Protein AF-0000000066458345 (afdb_homodimer)

Radius of gyration: 31.25 Å; Cα contacts (8 Å, |Δi|>4): 1238; chains: 2; bounding box: 60×102×74 Å

Solvent-accessible surface area (backbone atoms only — not comparable to full-atom values): 40474 Å² total; per-residue (Å²): 127,65,61,38,74,64,83,76,68,82,61,46,91,52,31,86,36,42,34,83,32,72,70,52,50,53,53,48,52,52,44,40,51,53,38,30,72,62,72,69,40,62,53,36,51,31,40,35,41,23,43,64,75,64,33,34,63,68,30,54,51,49,51,49,50,52,52,69,65,45,85,47,69,66,59,38,37,50,52,53,50,47,54,46,59,49,29,47,50,52,47,47,55,63,43,49,46,60,71,58,68,78,66,83,61,78,68,72,68,43,68,58,26,55,49,30,27,32,56,36,45,69,48,16,8,66,86,30,55,43,59,72,40,39,82,37,55,58,64,36,62,55,53,48,52,35,33,63,75,36,49,67,61,41,48,50,49,56,54,55,48,45,58,35,31,55,58,70,58,51,50,48,35,51,42,67,51,19,60,86,20,92,75,60,50,45,58,62,81,45,26,34,40,35,44,30,24,32,65,56,57,40,52,36,48,39,48,15,35,37,30,45,41,72,64,31,33,25,81,84,48,36,36,35,34,34,28,35,34,36,27,32,61,48,89,66,68,86,52,67,36,55,64,82,59,75,65,67,52,20,71,83,28,38,33,36,75,86,56,77,49,45,68,21,67,65,88,44,59,44,94,88,62,40,47,43,59,43,53,51,40,34,67,42,72,37,74,52,50,30,97,39,53,81,81,23,32,56,59,38,66,49,46,34,48,50,38,27,54,51,20,46,26,30,12,56,24,38,71,61,55,81,74,80,71,73,74,69,80,65,89,63,89,79,65,85,56,72,67,64,55,49,58,53,50,48,50,53,46,49,49,53,48,57,70,63,47,57,71,75,75,64,48,71,72,72,80,67,81,63,74,71,75,114,127,66,63,40,74,66,82,76,67,80,60,47,91,53,30,85,35,41,35,84,34,72,68,54,51,53,53,48,53,53,43,42,51,52,39,29,73,63,71,71,40,62,53,36,51,32,40,37,41,24,44,66,75,64,32,33,64,69,32,54,50,49,49,48,51,52,52,68,65,45,85,47,68,66,58,40,38,50,52,52,49,47,53,46,58,49,29,48,51,52,48,48,57,64,42,48,49,61,71,58,68,78,65,84,61,77,68,71,67,45,66,59,28,56,49,32,28,32,56,38,44,69,46,15,8,68,84,32,55,45,58,72,40,38,81,37,55,58,64,38,63,54,53,46,50,35,35,63,76,37,49,68,62,42,49,48,50,56,55,56,48,45,58,35,30,53,59,69,60,50,49,49,33,52,44,66,49,18,58,87,20,93,74,61,53,44,58,60,82,45,26,34,41,35,44,30,25,32,66,55,56,41,54,37,50,39,46,14,35,37,29,46,40,72,62,31,33,26,80,84,48,34,36,35,34,34,28,36,35,35,27,32,62,48,88,65,68,86,52,69,34,55,66,82,60,76,66,67,54,20,70,84,28,38,33,37,74,86,58,78,49,44,70,20,66,66,90,44,61,46,95,87,60,41,47,42,59,44,54,50,39,34,66,42,73,39,73,51,50,30,97,39,52,82,80,22,32,56,59,39,64,49,45,34,48,50,38,27,54,51,19,45,25,32,12,56,23,38,73,61,55,81,75,79,71,72,75,70,78,64,88,64,88,78,65,84,59,71,67,65,56,48,61,53,50,48,49,51,48,49,48,51,46,57,68,64,45,56,72,76,78,64,50,73,71,76,81,67,81,62,73,74,76,114

Structure (mmCIF, N/CA/C/O backbone):
data_AF-0000000066458345-model_v1
#
loop_
_entity.id
_entity.type
_entity.pdbx_description
1 polymer 'HNH nuclease domain-containing protein'
#
loop_
_atom_site.group_PDB
_atom_site.id
_atom_site.type_symbol
_atom_site.label_atom_id
_atom_site.label_alt_id
_atom_site.label_comp_id
_atom_site.label_asym_id
_atom_site.label_entity_id
_atom_site.label_seq_id
_atom_site.pdbx_PDB_ins_code
_atom_site.Cartn_x
_atom_site.Cartn_y
_atom_site.Cartn_z
_atom_site.occupancy
_atom_site.B_iso_or_equiv
_atom_site.auth_seq_id
_atom_site.auth_comp_id
_atom_site.auth_asym_id
_atom_site.auth_atom_id
_atom_site.pdbx_PDB_model_num
ATOM 1 N N . MET A 1 1 ? 28.672 12.469 10.453 1 46.75 1 MET A N 1
ATOM 2 C CA . MET A 1 1 ? 28.375 13.664 9.672 1 46.75 1 MET A CA 1
ATOM 3 C C . MET A 1 1 ? 27.672 14.719 10.523 1 46.75 1 MET A C 1
ATOM 5 O O . MET A 1 1 ? 26.844 14.383 11.375 1 46.75 1 MET A O 1
ATOM 9 N N . ALA A 1 2 ? 28.297 15.883 10.648 1 58.34 2 ALA A N 1
ATOM 10 C CA . ALA A 1 2 ? 27.844 16.922 11.57 1 58.34 2 ALA A CA 1
ATOM 11 C C . ALA A 1 2 ? 26.438 17.391 11.195 1 58.34 2 ALA A C 1
ATOM 13 O O . ALA A 1 2 ? 26.172 17.734 10.039 1 58.34 2 ALA A O 1
ATOM 14 N N . MET A 1 3 ? 25.438 17.031 11.875 1 63.97 3 MET A N 1
ATOM 15 C CA . MET A 1 3 ? 24.062 17.5 11.664 1 63.97 3 MET A CA 1
ATOM 16 C C . MET A 1 3 ? 23.906 18.938 12.133 1 63.97 3 MET A C 1
ATOM 18 O O . MET A 1 3 ? 24.469 19.344 13.148 1 63.97 3 MET A O 1
ATOM 22 N N . THR A 1 4 ? 23.672 19.891 11.172 1 62.12 4 THR A N 1
ATOM 23 C CA . THR A 1 4 ? 23.422 21.281 11.531 1 62.12 4 THR A CA 1
ATOM 24 C C . THR A 1 4 ? 21.953 21.516 11.852 1 62.12 4 THR A C 1
ATOM 26 O O . THR A 1 4 ? 21.078 20.953 11.188 1 62.12 4 THR A O 1
ATOM 29 N N . LEU A 1 5 ? 21.812 22.062 13.055 1 54.78 5 LEU A N 1
ATOM 30 C CA . LEU A 1 5 ? 20.469 22.438 13.469 1 54.78 5 LEU A CA 1
ATOM 31 C C . LEU A 1 5 ? 20 23.672 12.703 1 54.78 5 LEU A C 1
ATOM 33 O O . LEU A 1 5 ? 20.734 24.656 12.586 1 54.78 5 LEU A O 1
ATOM 37 N N . LYS A 1 6 ? 19.062 23.453 11.727 1 61 6 LYS A N 1
ATOM 38 C CA . LYS A 1 6 ? 18.484 24.578 11.016 1 61 6 LYS A CA 1
ATOM 39 C C . LYS A 1 6 ? 17.625 25.422 11.945 1 61 6 LYS A C 1
ATOM 41 O O . LYS A 1 6 ? 17.391 25.062 13.102 1 61 6 LYS A O 1
ATOM 46 N N . ILE A 1 7 ? 17.141 26.578 11.43 1 56.56 7 ILE A N 1
ATOM 47 C CA . ILE A 1 7 ? 16.266 27.547 12.055 1 56.56 7 ILE A CA 1
ATOM 48 C C . ILE A 1 7 ? 15.172 26.828 12.844 1 56.56 7 ILE A C 1
ATOM 50 O O . ILE A 1 7 ? 14.5 25.938 12.312 1 56.56 7 ILE A O 1
ATOM 54 N N . PRO A 1 8 ? 15.148 27.281 14 1 62.5 8 PRO A N 1
ATOM 55 C CA . PRO A 1 8 ? 14.219 26.609 14.914 1 62.5 8 PRO A CA 1
ATOM 56 C C . PRO A 1 8 ? 12.773 26.656 14.422 1 62.5 8 PRO A C 1
ATOM 58 O O . PRO A 1 8 ? 12.359 27.641 13.797 1 62.5 8 PRO A O 1
ATOM 61 N N . LEU A 1 9 ? 12.172 25.609 14.484 1 74.12 9 LEU A N 1
ATOM 62 C CA . LEU A 1 9 ? 10.734 25.562 14.242 1 74.12 9 LEU A CA 1
ATOM 63 C C . LEU A 1 9 ? 9.984 26.406 15.258 1 74.12 9 LEU A C 1
ATOM 65 O O . LEU A 1 9 ? 10.578 26.891 16.219 1 74.12 9 LEU A O 1
ATOM 69 N N . SER A 1 10 ? 8.844 26.844 15 1 73.56 10 SER A N 1
ATOM 70 C CA . SER A 1 10 ? 8.047 27.797 15.758 1 73.56 10 SER A CA 1
ATOM 71 C C . SER A 1 10 ? 7.578 27.203 17.078 1 73.56 10 SER A C 1
ATOM 73 O O . SER A 1 10 ? 7.086 27.922 17.953 1 73.56 10 SER A O 1
ATOM 75 N N . ASP A 1 11 ? 7.91 25.953 17.312 1 85.75 11 ASP A N 1
ATOM 76 C CA . ASP A 1 11 ? 7.371 25.297 18.5 1 85.75 11 ASP A CA 1
ATOM 77 C C . ASP A 1 11 ? 8.109 25.734 19.766 1 85.75 11 ASP A C 1
ATOM 79 O O . ASP A 1 11 ? 9.344 25.734 19.797 1 85.75 11 ASP A O 1
ATOM 83 N N . LEU A 1 12 ? 7.359 26.125 20.719 1 85.12 12 LEU A N 1
ATOM 84 C CA . LEU A 1 12 ? 7.887 26.484 22.031 1 85.12 12 LEU A CA 1
ATOM 85 C C . LEU A 1 12 ? 7.746 25.328 23.016 1 85.12 12 LEU A C 1
ATOM 87 O O . LEU A 1 12 ? 6.719 24.641 23.031 1 85.12 12 LEU A O 1
ATOM 91 N N . GLU A 1 13 ? 8.812 25.141 23.812 1 87.31 13 GLU A N 1
ATOM 92 C CA . GLU A 1 13 ? 8.742 24.156 24.875 1 87.31 13 GLU A CA 1
ATOM 93 C C . GLU A 1 13 ? 8.312 22.797 24.328 1 87.31 13 GLU A C 1
ATOM 95 O O . GLU A 1 13 ? 8.992 22.219 23.469 1 87.31 13 GLU A O 1
ATOM 100 N N . GLY A 1 14 ? 7.211 22.281 24.766 1 90.25 14 GLY A N 1
ATOM 101 C CA . GLY A 1 14 ? 6.707 20.953 24.406 1 90.25 14 GLY A CA 1
ATOM 102 C C . GLY A 1 14 ? 5.668 21 23.312 1 90.25 14 GLY A C 1
ATOM 103 O O . GLY A 1 14 ? 4.969 20 23.078 1 90.25 14 GLY A O 1
ATOM 104 N N . GLU A 1 15 ? 5.66 22.062 22.5 1 94.25 15 GLU A N 1
ATOM 105 C CA . GLU A 1 15 ? 4.59 22.25 21.516 1 94.25 15 GLU A CA 1
ATOM 106 C C . GLU A 1 15 ? 4.719 21.25 20.359 1 94.25 15 GLU A C 1
ATOM 108 O O . GLU A 1 15 ? 3.744 20.984 19.656 1 94.25 15 GLU A O 1
ATOM 113 N N . HIS A 1 16 ? 5.961 20.688 20.172 1 94.19 16 HIS A N 1
ATOM 114 C CA . HIS A 1 16 ? 6.098 19.672 19.125 1 94.19 16 HIS A CA 1
ATOM 115 C C . HIS A 1 16 ? 5.316 18.406 19.469 1 94.19 16 HIS A C 1
ATOM 117 O O . HIS A 1 16 ? 5.035 17.594 18.594 1 94.19 16 HIS A O 1
ATOM 123 N N . TRP A 1 17 ? 4.863 18.266 20.734 1 96.19 17 TRP A N 1
ATOM 124 C CA . TRP A 1 17 ? 4.016 17.156 21.188 1 96.19 17 TRP A CA 1
ATOM 125 C C . TRP A 1 17 ? 2.551 17.578 21.219 1 96.19 17 TRP A C 1
ATOM 127 O O . TRP A 1 17 ? 1.703 16.859 21.75 1 96.19 17 TRP A O 1
ATOM 137 N N . ASN A 1 18 ? 2.213 18.781 20.688 1 96.06 18 ASN A N 1
ATOM 138 C CA . ASN A 1 18 ? 0.886 19.391 20.781 1 96.06 18 ASN A CA 1
ATOM 139 C C . ASN A 1 18 ? 0.5 19.688 22.219 1 96.06 18 ASN A C 1
ATOM 141 O O . ASN A 1 18 ? -0.646 19.469 22.625 1 96.06 18 ASN A O 1
ATOM 145 N N . VAL A 1 19 ? 1.487 20.062 23 1 95.25 19 VAL A N 1
ATOM 146 C CA . VAL A 1 19 ? 1.27 20.578 24.359 1 95.25 19 VAL A CA 1
ATOM 147 C C . VAL A 1 19 ? 1.514 22.094 24.375 1 95.25 19 VAL A C 1
ATOM 149 O O . VAL A 1 19 ? 2.625 22.547 24.094 1 95.25 19 VAL A O 1
ATOM 152 N N . ARG A 1 20 ? 0.491 22.766 24.688 1 95.25 20 ARG A N 1
ATOM 153 C CA . ARG A 1 20 ? 0.557 24.219 24.609 1 95.25 20 ARG A CA 1
ATOM 154 C C . ARG A 1 20 ? 1.548 24.781 25.609 1 95.25 20 ARG A C 1
ATOM 156 O O . ARG A 1 20 ? 1.569 24.359 26.766 1 95.25 20 ARG A O 1
ATOM 163 N N . SER A 1 21 ? 2.289 25.75 25.219 1 94.75 21 SER A N 1
ATOM 164 C CA . SER A 1 21 ? 3.236 26.422 26.109 1 94.75 21 SER A CA 1
ATOM 165 C C . SER A 1 21 ? 2.531 27.438 26.984 1 94.75 21 SER A C 1
ATOM 167 O O . SER A 1 21 ? 1.401 27.844 26.703 1 94.75 21 SER A O 1
ATOM 169 N N . SER A 1 22 ? 3.25 27.828 28.078 1 94.31 22 SER A N 1
ATOM 170 C CA . SER A 1 22 ? 2.711 28.859 28.953 1 94.31 22 SER A CA 1
ATOM 171 C C . SER A 1 22 ? 2.539 30.188 28.234 1 94.31 22 SER A C 1
ATOM 173 O O . SER A 1 22 ? 1.537 30.875 28.422 1 94.31 22 SER A O 1
ATOM 175 N N . GLN A 1 23 ? 3.494 30.484 27.422 1 94.62 23 GLN A N 1
ATOM 176 C CA . GLN A 1 23 ? 3.443 31.734 26.672 1 94.62 23 GLN A CA 1
ATOM 177 C C . GLN A 1 23 ? 2.24 31.766 25.734 1 94.62 23 GLN A C 1
ATOM 179 O O . GLN A 1 23 ? 1.526 32.75 25.656 1 94.62 23 GLN A O 1
ATOM 184 N N . ARG A 1 24 ? 2.01 30.703 25 1 96.38 24 ARG A N 1
ATOM 185 C CA . ARG A 1 24 ? 0.869 30.625 24.094 1 96.38 24 ARG A CA 1
ATOM 186 C C . ARG A 1 24 ? -0.446 30.641 24.859 1 96.38 24 ARG A C 1
ATOM 188 O O . ARG A 1 24 ? -1.428 31.234 24.422 1 96.38 24 ARG A O 1
ATOM 195 N N . THR A 1 25 ? -0.485 30.016 26.016 1 96.62 25 THR A N 1
ATOM 196 C CA . THR A 1 25 ? -1.679 30.031 26.859 1 96.62 25 THR A CA 1
ATOM 197 C C . THR A 1 25 ? -2.047 31.469 27.234 1 96.62 25 THR A C 1
ATOM 199 O O . THR A 1 25 ? -3.213 31.859 27.156 1 96.62 25 THR A O 1
ATOM 202 N N . ASP A 1 26 ? -1.067 32.188 27.578 1 96.19 26 ASP A N 1
ATOM 203 C CA . ASP A 1 26 ? -1.293 33.562 28 1 96.19 26 ASP A CA 1
ATOM 204 C C . ASP A 1 26 ? -1.828 34.406 26.844 1 96.19 26 ASP A C 1
ATOM 206 O O . ASP A 1 26 ? -2.764 35.188 27.016 1 96.19 26 ASP A O 1
ATOM 210 N N . ILE A 1 27 ? -1.178 34.219 25.719 1 96.31 27 ILE A N 1
ATOM 211 C CA . ILE A 1 27 ? -1.581 35.031 24.578 1 96.31 27 ILE A CA 1
ATOM 212 C C . ILE A 1 27 ? -2.986 34.625 24.125 1 96.31 27 ILE A C 1
ATOM 214 O O . ILE A 1 27 ? -3.773 35.469 23.703 1 96.31 27 ILE A O 1
ATOM 218 N N . LEU A 1 28 ? -3.375 33.375 24.188 1 96.94 28 LEU A N 1
ATOM 219 C CA . LEU A 1 28 ? -4.699 32.906 23.781 1 96.94 28 LEU A CA 1
ATOM 220 C C . LEU A 1 28 ? -5.766 33.406 24.75 1 96.94 28 LEU A C 1
ATOM 222 O O . LEU A 1 28 ? -6.898 33.688 24.359 1 96.94 28 LEU A O 1
ATOM 226 N N . LYS A 1 29 ? -5.43 33.562 26.031 1 97.12 29 LYS A N 1
ATOM 227 C CA . LYS A 1 29 ? -6.34 34.188 26.984 1 97.12 29 LYS A CA 1
ATOM 228 C C . LYS A 1 29 ? -6.676 35.625 26.578 1 97.12 29 LYS A C 1
ATOM 230 O O . LYS A 1 29 ? -7.836 36.031 26.625 1 97.12 29 LYS A O 1
ATOM 235 N N . GLN A 1 30 ? -5.656 36.312 26.219 1 95.88 30 GLN A N 1
ATOM 236 C CA . GLN A 1 30 ? -5.852 37.688 25.766 1 95.88 30 GLN A CA 1
ATOM 237 C C . GLN A 1 30 ? -6.699 37.719 24.5 1 95.88 30 GLN A C 1
ATOM 239 O O . GLN A 1 30 ? -7.613 38.562 24.391 1 95.88 30 GLN A O 1
ATOM 244 N N . LEU A 1 31 ? -6.352 36.844 23.562 1 94.5 31 LEU A N 1
ATOM 245 C CA . LEU A 1 31 ? -7.105 36.781 22.312 1 94.5 31 LEU A CA 1
ATOM 246 C C . LEU A 1 31 ? -8.57 36.438 22.578 1 94.5 31 LEU A C 1
ATOM 248 O O . LEU A 1 31 ? -9.469 37 21.953 1 94.5 31 LEU A O 1
ATOM 252 N N . LYS A 1 32 ? -8.773 35.5 23.453 1 95.31 32 LYS A N 1
ATOM 253 C CA . LYS A 1 32 ? -10.133 35.125 23.828 1 95.31 32 LYS A CA 1
ATOM 254 C C . LYS A 1 32 ? -10.914 36.312 24.359 1 95.31 32 LYS A C 1
ATOM 256 O O . LYS A 1 32 ? -12.086 36.5 24.016 1 95.31 32 LYS A O 1
ATOM 261 N N . THR A 1 33 ? -10.328 37.094 25.172 1 93.75 33 THR A N 1
ATOM 262 C CA . THR A 1 33 ? -10.961 38.281 25.719 1 93.75 33 THR A CA 1
ATOM 263 C C . THR A 1 33 ? -11.336 39.281 24.609 1 93.75 33 THR A C 1
ATOM 265 O O . THR A 1 33 ? -12.453 39.781 24.578 1 93.75 33 THR A O 1
ATOM 268 N N . VAL A 1 34 ? -10.391 39.469 23.734 1 89.62 34 VAL A N 1
ATOM 269 C CA . VAL A 1 34 ? -10.609 40.406 22.609 1 89.62 34 VAL A CA 1
ATOM 270 C C . VAL A 1 34 ? -11.75 39.875 21.734 1 89.62 34 VAL A C 1
ATOM 272 O O . VAL A 1 34 ? -12.609 40.656 21.312 1 89.62 34 VAL A O 1
ATOM 275 N N . LEU A 1 35 ? -11.75 38.562 21.469 1 89.56 35 LEU A N 1
ATOM 276 C CA . LEU A 1 35 ? -12.797 37.938 20.656 1 89.56 35 LEU A CA 1
ATOM 277 C C . LEU A 1 35 ? -14.164 38.094 21.328 1 89.56 35 LEU A C 1
ATOM 279 O O . LEU A 1 35 ? -15.148 38.438 20.672 1 89.56 35 LEU A O 1
ATOM 283 N N . ASN A 1 36 ? -14.195 37.875 22.594 1 91.06 36 ASN A N 1
ATOM 284 C CA . ASN A 1 36 ? -15.438 38.031 23.344 1 91.06 36 ASN A CA 1
ATOM 285 C C . ASN A 1 36 ? -15.938 39.5 23.297 1 91.06 36 ASN A C 1
ATOM 287 O O . ASN A 1 36 ? -17.141 39.719 23.109 1 91.06 36 ASN A O 1
ATOM 291 N N . ASP A 1 37 ? -15.125 40.406 23.375 1 88.12 37 ASP A N 1
ATOM 292 C CA . ASP A 1 37 ? -15.477 41.812 23.375 1 88.12 37 ASP A CA 1
ATOM 293 C C . ASP A 1 37 ? -16.016 42.25 22.016 1 88.12 37 ASP A C 1
ATOM 295 O O . ASP A 1 37 ? -16.953 43.062 21.938 1 88.12 37 ASP A O 1
ATOM 299 N N . VAL A 1 38 ? -15.398 41.656 21.016 1 85.19 38 VAL A N 1
ATOM 300 C CA . VAL A 1 38 ? -15.703 42.125 19.672 1 85.19 38 VAL A CA 1
ATOM 301 C C . VAL A 1 38 ? -16.891 41.344 19.109 1 85.19 38 VAL A C 1
ATOM 303 O O . VAL A 1 38 ? -17.75 41.906 18.438 1 85.19 38 VAL A O 1
ATOM 306 N N . THR A 1 39 ? -16.938 40.062 19.266 1 84.25 39 THR A N 1
ATOM 307 C CA . THR A 1 39 ? -17.922 39.219 18.594 1 84.25 39 THR A CA 1
ATOM 308 C C . THR A 1 39 ? -18.953 38.688 19.594 1 84.25 39 THR A C 1
ATOM 310 O O . THR A 1 39 ? -20.016 38.188 19.188 1 84.25 39 THR A O 1
ATOM 313 N N . GLY A 1 40 ? -18.703 38.719 20.828 1 86.19 40 GLY A N 1
ATOM 314 C CA . GLY A 1 40 ? -19.609 38.219 21.859 1 86.19 40 GLY A CA 1
ATOM 315 C C . GLY A 1 40 ? -19.484 36.719 22.031 1 86.19 40 GLY A C 1
ATOM 316 O O . GLY A 1 40 ? -20.312 36.094 22.703 1 86.19 40 GLY A O 1
ATOM 317 N N . SER A 1 41 ? -18.578 36.094 21.375 1 86.81 41 SER A N 1
ATOM 318 C CA . SER A 1 41 ? -18.422 34.656 21.453 1 86.81 41 SER A CA 1
ATOM 319 C C . SER A 1 41 ? -17.016 34.281 21.922 1 86.81 41 SER A C 1
ATOM 321 O O . SER A 1 41 ? -16.031 34.938 21.562 1 86.81 41 SER A O 1
ATOM 323 N N . VAL A 1 42 ? -16.969 33.219 22.719 1 84.56 42 VAL A N 1
ATOM 324 C CA . VAL A 1 42 ? -15.68 32.719 23.188 1 84.56 42 VAL A CA 1
ATOM 325 C C . VAL A 1 42 ? -15.312 31.438 22.453 1 84.56 42 VAL A C 1
ATOM 327 O O . VAL A 1 42 ? -14.234 30.875 22.672 1 84.56 42 VAL A O 1
ATOM 330 N N . THR A 1 43 ? -16.234 30.984 21.672 1 92.38 43 THR A N 1
ATOM 331 C CA . THR A 1 43 ? -15.984 29.781 20.891 1 92.38 43 THR A CA 1
ATOM 332 C C . THR A 1 43 ? -15.703 30.156 19.422 1 92.38 43 THR A C 1
ATOM 334 O O . THR A 1 43 ? -16.156 31.188 18.953 1 92.38 43 THR A O 1
ATOM 337 N N . VAL A 1 44 ? -14.883 29.406 18.859 1 93.25 44 VAL A N 1
ATOM 338 C CA . VAL A 1 44 ? -14.484 29.656 17.484 1 93.25 44 VAL A CA 1
ATOM 339 C C . VAL A 1 44 ? -14.547 28.359 16.688 1 93.25 44 VAL A C 1
ATOM 341 O O . VAL A 1 44 ? -14.578 27.266 17.266 1 93.25 44 VAL A O 1
ATOM 344 N N . PRO A 1 45 ? -14.617 28.484 15.352 1 91.81 45 PRO A N 1
ATOM 345 C CA . PRO A 1 45 ? -14.531 27.281 14.531 1 91.81 45 PRO A CA 1
ATOM 346 C C . PRO A 1 45 ? -13.219 26.516 14.75 1 91.81 45 PRO A C 1
ATOM 348 O O . PRO A 1 45 ? -12.18 27.125 14.984 1 91.81 45 PRO A O 1
ATOM 351 N N . PRO A 1 46 ? -13.211 25.203 14.609 1 94.56 46 PRO A N 1
ATOM 352 C CA . PRO A 1 46 ? -12.055 24.359 14.914 1 94.56 46 PRO A CA 1
ATOM 353 C C . PRO A 1 46 ? -10.828 24.734 14.078 1 94.56 46 PRO A C 1
ATOM 355 O O . PRO A 1 46 ? -9.695 24.656 14.57 1 94.56 46 PRO A O 1
ATOM 358 N N . CYS A 1 47 ? -10.992 25.094 12.844 1 94.06 47 CYS A N 1
ATOM 359 C CA . CYS A 1 47 ? -9.859 25.438 11.992 1 94.06 47 CYS A CA 1
ATOM 360 C C . CYS A 1 47 ? -9.117 26.656 12.531 1 94.06 47 CYS A C 1
ATOM 362 O O . CYS A 1 47 ? -7.891 26.672 12.594 1 94.06 47 CYS A O 1
ATOM 364 N N . PHE A 1 48 ? -9.914 27.719 12.852 1 94.69 48 PHE A N 1
ATOM 365 C CA . PHE A 1 48 ? -9.289 28.891 13.438 1 94.69 48 PHE A CA 1
ATOM 366 C C . PHE A 1 48 ? -8.602 28.547 14.758 1 94.69 48 PHE A C 1
ATOM 368 O O . PHE A 1 48 ? -7.48 28.984 15.008 1 94.69 48 PHE A O 1
ATOM 375 N N . TRP A 1 49 ? -9.289 27.781 15.578 1 96.44 49 TRP A N 1
ATOM 376 C CA . TRP A 1 49 ? -8.711 27.312 16.828 1 96.44 49 TRP A CA 1
ATOM 377 C C . TRP A 1 49 ? -7.375 26.609 16.594 1 96.44 49 TRP A C 1
ATOM 379 O O . TRP A 1 49 ? -6.375 26.938 17.234 1 96.44 49 TRP A O 1
ATOM 389 N N . ALA A 1 50 ? -7.363 25.672 15.672 1 96.5 50 ALA A N 1
ATOM 390 C CA . ALA A 1 50 ? -6.16 24.891 15.383 1 96.5 50 ALA A CA 1
ATOM 391 C C . ALA A 1 50 ? -5.027 25.781 14.898 1 96.5 50 ALA A C 1
ATOM 393 O O . ALA A 1 50 ? -3.869 25.594 15.281 1 96.5 50 ALA A O 1
ATOM 394 N N . LEU A 1 51 ? -5.375 26.734 14.055 1 96.62 51 LEU A N 1
ATOM 395 C CA . LEU A 1 51 ? -4.375 27.688 13.578 1 96.62 51 LEU A CA 1
ATOM 396 C C . LEU A 1 51 ? -3.766 28.469 14.742 1 96.62 51 LEU A C 1
ATOM 398 O O . LEU A 1 51 ? -2.549 28.656 14.797 1 96.62 51 LEU A O 1
ATOM 402 N N . CYS A 1 52 ? -4.562 28.828 15.664 1 96 52 CYS A N 1
ATOM 403 C CA . CYS A 1 52 ? -4.098 29.594 16.812 1 96 52 CYS A CA 1
ATOM 404 C C . CYS A 1 52 ? -3.193 28.75 17.703 1 96 52 CYS A C 1
ATOM 406 O O . CYS A 1 52 ? -2.301 29.266 18.375 1 96 52 CYS A O 1
ATOM 408 N N . GLN A 1 53 ? -3.426 27.422 17.688 1 96.25 53 GLN A N 1
ATOM 409 C CA . GLN A 1 53 ? -2.617 26.531 18.516 1 96.25 53 GLN A CA 1
ATOM 410 C C . GLN A 1 53 ? -1.202 26.406 17.969 1 96.25 53 GLN A C 1
ATOM 412 O O . GLN A 1 53 ? -0.283 26 18.672 1 96.25 53 GLN A O 1
ATOM 417 N N . THR A 1 54 ? -0.991 26.703 16.672 1 95.81 54 THR A N 1
ATOM 418 C CA . THR A 1 54 ? 0.295 26.422 16.031 1 95.81 54 THR A CA 1
ATOM 419 C C . THR A 1 54 ? 0.933 27.719 15.531 1 95.81 54 THR A C 1
ATOM 421 O O . THR A 1 54 ? 2.125 27.734 15.219 1 95.81 54 THR A O 1
ATOM 424 N N . ALA A 1 55 ? 0.209 28.828 15.453 1 96.19 55 ALA A N 1
ATOM 425 C CA . ALA A 1 55 ? 0.676 30.094 14.906 1 96.19 55 ALA A CA 1
ATOM 426 C C . ALA A 1 55 ? 1.894 30.609 15.672 1 96.19 55 ALA A C 1
ATOM 428 O O . ALA A 1 55 ? 2.111 30.234 16.828 1 96.19 55 ALA A O 1
ATOM 429 N N . ASP A 1 56 ? 2.703 31.438 15 1 94.5 56 ASP A N 1
ATOM 430 C CA . ASP A 1 56 ? 3.717 32.188 15.75 1 94.5 56 ASP A CA 1
ATOM 431 C C . ASP A 1 56 ? 3.078 33.062 16.812 1 94.5 56 ASP A C 1
ATOM 433 O O . ASP A 1 56 ? 2.146 33.812 16.531 1 94.5 56 ASP A O 1
ATOM 437 N N . VAL A 1 57 ? 3.611 33 18.031 1 93.81 57 VAL A N 1
ATOM 438 C CA . VAL A 1 57 ? 3.053 33.781 19.141 1 93.81 57 VAL A CA 1
ATOM 439 C C . VAL A 1 57 ? 3.076 35.25 18.781 1 93.81 57 VAL A C 1
ATOM 441 O O . VAL A 1 57 ? 2.137 36 19.109 1 93.81 57 VAL A O 1
ATOM 444 N N . SER A 1 58 ? 4.152 35.719 18.125 1 93.12 58 SER A N 1
ATOM 445 C CA . SER A 1 58 ? 4.293 37.094 17.719 1 93.12 58 SER A CA 1
ATOM 446 C C . SER A 1 58 ? 3.143 37.531 16.828 1 93.12 58 SER A C 1
ATOM 448 O O . SER A 1 58 ? 2.68 38.688 16.906 1 93.12 58 SER A O 1
ATOM 450 N N . GLN A 1 59 ? 2.676 36.656 15.953 1 93.19 59 GLN A N 1
ATOM 451 C CA . GLN A 1 59 ? 1.581 36.969 15.047 1 93.19 59 GLN A CA 1
ATOM 452 C C . GLN A 1 59 ? 0.257 37.094 15.797 1 93.19 59 GLN A C 1
ATOM 454 O O . GLN A 1 59 ? -0.593 37.906 15.445 1 93.19 59 GLN A O 1
ATOM 459 N N . LEU A 1 60 ? 0.03 36.281 16.797 1 93.94 60 LEU A N 1
ATOM 460 C CA . LEU A 1 60 ? -1.162 36.406 17.641 1 93.94 60 LEU A CA 1
ATOM 461 C C . LEU A 1 60 ? -1.168 37.719 18.406 1 93.94 60 LEU A C 1
ATOM 463 O O . LEU A 1 60 ? -2.209 38.375 18.516 1 93.94 60 LEU A O 1
ATOM 467 N N . GLU A 1 61 ? -0.001 38.094 18.875 1 93.5 61 GLU A N 1
ATOM 468 C CA . GLU A 1 61 ? 0.137 39.375 19.531 1 93.5 61 GLU A CA 1
ATOM 469 C C . GLU A 1 61 ? -0.215 40.531 18.594 1 93.5 61 GLU A C 1
ATOM 471 O O . GLU A 1 61 ? -0.912 41.469 18.984 1 93.5 61 GLU A O 1
ATOM 476 N N . SER A 1 62 ? 0.336 40.375 17.438 1 90 62 SER A N 1
ATOM 477 C CA . SER A 1 62 ? 0.054 41.406 16.422 1 90 62 SER A CA 1
ATOM 478 C C . SER A 1 62 ? -1.438 41.5 16.125 1 90 62 SER A C 1
ATOM 480 O O . SER A 1 62 ? -1.979 42.594 15.93 1 90 62 SER A O 1
ATOM 482 N N . MET A 1 63 ? -2.109 40.375 16.047 1 88.81 63 MET A N 1
ATOM 483 C CA . MET A 1 63 ? -3.547 40.312 15.805 1 88.81 63 MET A CA 1
ATOM 484 C C . MET A 1 63 ? -4.309 41.031 16.922 1 88.81 63 MET A C 1
ATOM 486 O O . MET A 1 63 ? -5.211 41.812 16.656 1 88.81 63 MET A O 1
ATOM 490 N N . ILE A 1 64 ? -3.979 40.812 18.141 1 90.56 64 ILE A N 1
ATOM 491 C CA . ILE A 1 64 ? -4.613 41.438 19.312 1 90.56 64 ILE A CA 1
ATOM 492 C C . ILE A 1 64 ? -4.398 42.938 19.266 1 90.56 64 ILE A C 1
ATOM 494 O O . ILE A 1 64 ? -5.34 43.719 19.469 1 90.56 64 ILE A O 1
ATOM 498 N N . ARG A 1 65 ? -3.182 43.281 18.969 1 89.06 65 ARG A N 1
ATOM 499 C CA . ARG A 1 65 ? -2.846 44.719 18.891 1 89.06 65 ARG A CA 1
ATOM 500 C C . ARG A 1 65 ? -3.641 45.406 17.797 1 89.06 65 ARG A C 1
ATOM 502 O O . ARG A 1 65 ? -4.184 46.5 18.016 1 89.06 65 ARG A O 1
ATOM 509 N N . ASP A 1 66 ? -3.68 44.781 16.656 1 82.69 66 ASP A N 1
ATOM 510 C CA . ASP A 1 66 ? -4.379 45.375 15.516 1 82.69 66 ASP A CA 1
ATOM 511 C C . ASP A 1 66 ? -5.867 45.531 15.812 1 82.69 66 ASP A C 1
ATOM 513 O O . ASP A 1 66 ? -6.461 46.562 15.477 1 82.69 66 ASP A O 1
ATOM 517 N N . VAL A 1 67 ? -6.441 44.531 16.422 1 83.38 67 VAL A N 1
ATOM 518 C CA . VAL A 1 67 ? -7.867 44.594 16.75 1 83.38 67 VAL A CA 1
ATOM 519 C C . VAL A 1 67 ? -8.125 45.625 17.812 1 83.38 67 VAL A C 1
ATOM 521 O O . VAL A 1 67 ? -9.156 46.312 17.781 1 83.38 67 VAL A O 1
ATOM 524 N N . SER A 1 68 ? -7.277 45.844 18.688 1 81.62 68 SER A N 1
ATOM 525 C CA . SER A 1 68 ? -7.441 46.781 19.781 1 81.62 68 SER A CA 1
ATOM 526 C C . SER A 1 68 ? -7.289 48.219 19.297 1 81.62 68 SER A C 1
ATOM 528 O O . SER A 1 68 ? -7.863 49.156 19.875 1 81.62 68 SER A O 1
ATOM 530 N N . GLU A 1 69 ? -6.531 48.344 18.281 1 80.25 69 GLU A N 1
ATOM 531 C CA . GLU A 1 69 ? -6.211 49.688 17.812 1 80.25 69 GLU A CA 1
ATOM 532 C C . GLU A 1 69 ? -7.191 50.156 16.734 1 80.25 69 GLU A C 1
ATOM 534 O O . GLU A 1 69 ? -7.227 51.312 16.391 1 80.25 69 GLU A O 1
ATOM 539 N N . MET A 1 70 ? -7.906 49.188 16.234 1 77.75 70 MET A N 1
ATOM 540 C CA . MET A 1 70 ? -8.867 49.562 15.203 1 77.75 70 MET A CA 1
ATOM 541 C C . MET A 1 70 ? -10 50.406 15.789 1 77.75 70 MET A C 1
ATOM 543 O O . MET A 1 70 ? -10.57 50.062 16.828 1 77.75 70 MET A O 1
ATOM 547 N N . PRO A 1 71 ? -10.281 51.562 15.203 1 72.44 71 PRO A N 1
ATOM 548 C CA . PRO A 1 71 ? -11.188 52.531 15.805 1 72.44 71 PRO A CA 1
ATOM 549 C C . PRO A 1 71 ? -12.656 52.125 15.695 1 72.44 71 PRO A C 1
ATOM 551 O O . PRO A 1 71 ? -13.453 52.438 16.578 1 72.44 71 PRO A O 1
ATOM 554 N N . LYS A 1 72 ? -13.031 51.5 14.586 1 76.56 72 LYS A N 1
ATOM 555 C CA . LYS A 1 72 ? -14.445 51.156 14.375 1 76.56 72 LYS A CA 1
ATOM 556 C C . LYS A 1 72 ? -14.727 49.688 14.703 1 76.56 72 LYS A C 1
ATOM 558 O O . LYS A 1 72 ? -14.117 48.812 14.117 1 76.56 72 LYS A O 1
ATOM 563 N N . ALA A 1 73 ? -15.695 49.562 15.547 1 76.19 73 ALA A N 1
ATOM 564 C CA . ALA A 1 73 ? -16.078 48.219 16.016 1 76.19 73 ALA A CA 1
ATOM 565 C C . ALA A 1 73 ? -16.547 47.344 14.852 1 76.19 73 ALA A C 1
ATOM 567 O O . ALA A 1 73 ? -16.234 46.156 14.805 1 76.19 73 ALA A O 1
ATOM 568 N N . ALA A 1 74 ? -17.156 47.969 13.938 1 74.5 74 ALA A N 1
ATOM 569 C CA . ALA A 1 74 ? -17.719 47.219 12.812 1 74.5 74 ALA A CA 1
ATOM 570 C C . ALA A 1 74 ? -16.609 46.688 11.922 1 74.5 74 ALA A C 1
ATOM 572 O O . ALA A 1 74 ? -16.688 45.562 11.438 1 74.5 74 ALA A O 1
ATOM 573 N N . VAL A 1 75 ? -15.625 47.469 11.758 1 70.38 75 VAL A N 1
ATOM 574 C CA . VAL A 1 75 ? -14.492 47.062 10.93 1 70.38 75 VAL A CA 1
ATOM 575 C C . VAL A 1 75 ? -13.695 45.969 11.633 1 70.38 75 VAL A C 1
ATOM 577 O O . VAL A 1 75 ? -13.305 44.969 11 1 70.38 75 VAL A O 1
ATOM 580 N N . THR A 1 76 ? -13.562 46.156 12.852 1 75.75 76 THR A N 1
ATOM 581 C CA . THR A 1 76 ? -12.852 45.188 13.672 1 75.75 76 THR A CA 1
ATOM 582 C C . THR A 1 76 ? -13.555 43.844 13.625 1 75.75 76 THR A C 1
ATOM 584 O O . THR A 1 76 ? -12.914 42.812 13.414 1 75.75 76 THR A O 1
ATOM 587 N N . ARG A 1 77 ? -14.773 43.906 13.758 1 76.25 77 ARG A N 1
ATOM 588 C CA . ARG A 1 77 ? -15.562 42.688 13.727 1 76.25 77 ARG A CA 1
ATOM 589 C C . ARG A 1 77 ? -15.484 42.031 12.352 1 76.25 77 ARG A C 1
ATOM 591 O O . ARG A 1 77 ? -15.32 40.812 12.266 1 76.25 77 ARG A O 1
ATOM 598 N N . GLY A 1 78 ? -15.523 42.812 11.344 1 73.5 78 GLY A N 1
ATOM 599 C CA . GLY A 1 78 ? -15.438 42.281 9.992 1 73.5 78 GLY A CA 1
ATOM 600 C C . GLY A 1 78 ? -14.125 41.562 9.703 1 73.5 78 GLY A C 1
ATOM 601 O O . GLY A 1 78 ? -14.102 40.5 9.117 1 73.5 78 GLY A O 1
ATOM 602 N N . PHE A 1 79 ? -13.125 42.188 10.164 1 71.75 79 PHE A N 1
ATOM 603 C CA . PHE A 1 79 ? -11.789 41.625 9.969 1 71.75 79 PHE A CA 1
ATOM 604 C C . PHE A 1 79 ? -11.641 40.312 10.695 1 71.75 79 PHE A C 1
ATOM 606 O O . PHE A 1 79 ? -11.172 39.312 10.109 1 71.75 79 PHE A O 1
ATOM 613 N N . LEU A 1 80 ? -12.062 40.281 11.891 1 79 80 LEU A N 1
ATOM 614 C CA . LEU A 1 80 ? -11.914 39.062 12.695 1 79 80 LEU A CA 1
ATOM 615 C C . LEU A 1 80 ? -12.797 37.938 12.156 1 79 80 LEU A C 1
ATOM 617 O O . LEU A 1 80 ? -12.344 36.812 12.039 1 79 80 LEU A O 1
ATOM 621 N N . GLU A 1 81 ? -13.938 38.281 11.773 1 77.31 81 GLU A N 1
ATOM 622 C CA . GLU A 1 81 ? -14.859 37.312 11.234 1 77.31 81 GLU A CA 1
ATOM 623 C C . GLU A 1 81 ? -14.352 36.719 9.914 1 77.31 81 GLU A C 1
ATOM 625 O O . GLU A 1 81 ? -14.438 35.531 9.672 1 77.31 81 GLU A O 1
ATOM 630 N N . ALA A 1 82 ? -13.812 37.562 9.188 1 74.81 82 ALA A N 1
ATOM 631 C CA . ALA A 1 82 ? -13.25 37.125 7.91 1 74.81 82 ALA A CA 1
ATOM 632 C C . ALA A 1 82 ? -12.078 36.188 8.125 1 74.81 82 ALA A C 1
ATOM 634 O O . ALA A 1 82 ? -11.977 35.156 7.461 1 74.81 82 ALA A O 1
ATOM 635 N N . THR A 1 83 ? -11.266 36.562 9.039 1 79.25 83 THR A N 1
ATOM 636 C CA . THR A 1 83 ? -10.109 35.719 9.359 1 79.25 83 THR A CA 1
ATOM 637 C C . THR A 1 83 ? -10.555 34.344 9.867 1 79.25 83 THR A C 1
ATOM 639 O O . THR A 1 83 ? -10.023 33.312 9.438 1 79.25 83 THR A O 1
ATOM 642 N N . ILE A 1 84 ? -11.547 34.375 10.656 1 82.56 84 ILE A N 1
ATOM 643 C CA . ILE A 1 84 ? -12.062 33.125 11.25 1 82.56 84 ILE A CA 1
ATOM 644 C C . ILE A 1 84 ? -12.68 32.25 10.164 1 82.56 84 ILE A C 1
ATOM 646 O O . ILE A 1 84 ? -12.359 31.078 10.055 1 82.56 84 ILE A O 1
ATOM 650 N N . TYR A 1 85 ? -13.391 32.844 9.312 1 77.44 85 TYR A N 1
ATOM 651 C CA . TYR A 1 85 ? -14.062 32.062 8.273 1 77.44 85 TYR A CA 1
ATOM 652 C C . TYR A 1 85 ? -13.078 31.594 7.215 1 77.44 85 TYR A C 1
ATOM 654 O O . TYR A 1 85 ? -13.18 30.469 6.711 1 77.44 85 TYR A O 1
ATOM 662 N N . ASP A 1 86 ? -12.141 32.375 6.973 1 84.75 86 ASP A N 1
ATOM 663 C CA . ASP A 1 86 ? -11.148 32.031 5.949 1 84.75 86 ASP A CA 1
ATOM 664 C C . ASP A 1 86 ? -10.195 30.953 6.438 1 84.75 86 ASP A C 1
ATOM 666 O O . ASP A 1 86 ? -9.5 30.312 5.633 1 84.75 86 ASP A O 1
ATOM 670 N N . SER A 1 87 ? -10.148 30.75 7.711 1 89.19 87 SER A N 1
ATOM 671 C CA . SER A 1 87 ? -9.305 29.703 8.266 1 89.19 87 SER A CA 1
ATOM 672 C C . SER A 1 87 ? -9.719 28.328 7.734 1 89.19 87 SER A C 1
ATOM 674 O O . SER A 1 87 ? -8.875 27.453 7.512 1 89.19 87 SER A O 1
ATOM 676 N N . ASP A 1 88 ? -11 28.156 7.531 1 87.38 88 ASP A N 1
ATOM 677 C CA . ASP A 1 88 ? -11.492 26.891 6.969 1 87.38 88 ASP A CA 1
ATOM 678 C C . ASP A 1 88 ? -10.938 26.672 5.562 1 87.38 88 ASP A C 1
ATOM 680 O O . ASP A 1 88 ? -10.648 25.531 5.176 1 87.38 88 ASP A O 1
ATOM 684 N N . LEU A 1 89 ? -10.766 27.75 4.922 1 82.94 89 LEU A N 1
ATOM 685 C CA . LEU A 1 89 ? -10.273 27.672 3.553 1 82.94 89 LEU A CA 1
ATOM 686 C C . LEU A 1 89 ? -8.844 27.141 3.518 1 82.94 89 LEU A C 1
ATOM 688 O O . LEU A 1 89 ? -8.5 26.344 2.641 1 82.94 89 LEU A O 1
ATOM 692 N N . VAL A 1 90 ? -8.039 27.578 4.414 1 88.5 90 VAL A N 1
ATOM 693 C CA . VAL A 1 90 ? -6.645 27.156 4.473 1 88.5 90 VAL A CA 1
ATOM 694 C C . VAL A 1 90 ? -6.562 25.641 4.633 1 88.5 90 VAL A C 1
ATOM 696 O O . VAL A 1 90 ? -5.848 24.969 3.885 1 88.5 90 VAL A O 1
ATOM 699 N N . VAL A 1 91 ? -7.309 25.141 5.555 1 90.5 91 VAL A N 1
ATOM 700 C CA . VAL A 1 91 ? -7.25 23.719 5.891 1 90.5 91 VAL A CA 1
ATOM 701 C C . VAL A 1 91 ? -7.855 22.891 4.758 1 90.5 91 VAL A C 1
ATOM 703 O O . VAL A 1 91 ? -7.309 21.859 4.371 1 90.5 91 VAL A O 1
ATOM 706 N N . ASP A 1 92 ? -8.938 23.391 4.223 1 85.81 92 ASP A N 1
ATOM 707 C CA . ASP A 1 92 ? -9.594 22.703 3.117 1 85.81 92 ASP A CA 1
ATOM 708 C C . ASP A 1 92 ? -8.664 22.578 1.912 1 85.81 92 ASP A C 1
ATOM 710 O O . ASP A 1 92 ? -8.594 21.531 1.28 1 85.81 92 ASP A O 1
ATOM 714 N N . ARG A 1 93 ? -8.039 23.625 1.606 1 85.88 93 ARG A N 1
ATOM 715 C CA . ARG A 1 93 ? -7.137 23.625 0.463 1 85.88 93 ARG A CA 1
ATOM 716 C C . ARG A 1 93 ? -5.949 22.688 0.707 1 85.88 93 ARG A C 1
ATOM 718 O O . ARG A 1 93 ? -5.492 22.016 -0.211 1 85.88 93 ARG A O 1
ATOM 725 N N . TRP A 1 94 ? -5.469 22.75 1.903 1 91.19 94 TRP A N 1
ATOM 726 C CA . TRP A 1 94 ? -4.328 21.922 2.266 1 91.19 94 TRP A CA 1
ATOM 727 C C . TRP A 1 94 ? -4.68 20.438 2.152 1 91.19 94 TRP A C 1
ATOM 729 O O . TRP A 1 94 ? -3.859 19.625 1.712 1 91.19 94 TRP A O 1
ATOM 739 N N . LEU A 1 95 ? -5.895 20.047 2.541 1 86.69 95 LEU A N 1
ATOM 740 C CA . LEU A 1 95 ? -6.328 18.656 2.572 1 86.69 95 LEU A CA 1
ATOM 741 C C . LEU A 1 95 ? -6.871 18.219 1.214 1 86.69 95 LEU A C 1
ATOM 743 O O . LEU A 1 95 ? -7.172 17.047 1.006 1 86.69 95 LEU A O 1
ATOM 747 N N . GLN A 1 96 ? -7.16 19.094 0.304 1 68.5 96 GLN A N 1
ATOM 748 C CA . GLN A 1 96 ? -7.742 18.75 -0.988 1 68.5 96 GLN A CA 1
ATOM 749 C C . GLN A 1 96 ? -6.859 17.75 -1.741 1 68.5 96 GLN A C 1
ATOM 751 O O . GLN A 1 96 ? -7.27 17.203 -2.76 1 68.5 96 GLN A O 1
ATOM 756 N N . ASN A 1 97 ? -5.711 17.453 -1.414 1 52.25 97 ASN A N 1
ATOM 757 C CA . ASN A 1 97 ? -4.906 16.5 -2.182 1 52.25 97 ASN A CA 1
ATOM 758 C C . ASN A 1 97 ? -5.688 15.234 -2.492 1 52.25 97 ASN A C 1
ATOM 760 O O . ASN A 1 97 ? -5.473 14.602 -3.531 1 52.25 97 ASN A O 1
ATOM 764 N N . ALA A 1 98 ? -6.328 14.664 -1.444 1 42.34 98 ALA A N 1
ATOM 765 C CA . ALA A 1 98 ? -6.637 13.234 -1.367 1 42.34 98 ALA A CA 1
ATOM 766 C C . ALA A 1 98 ? -7.719 12.852 -2.373 1 42.34 98 ALA A C 1
ATOM 768 O O . ALA A 1 98 ? -7.766 11.719 -2.844 1 42.34 98 ALA A O 1
ATOM 769 N N . SER A 1 99 ? -8.688 13.703 -2.545 1 37.78 99 SER A N 1
ATOM 770 C CA . SER A 1 99 ? -9.867 13.258 -3.285 1 37.78 99 SER A CA 1
ATOM 771 C C . SER A 1 99 ? -9.617 13.297 -4.789 1 37.78 99 SER A C 1
ATOM 773 O O . SER A 1 99 ? -10.484 12.922 -5.578 1 37.78 99 SER A O 1
ATOM 775 N N . ALA A 1 100 ? -8.852 14.203 -5.207 1 35.34 100 ALA A N 1
ATOM 776 C CA . ALA A 1 100 ? -8.938 14.383 -6.652 1 35.34 100 ALA A CA 1
ATOM 777 C C . ALA A 1 100 ? -8.445 13.141 -7.391 1 35.34 100 ALA A C 1
ATOM 779 O O . ALA A 1 100 ? -7.316 12.695 -7.184 1 35.34 100 ALA A O 1
ATOM 780 N N . LYS A 1 101 ? -9.344 12.445 -7.742 1 36.84 101 LYS A N 1
ATOM 781 C CA . LYS A 1 101 ? -9.086 11.508 -8.836 1 36.84 101 LYS A CA 1
ATOM 782 C C . LYS A 1 101 ? -8.086 12.086 -9.836 1 36.84 101 LYS A C 1
ATOM 784 O O . LYS A 1 101 ? -8.148 13.273 -10.164 1 36.84 101 LYS A O 1
ATOM 789 N N . SER A 1 102 ? -6.875 11.602 -9.844 1 35.06 102 SER A N 1
ATOM 790 C CA . SER A 1 102 ? -5.824 11.938 -10.797 1 35.06 102 SER A CA 1
ATOM 791 C C . SER A 1 102 ? -6.406 12.453 -12.109 1 35.06 102 SER A C 1
ATOM 793 O O . SER A 1 102 ? -6.91 11.672 -12.922 1 35.06 102 SER A O 1
ATOM 795 N N . SER A 1 103 ? -7.25 13.383 -12.148 1 32.56 103 SER A N 1
ATOM 796 C CA . SER A 1 103 ? -7.395 13.836 -13.523 1 32.56 103 SER A CA 1
ATOM 797 C C . SER A 1 103 ? -6.035 13.969 -14.211 1 32.56 103 SER A C 1
ATOM 799 O O . SER A 1 103 ? -5.098 14.523 -13.633 1 32.56 103 SER A O 1
ATOM 801 N N . ALA A 1 104 ? -5.793 13.195 -15.133 1 34.38 104 ALA A N 1
ATOM 802 C CA . ALA A 1 104 ? -4.676 13.148 -16.078 1 34.38 104 ALA A CA 1
ATOM 803 C C . ALA A 1 104 ? -4.266 14.555 -16.5 1 34.38 104 ALA A C 1
ATOM 805 O O . ALA A 1 104 ? -4.527 14.969 -17.641 1 34.38 104 ALA A O 1
ATOM 806 N N . SER A 1 105 ? -4.578 15.625 -15.781 1 33.91 105 SER A N 1
ATOM 807 C CA . SER A 1 105 ? -4.098 16.844 -16.438 1 33.91 105 SER A CA 1
ATOM 808 C C . SER A 1 105 ? -2.582 16.828 -16.578 1 33.91 105 SER A C 1
ATOM 810 O O . SER A 1 105 ? -1.889 16.125 -15.844 1 33.91 105 SER A O 1
ATOM 812 N N . SER A 1 106 ? -2.078 17.656 -17.547 1 36.47 106 SER A N 1
ATOM 813 C CA . SER A 1 106 ? -0.801 17.891 -18.219 1 36.47 106 SER A CA 1
ATOM 814 C C . SER A 1 106 ? 0.28 18.297 -17.219 1 36.47 106 SER A C 1
ATOM 816 O O . SER A 1 106 ? 1.296 18.891 -17.594 1 36.47 106 SER A O 1
ATOM 818 N N . ILE A 1 107 ? -0.088 18.578 -16.016 1 40.12 107 ILE A N 1
ATOM 819 C CA . ILE A 1 107 ? 1.173 18.938 -15.383 1 40.12 107 ILE A CA 1
ATOM 820 C C . ILE A 1 107 ? 2.209 17.844 -15.617 1 40.12 107 ILE A C 1
ATOM 822 O O . ILE A 1 107 ? 1.938 16.656 -15.391 1 40.12 107 ILE A O 1
ATOM 826 N N . HIS A 1 108 ? 3.096 18.078 -16.422 1 41.16 108 HIS A N 1
ATOM 827 C CA . HIS A 1 108 ? 4.23 17.219 -16.75 1 41.16 108 HIS A CA 1
ATOM 828 C C . HIS A 1 108 ? 4.715 16.469 -15.508 1 41.16 108 HIS A C 1
ATOM 830 O O . HIS A 1 108 ? 5.352 17.062 -14.633 1 41.16 108 HIS A O 1
ATOM 836 N N . ARG A 1 109 ? 3.801 15.867 -14.836 1 49.56 109 ARG A N 1
ATOM 837 C CA . ARG A 1 109 ? 4.371 14.922 -13.883 1 49.56 109 ARG A CA 1
ATOM 838 C C . ARG A 1 109 ? 5.734 14.422 -14.359 1 49.56 109 ARG A C 1
ATOM 840 O O . ARG A 1 109 ? 5.844 13.805 -15.414 1 49.56 109 ARG A O 1
ATOM 847 N N . SER A 1 110 ? 6.715 15.234 -14.039 1 55.56 110 SER A N 1
ATOM 848 C CA . SER A 1 110 ? 8.039 14.82 -14.5 1 55.56 110 SER A CA 1
ATOM 849 C C . SER A 1 110 ? 8.359 13.406 -14.047 1 55.56 110 SER A C 1
ATOM 851 O O . SER A 1 110 ? 8.562 13.156 -12.859 1 55.56 110 SER A O 1
ATOM 853 N N . SER A 1 111 ? 7.754 12.461 -14.664 1 65.69 111 SER A N 1
ATOM 854 C CA . SER A 1 111 ? 8.172 11.07 -14.516 1 65.69 111 SER A CA 1
ATOM 855 C C . SER A 1 111 ? 9.609 10.969 -14.016 1 65.69 111 SER A C 1
ATOM 857 O O . SER A 1 111 ? 9.922 10.125 -13.172 1 65.69 111 SER A O 1
ATOM 859 N N . SER A 1 112 ? 10.281 12.117 -14.195 1 82.44 112 SER A N 1
ATOM 860 C CA . SER A 1 112 ? 11.688 12.094 -13.805 1 82.44 112 SER A CA 1
ATOM 861 C C . SER A 1 112 ? 11.852 12.414 -12.32 1 82.44 112 SER A C 1
ATOM 863 O O . SER A 1 112 ? 12.609 11.742 -11.617 1 82.44 112 SER A O 1
ATOM 865 N N . ALA A 1 113 ? 11 13.359 -11.836 1 88.31 113 ALA A N 1
ATOM 866 C CA . ALA A 1 113 ? 11.133 13.742 -10.438 1 88.31 113 ALA A CA 1
ATOM 867 C C . ALA A 1 113 ? 10.672 12.609 -9.516 1 88.31 113 ALA A C 1
ATOM 869 O O . ALA A 1 113 ? 11.289 12.352 -8.477 1 88.31 113 ALA A O 1
ATOM 870 N N . MET A 1 114 ? 9.641 12 -9.977 1 91.62 114 MET A N 1
ATOM 871 C CA . MET A 1 114 ? 9.117 10.875 -9.203 1 91.62 114 MET A CA 1
ATOM 872 C C . MET A 1 114 ? 10.117 9.727 -9.172 1 91.62 114 MET A C 1
ATOM 874 O O . MET A 1 114 ? 10.344 9.117 -8.117 1 91.62 114 MET A O 1
ATOM 878 N N . ASP A 1 115 ? 10.672 9.5 -10.266 1 91.5 115 ASP A N 1
ATOM 879 C CA . ASP A 1 115 ? 11.68 8.453 -10.352 1 91.5 115 ASP A CA 1
ATOM 880 C C . ASP A 1 115 ? 12.883 8.773 -9.469 1 91.5 115 ASP A C 1
ATOM 882 O O . ASP A 1 115 ? 13.414 7.895 -8.781 1 91.5 115 ASP A O 1
ATOM 886 N N . GLN A 1 116 ? 13.312 9.984 -9.508 1 94.75 116 GLN A N 1
ATOM 887 C CA . GLN A 1 116 ? 14.445 10.414 -8.703 1 94.75 116 GLN A CA 1
ATOM 888 C C . GLN A 1 116 ? 14.133 10.305 -7.211 1 94.75 116 GLN A C 1
ATOM 890 O O . GLN A 1 116 ? 15 9.922 -6.418 1 94.75 116 GLN A O 1
ATOM 895 N N . CYS A 1 117 ? 12.938 10.602 -6.844 1 96.62 117 CYS A N 1
ATOM 896 C CA . CYS A 1 117 ? 12.508 10.5 -5.453 1 96.62 117 CYS A CA 1
ATOM 897 C C . CYS A 1 117 ? 12.562 9.055 -4.973 1 96.62 117 CYS A C 1
ATOM 899 O O . CYS A 1 117 ? 13.102 8.773 -3.902 1 96.62 117 CYS A O 1
ATOM 901 N N . GLU A 1 118 ? 11.984 8.188 -5.754 1 96.38 118 GLU A N 1
ATOM 902 C CA . GLU A 1 118 ? 12 6.773 -5.395 1 96.38 118 GLU A CA 1
ATOM 903 C C . GLU A 1 118 ? 13.43 6.246 -5.293 1 96.38 118 GLU A C 1
ATOM 905 O O . GLU A 1 118 ? 13.758 5.484 -4.383 1 96.38 118 GLU A O 1
ATOM 910 N N . ALA A 1 119 ? 14.242 6.691 -6.238 1 96.19 119 ALA A N 1
ATOM 911 C CA . ALA A 1 119 ? 15.641 6.285 -6.219 1 96.19 119 ALA A CA 1
ATOM 912 C C . ALA A 1 119 ? 16.344 6.824 -4.977 1 96.19 119 ALA A C 1
ATOM 914 O O . ALA A 1 119 ? 17.094 6.102 -4.32 1 96.19 119 ALA A O 1
ATOM 915 N N . ARG A 1 120 ? 16.156 8.047 -4.676 1 97.56 120 ARG A N 1
ATOM 916 C CA . ARG A 1 120 ? 16.719 8.648 -3.473 1 97.56 120 ARG A CA 1
ATOM 917 C C . ARG A 1 120 ? 16.375 7.824 -2.236 1 97.56 120 ARG A C 1
ATOM 919 O O . ARG A 1 120 ? 17.234 7.559 -1.397 1 97.56 120 ARG A O 1
ATOM 926 N N . ASP A 1 121 ? 15.141 7.434 -2.166 1 97.75 121 ASP A N 1
ATOM 927 C CA . ASP A 1 121 ? 14.609 6.77 -0.979 1 97.75 121 ASP A CA 1
ATOM 928 C C . ASP A 1 121 ? 14.797 5.258 -1.065 1 97.75 121 ASP A C 1
ATOM 930 O O . ASP A 1 121 ? 14.148 4.504 -0.338 1 97.75 121 ASP A O 1
ATOM 934 N N . ASN A 1 122 ? 15.586 4.766 -2.037 1 96.69 122 ASN A N 1
ATOM 935 C CA . ASN A 1 122 ? 15.945 3.363 -2.227 1 96.69 122 ASN A CA 1
ATOM 936 C C . ASN A 1 122 ? 14.711 2.5 -2.488 1 96.69 122 ASN A C 1
ATOM 938 O O . ASN A 1 122 ? 14.648 1.351 -2.051 1 96.69 122 ASN A O 1
ATOM 942 N N . TYR A 1 123 ? 13.703 3.121 -3.082 1 95.25 123 TYR A N 1
ATOM 943 C CA . TYR A 1 123 ? 12.484 2.443 -3.502 1 95.25 123 TYR A CA 1
ATOM 944 C C . TYR A 1 123 ? 11.75 1.842 -2.307 1 95.25 123 TYR A C 1
ATOM 946 O O . TYR A 1 123 ? 11.18 0.755 -2.406 1 95.25 123 TYR A O 1
ATOM 954 N N . ARG A 1 124 ? 11.875 2.51 -1.189 1 97.56 124 ARG A N 1
ATOM 955 C CA . ARG A 1 124 ? 11.203 2.096 0.037 1 97.56 124 ARG A CA 1
ATOM 956 C C . ARG A 1 124 ? 10.5 3.273 0.702 1 97.56 124 ARG A C 1
ATOM 958 O O . ARG A 1 124 ? 10.891 4.426 0.504 1 97.56 124 ARG A O 1
ATOM 965 N N . CYS A 1 125 ? 9.461 2.971 1.426 1 98.19 125 CYS A N 1
ATOM 966 C CA . CYS A 1 125 ? 8.852 3.986 2.281 1 98.19 125 CYS A CA 1
ATOM 967 C C . CYS A 1 125 ? 9.859 4.512 3.297 1 98.19 125 CYS A C 1
ATOM 969 O O . CYS A 1 125 ? 10.477 3.734 4.023 1 98.19 125 CYS A O 1
ATOM 971 N N . ILE A 1 126 ? 10.008 5.805 3.449 1 98.38 126 ILE A N 1
ATOM 972 C CA . ILE A 1 126 ? 11.039 6.371 4.316 1 98.38 126 ILE A CA 1
ATOM 973 C C . ILE A 1 126 ? 10.648 6.168 5.777 1 98.38 126 ILE A C 1
ATOM 975 O O . ILE A 1 126 ? 11.5 6.234 6.668 1 98.38 126 ILE A O 1
ATOM 979 N N . LEU A 1 127 ? 9.344 5.957 6.082 1 98.38 127 LEU A N 1
ATOM 980 C CA . LEU A 1 127 ? 8.859 5.844 7.453 1 98.38 127 LEU A CA 1
ATOM 981 C C . LEU A 1 127 ? 8.859 4.391 7.91 1 98.38 127 LEU A C 1
ATOM 983 O O . LEU A 1 127 ? 9.406 4.07 8.969 1 98.38 127 LEU A O 1
ATOM 987 N N . THR A 1 128 ? 8.289 3.52 7.086 1 98 128 THR A N 1
ATOM 988 C CA . THR A 1 128 ? 8.016 2.156 7.527 1 98 128 THR A CA 1
ATOM 989 C C . THR A 1 128 ? 9.07 1.193 7 1 98 128 THR A C 1
ATOM 991 O O . THR A 1 128 ? 9.219 0.081 7.508 1 98 128 THR A O 1
ATOM 994 N N . GLY A 1 129 ? 9.711 1.521 5.883 1 97.5 129 GLY A N 1
ATOM 995 C CA . GLY A 1 129 ? 10.742 0.678 5.297 1 97.5 129 GLY A CA 1
ATOM 996 C C . GLY A 1 129 ? 10.203 -0.328 4.301 1 97.5 129 GLY A C 1
ATOM 997 O O . GLY A 1 129 ? 10.961 -1.103 3.715 1 97.5 129 GLY A O 1
ATOM 998 N N . TRP A 1 130 ? 8.93 -0.329 4.086 1 97.12 130 TRP A N 1
ATOM 999 C CA . TRP A 1 130 ? 8.336 -1.304 3.18 1 97.12 130 TRP A CA 1
ATOM 1000 C C . TRP A 1 130 ? 8.672 -0.977 1.729 1 97.12 130 TRP A C 1
ATOM 1002 O O . TRP A 1 130 ? 8.773 0.195 1.358 1 97.12 130 TRP A O 1
ATOM 1012 N N . THR A 1 131 ? 8.75 -1.938 0.874 1 94.44 131 THR A N 1
ATOM 1013 C CA . THR A 1 131 ? 8.969 -1.781 -0.56 1 94.44 131 THR A CA 1
ATOM 1014 C C . THR A 1 131 ? 7.664 -1.427 -1.269 1 94.44 131 THR A C 1
ATOM 1016 O O . THR A 1 131 ? 6.59 -1.46 -0.662 1 94.44 131 THR A O 1
ATOM 1019 N N . TYR A 1 132 ? 7.801 -0.945 -2.555 1 91.5 132 TYR A N 1
ATOM 1020 C CA . TYR A 1 132 ? 6.699 -0.541 -3.424 1 91.5 132 TYR A CA 1
ATOM 1021 C C . TYR A 1 132 ? 5.992 0.689 -2.869 1 91.5 132 TYR A C 1
ATOM 1023 O O . TYR A 1 132 ? 4.766 0.694 -2.719 1 91.5 132 TYR A O 1
ATOM 1031 N N . PRO A 1 133 ? 6.789 1.662 -2.656 1 95.62 133 PRO A N 1
ATOM 1032 C CA . PRO A 1 133 ? 6.195 2.896 -2.137 1 95.62 133 PRO A CA 1
ATOM 1033 C C . PRO A 1 133 ? 5.469 3.701 -3.211 1 95.62 133 PRO A C 1
ATOM 1035 O O . PRO A 1 133 ? 5.492 3.33 -4.387 1 95.62 133 PRO A O 1
ATOM 1038 N N . GLU A 1 134 ? 4.723 4.703 -2.768 1 92.75 134 GLU A N 1
ATOM 1039 C CA . GLU A 1 134 ? 4.148 5.766 -3.59 1 92.75 134 GLU A CA 1
ATOM 1040 C C . GLU A 1 134 ? 4.793 7.113 -3.281 1 92.75 134 GLU A C 1
ATOM 1042 O O . GLU A 1 134 ? 5.164 7.383 -2.137 1 92.75 134 GLU A O 1
ATOM 1047 N N . VAL A 1 135 ? 4.934 7.852 -4.367 1 94.5 135 VAL A N 1
ATOM 1048 C CA . VAL A 1 135 ? 5.492 9.18 -4.164 1 94.5 135 VAL A CA 1
ATOM 1049 C C . VAL A 1 135 ? 4.414 10.117 -3.619 1 94.5 135 VAL A C 1
ATOM 1051 O O . VAL A 1 135 ? 3.309 10.18 -4.16 1 94.5 135 VAL A O 1
ATOM 1054 N N . ALA A 1 136 ? 4.668 10.719 -2.539 1 95.19 136 ALA A N 1
ATOM 1055 C CA . ALA A 1 136 ? 3.781 11.695 -1.913 1 95.19 136 ALA A CA 1
ATOM 1056 C C . ALA A 1 136 ? 4.355 13.102 -2.016 1 95.19 136 ALA A C 1
ATOM 1058 O O . ALA A 1 136 ? 5.559 13.305 -1.82 1 95.19 136 ALA A O 1
ATOM 1059 N N . HIS A 1 137 ? 3.543 14 -2.344 1 94.44 137 HIS A N 1
ATOM 1060 C CA . HIS A 1 137 ? 3.967 15.398 -2.385 1 94.44 137 HIS A CA 1
ATOM 1061 C C . HIS A 1 137 ? 3.893 16.031 -1.003 1 94.44 137 HIS A C 1
ATOM 1063 O O . HIS A 1 137 ? 2.943 15.797 -0.254 1 94.44 137 HIS A O 1
ATOM 1069 N N . ILE A 1 138 ? 4.887 16.797 -0.709 1 96.19 138 ILE A N 1
ATOM 1070 C CA . ILE A 1 138 ? 4.883 17.562 0.536 1 96.19 138 ILE A CA 1
ATOM 1071 C C . ILE A 1 138 ? 3.91 18.734 0.422 1 96.19 138 ILE A C 1
ATOM 1073 O O . ILE A 1 138 ? 2.988 18.859 1.23 1 96.19 138 ILE A O 1
ATOM 1077 N N . TYR A 1 139 ? 4.262 19.609 -0.487 1 93.69 139 TYR A N 1
ATOM 1078 C CA . TYR A 1 139 ? 3.25 20.578 -0.921 1 93.69 139 TYR A CA 1
ATOM 1079 C C . TYR A 1 139 ? 2.283 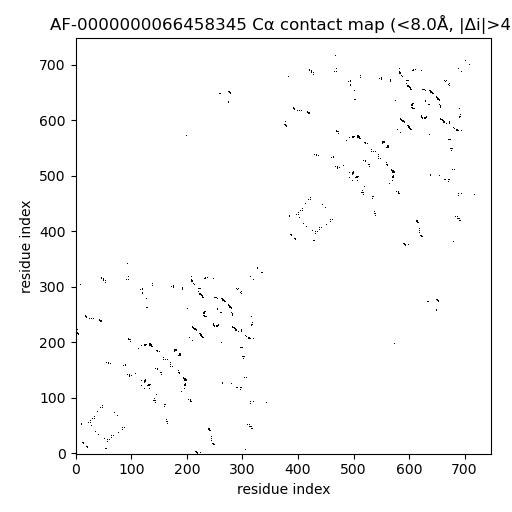19.938 -1.911 1 93.69 139 TYR A C 1
ATOM 1081 O O . TYR A 1 139 ? 2.695 19.453 -2.971 1 93.69 139 TYR A O 1
ATOM 1089 N N . PRO A 1 140 ? 1.057 19.859 -1.576 1 90.56 140 PRO A N 1
ATOM 1090 C CA . PRO A 1 140 ? 0.098 19.062 -2.344 1 90.56 140 PRO A CA 1
ATOM 1091 C C . PRO A 1 140 ? 0.059 19.453 -3.82 1 90.56 140 PRO A C 1
ATOM 1093 O O . PRO A 1 140 ? 0.106 20.641 -4.156 1 90.56 140 PRO A O 1
ATOM 1096 N N . LEU A 1 141 ? -0.097 18.422 -4.613 1 83.88 141 LEU A N 1
ATOM 1097 C CA . LEU A 1 141 ? -0.14 18.609 -6.059 1 83.88 141 LEU A CA 1
ATOM 1098 C C . LEU A 1 141 ? -1.329 19.469 -6.465 1 83.88 141 LEU A C 1
ATOM 1100 O O . LEU A 1 141 ? -1.229 20.266 -7.395 1 83.88 141 LEU A O 1
ATOM 1104 N N . CYS A 1 142 ? -2.408 19.297 -5.797 1 81.12 142 CYS A N 1
ATOM 1105 C CA . CYS A 1 142 ? -3.605 20.078 -6.102 1 81.12 142 CYS A CA 1
ATOM 1106 C C . CYS A 1 142 ? -3.348 21.562 -5.938 1 81.12 142 CYS A C 1
ATOM 1108 O O . CYS A 1 142 ? -3.873 22.375 -6.699 1 81.12 142 CYS A O 1
ATOM 1110 N N . LEU A 1 143 ? -2.602 21.891 -4.945 1 85.69 143 LEU A N 1
ATOM 1111 C CA . LEU A 1 143 ? -2.27 23.297 -4.719 1 85.69 143 LEU A CA 1
ATOM 1112 C C . LEU A 1 143 ? -1.303 23.812 -5.781 1 85.69 143 LEU A C 1
ATOM 1114 O O . LEU A 1 143 ? -1.377 24.969 -6.188 1 85.69 143 LEU A O 1
ATOM 1118 N N . LEU A 1 144 ? -0.431 22.969 -6.191 1 82.69 144 LEU A N 1
ATOM 1119 C CA . LEU A 1 144 ? 0.458 23.328 -7.289 1 82.69 144 LEU A CA 1
ATOM 1120 C C . LEU A 1 144 ? -0.336 23.641 -8.555 1 82.69 144 LEU A C 1
ATOM 1122 O O . LEU A 1 144 ? -0.08 24.641 -9.219 1 82.69 144 LEU A O 1
ATOM 1126 N N . ARG A 1 145 ? -1.285 22.844 -8.797 1 78.5 145 ARG A N 1
ATOM 1127 C CA . ARG A 1 145 ? -2.123 23.016 -9.984 1 78.5 145 ARG A CA 1
ATOM 1128 C C . ARG A 1 145 ? -2.977 24.281 -9.867 1 78.5 145 ARG A C 1
ATOM 1130 O O . ARG A 1 145 ? -3.172 25 -10.852 1 78.5 145 ARG A O 1
ATOM 1137 N N . THR A 1 146 ? -3.479 24.484 -8.75 1 78.06 146 THR A N 1
ATOM 1138 C CA . THR A 1 146 ? -4.281 25.688 -8.5 1 78.06 146 THR A CA 1
ATOM 1139 C C . THR A 1 146 ? -3.457 26.953 -8.727 1 78.06 146 THR A C 1
ATOM 1141 O O . THR A 1 146 ? -3.971 27.953 -9.227 1 78.06 146 THR A O 1
ATOM 1144 N N . ALA A 1 147 ? -2.275 26.922 -8.289 1 77 147 ALA A N 1
ATOM 1145 C CA . ALA A 1 147 ? -1.402 28.078 -8.469 1 77 147 ALA A CA 1
ATOM 1146 C C . ALA A 1 147 ? -1.267 28.438 -9.945 1 77 147 ALA A C 1
ATOM 1148 O O . ALA A 1 147 ? -1.154 29.609 -10.297 1 77 147 ALA A O 1
ATOM 1149 N N . GLN A 1 148 ? -1.343 27.453 -10.773 1 75 148 GLN A N 1
ATOM 1150 C CA . GLN A 1 148 ? -1.239 27.656 -12.211 1 75 148 GLN A CA 1
ATOM 1151 C C . GLN A 1 148 ? -2.572 28.109 -12.797 1 75 148 GLN A C 1
ATOM 1153 O O . GLN A 1 148 ? -2.611 29.031 -13.617 1 75 148 GLN A O 1
ATOM 1158 N N . ARG A 1 149 ? -3.637 27.609 -12.312 1 75.38 149 ARG A N 1
ATOM 1159 C CA . ARG A 1 149 ? -4.949 27.812 -12.914 1 75.38 149 ARG A CA 1
ATOM 1160 C C . ARG A 1 149 ? -5.633 29.047 -12.32 1 75.38 149 ARG A C 1
ATOM 1162 O O . ARG A 1 149 ? -6.336 29.781 -13.031 1 75.38 149 ARG A O 1
ATOM 1169 N N . GLU A 1 150 ? -5.422 29.172 -11.039 1 78.88 150 GLU A N 1
ATOM 1170 C CA . GLU A 1 150 ? -6.09 30.234 -10.297 1 78.88 150 GLU A CA 1
ATOM 1171 C C . GLU A 1 150 ? -5.113 30.969 -9.383 1 78.88 150 GLU A C 1
ATOM 1173 O O . GLU A 1 150 ? -5.195 30.859 -8.164 1 78.88 150 GLU A O 1
ATOM 1178 N N . PRO A 1 151 ? -4.363 31.844 -9.945 1 78.31 151 PRO A N 1
ATOM 1179 C CA . PRO A 1 151 ? -3.297 32.5 -9.188 1 78.31 151 PRO A CA 1
ATOM 1180 C C . PRO A 1 151 ? -3.832 33.344 -8.039 1 78.31 151 PRO A C 1
ATOM 1182 O O . PRO A 1 151 ? -3.188 33.469 -6.992 1 78.31 151 PRO A O 1
ATOM 1185 N N . ARG A 1 152 ? -4.973 33.938 -8.164 1 76.75 152 ARG A N 1
ATOM 1186 C CA . ARG A 1 152 ? -5.539 34.75 -7.113 1 76.75 152 ARG A CA 1
ATOM 1187 C C . ARG A 1 152 ? -5.918 33.938 -5.895 1 76.75 152 ARG A C 1
ATOM 1189 O O . ARG A 1 152 ? -5.703 34.344 -4.754 1 76.75 152 ARG A O 1
ATOM 1196 N N . VAL A 1 153 ? -6.441 32.812 -6.23 1 77 153 VAL A N 1
ATOM 1197 C CA . VAL A 1 153 ? -6.824 31.891 -5.156 1 77 153 VAL A CA 1
ATOM 1198 C C . VAL A 1 153 ? -5.574 31.391 -4.43 1 77 153 VAL A C 1
ATOM 1200 O O . VAL A 1 153 ? -5.551 31.328 -3.199 1 77 153 VAL A O 1
ATOM 1203 N N . SER A 1 154 ? -4.629 31.156 -5.234 1 83.12 154 SER A N 1
ATOM 1204 C CA . SER A 1 154 ? -3.361 30.719 -4.652 1 83.12 154 SER A CA 1
ATOM 1205 C C . SER A 1 154 ? -2.75 31.812 -3.781 1 83.12 154 SER A C 1
ATOM 1207 O O . SER A 1 154 ? -2.229 31.531 -2.699 1 83.12 154 SER A O 1
ATOM 1209 N N . GLN A 1 155 ? -2.818 33 -4.254 1 84.38 155 GLN A N 1
ATOM 1210 C CA . GLN A 1 155 ? -2.262 34.125 -3.494 1 84.38 155 GLN A CA 1
ATOM 1211 C C . GLN A 1 155 ? -2.994 34.281 -2.168 1 84.38 155 GLN A C 1
ATOM 1213 O O . GLN A 1 155 ? -2.375 34.594 -1.148 1 84.38 155 GLN A O 1
ATOM 1218 N N . ARG A 1 156 ? -4.234 34.156 -2.188 1 82.81 156 ARG A N 1
ATOM 1219 C CA . ARG A 1 156 ? -5.027 34.312 -0.969 1 82.81 156 ARG A CA 1
ATOM 1220 C C . ARG A 1 156 ? -4.602 33.281 0.08 1 8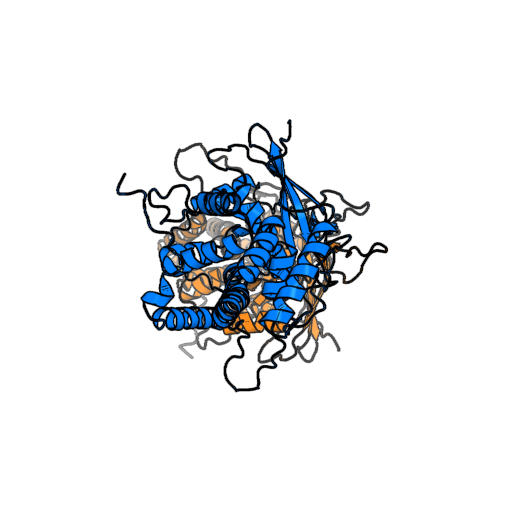2.81 156 ARG A C 1
ATOM 1222 O O . ARG A 1 156 ? -4.578 33.594 1.274 1 82.81 156 ARG A O 1
ATOM 1229 N N . PHE A 1 157 ? -4.367 32.125 -0.375 1 88.69 157 PHE A N 1
ATOM 1230 C CA . PHE A 1 157 ? -3.871 31.078 0.522 1 88.69 157 PHE A CA 1
ATOM 1231 C C . PHE A 1 157 ? -2.629 31.547 1.266 1 88.69 157 PHE A C 1
ATOM 1233 O O . PHE A 1 157 ? -2.566 31.469 2.494 1 88.69 157 PHE A O 1
ATOM 1240 N N . TRP A 1 158 ? -1.707 32.031 0.55 1 91.81 158 TRP A N 1
ATOM 1241 C CA . TRP A 1 158 ? -0.455 32.5 1.132 1 91.81 158 TRP A CA 1
ATOM 1242 C C . TRP A 1 158 ? -0.692 33.719 2.031 1 91.81 158 TRP A C 1
ATOM 1244 O O . TRP A 1 158 ? -0.078 33.844 3.094 1 91.81 158 TRP A O 1
ATOM 1254 N N . ASP A 1 159 ? -1.598 34.562 1.632 1 88.94 159 ASP A N 1
ATOM 1255 C CA . ASP A 1 159 ? -1.927 35.75 2.426 1 88.94 159 ASP A CA 1
ATOM 1256 C C . ASP A 1 159 ? -2.514 35.375 3.779 1 88.94 159 ASP A C 1
ATOM 1258 O O . ASP A 1 159 ? -2.215 36 4.797 1 88.94 159 ASP A O 1
ATOM 1262 N N . LEU A 1 160 ? -3.293 34.375 3.748 1 90.5 160 LEU A N 1
ATOM 1263 C CA . LEU A 1 160 ? -3.904 33.906 4.984 1 90.5 160 LEU A CA 1
ATOM 1264 C C . LEU A 1 160 ? -2.854 33.312 5.922 1 90.5 160 LEU A C 1
ATOM 1266 O O . LEU A 1 160 ? -2.918 33.531 7.137 1 90.5 160 LEU A O 1
ATOM 1270 N N . LEU A 1 161 ? -1.904 32.594 5.352 1 95.19 161 LEU A N 1
ATOM 1271 C CA . LEU A 1 161 ? -0.842 32.031 6.176 1 95.19 161 LEU A CA 1
ATOM 1272 C C . LEU A 1 161 ? -0.062 33.156 6.887 1 95.19 161 LEU A C 1
ATOM 1274 O O . LEU A 1 161 ? 0.368 32.969 8.031 1 95.19 161 LEU A O 1
ATOM 1278 N N . LYS A 1 162 ? 0.055 34.281 6.25 1 92.5 162 LYS A N 1
ATOM 1279 C CA . LYS A 1 162 ? 0.836 35.406 6.793 1 92.5 162 LYS A CA 1
ATOM 1280 C C . LYS A 1 162 ? 0.135 36.031 7.996 1 92.5 162 LYS A C 1
ATOM 1282 O O . LYS A 1 162 ? 0.746 36.781 8.75 1 92.5 162 LYS A O 1
ATOM 1287 N N . ILE A 1 163 ? -1.118 35.75 8.148 1 91.75 163 ILE A N 1
ATOM 1288 C CA . ILE A 1 163 ? -1.836 36.219 9.328 1 91.75 163 ILE A CA 1
ATOM 1289 C C . ILE A 1 163 ? -1.354 35.469 10.562 1 91.75 163 ILE A C 1
ATOM 1291 O O . ILE A 1 163 ? -1.278 36 11.656 1 91.75 163 ILE A O 1
ATOM 1295 N N . PHE A 1 164 ? -0.937 34.188 10.414 1 95.25 164 PHE A N 1
ATOM 1296 C CA . PHE A 1 164 ? -0.691 33.312 11.555 1 95.25 164 PHE A CA 1
ATOM 1297 C C . PHE A 1 164 ? 0.8 33.031 11.711 1 95.25 164 PHE A C 1
ATOM 1299 O O . PHE A 1 164 ? 1.248 32.625 12.781 1 95.25 164 PHE A O 1
ATOM 1306 N N . TRP A 1 165 ? 1.544 33.188 10.672 1 95.88 165 TRP A N 1
ATOM 1307 C CA . TRP A 1 165 ? 2.986 33 10.742 1 95.88 165 TRP A CA 1
ATOM 1308 C C . TRP A 1 165 ? 3.738 34.188 10.188 1 95.88 165 TRP A C 1
ATOM 1310 O O . TRP A 1 165 ? 3.232 34.906 9.312 1 95.88 165 TRP A O 1
ATOM 1320 N N . GLU A 1 166 ? 4.961 34.375 10.703 1 93.88 166 GLU A N 1
ATOM 1321 C CA . GLU A 1 166 ? 5.77 35.531 10.312 1 93.88 166 GLU A CA 1
ATOM 1322 C C . GLU A 1 166 ? 5.984 35.562 8.797 1 93.88 166 GLU A C 1
ATOM 1324 O O . GLU A 1 166 ? 6.195 34.5 8.172 1 93.88 166 GLU A O 1
ATOM 1329 N N . LYS A 1 167 ? 6 36.719 8.312 1 92.56 167 LYS A N 1
ATOM 1330 C CA . LYS A 1 167 ? 6.094 36.938 6.871 1 92.56 167 LYS A CA 1
ATOM 1331 C C . LYS A 1 167 ? 7.336 36.25 6.289 1 92.56 167 LYS A C 1
ATOM 1333 O O . LYS A 1 167 ? 7.273 35.625 5.234 1 92.56 167 LYS A O 1
ATOM 1338 N N . GLU A 1 168 ? 8.438 36.438 6.961 1 91.94 168 GLU A N 1
ATOM 1339 C CA . GLU A 1 168 ? 9.688 35.875 6.465 1 91.94 168 GLU A CA 1
ATOM 1340 C C . GLU A 1 168 ? 9.609 34.375 6.332 1 91.94 168 GLU A C 1
ATOM 1342 O O . GLU A 1 168 ? 10.125 33.781 5.367 1 91.94 168 GLU A O 1
ATOM 1347 N N . ARG A 1 169 ? 9.031 33.75 7.27 1 93.25 169 ARG A N 1
ATOM 1348 C CA . ARG A 1 169 ? 8.859 32.312 7.262 1 93.25 169 ARG A CA 1
ATOM 1349 C C . ARG A 1 169 ? 7.98 31.859 6.094 1 93.25 169 ARG A C 1
ATOM 1351 O O . ARG A 1 169 ? 8.352 30.969 5.328 1 93.25 169 ARG A O 1
ATOM 1358 N N . VAL A 1 170 ? 6.82 32.469 5.93 1 95.38 170 VAL A N 1
ATOM 1359 C CA . VAL A 1 170 ? 5.879 32.125 4.867 1 95.38 170 VAL A CA 1
ATOM 1360 C C . VAL A 1 170 ? 6.516 32.375 3.506 1 95.38 170 VAL A C 1
ATOM 1362 O O . VAL A 1 170 ? 6.328 31.594 2.566 1 95.38 170 VAL A O 1
ATOM 1365 N N . ASP A 1 171 ? 7.258 33.469 3.418 1 93 171 ASP A N 1
ATOM 1366 C CA . ASP A 1 171 ? 7.945 33.781 2.17 1 93 171 ASP A CA 1
ATOM 1367 C C . ASP A 1 171 ? 8.961 32.688 1.81 1 93 171 ASP A C 1
ATOM 1369 O O . ASP A 1 171 ? 9.148 32.375 0.633 1 93 171 ASP A O 1
ATOM 1373 N N . ARG A 1 172 ? 9.617 32.125 2.791 1 92.62 172 ARG A N 1
ATOM 1374 C CA . ARG A 1 172 ? 10.547 31.047 2.539 1 92.62 172 ARG A CA 1
ATOM 1375 C C . ARG A 1 172 ? 9.812 29.812 2.027 1 92.62 172 ARG A C 1
ATOM 1377 O O . ARG A 1 172 ? 10.289 29.141 1.109 1 92.62 172 ARG A O 1
ATOM 1384 N N . TRP A 1 173 ? 8.664 29.5 2.668 1 94.06 173 TRP A N 1
ATOM 1385 C CA . TRP A 1 173 ? 7.844 28.391 2.188 1 94.06 173 TRP A CA 1
ATOM 1386 C C . TRP A 1 173 ? 7.465 28.578 0.724 1 94.06 173 TRP A C 1
ATOM 1388 O O . TRP A 1 173 ? 7.656 27.688 -0.1 1 94.06 173 TRP A O 1
ATOM 1398 N N . LYS A 1 174 ? 6.949 29.766 0.468 1 92.06 174 LYS A N 1
ATOM 1399 C CA . LYS A 1 174 ? 6.461 30.109 -0.866 1 92.06 174 LYS A CA 1
ATOM 1400 C C . LYS A 1 174 ? 7.59 30.047 -1.893 1 92.06 174 LYS A C 1
ATOM 1402 O O . LYS A 1 174 ? 7.398 29.562 -3.006 1 92.06 174 LYS A O 1
ATOM 1407 N N . ALA A 1 175 ? 8.711 30.531 -1.528 1 90.62 175 ALA A N 1
ATOM 1408 C CA . ALA A 1 175 ? 9.867 30.562 -2.424 1 90.62 175 ALA A CA 1
ATOM 1409 C C . ALA A 1 175 ? 10.273 29.156 -2.84 1 90.62 175 ALA A C 1
ATOM 1411 O O . ALA A 1 175 ? 10.711 28.938 -3.973 1 90.62 175 ALA A O 1
ATOM 1412 N N . GLU A 1 176 ? 10.203 28.203 -1.922 1 90.06 176 GLU A N 1
ATOM 1413 C CA . GLU A 1 176 ? 10.562 26.828 -2.232 1 90.06 176 GLU A CA 1
ATOM 1414 C C . GLU A 1 176 ? 9.594 26.219 -3.244 1 90.06 176 GLU A C 1
ATOM 1416 O O . GLU A 1 176 ? 9.992 25.391 -4.066 1 90.06 176 GLU A O 1
ATOM 1421 N N . VAL A 1 177 ? 8.367 26.547 -3.193 1 88.06 177 VAL A N 1
ATOM 1422 C CA . VAL A 1 177 ? 7.344 26.031 -4.094 1 88.06 177 VAL A CA 1
ATOM 1423 C C . VAL A 1 177 ? 7.535 26.609 -5.488 1 88.06 177 VAL A C 1
ATOM 1425 O O . VAL A 1 177 ? 7.352 25.922 -6.492 1 88.06 177 VAL A O 1
ATOM 1428 N N . PHE A 1 178 ? 7.949 27.891 -5.594 1 81.25 178 PHE A N 1
ATOM 1429 C CA . PHE A 1 178 ? 7.977 28.594 -6.867 1 81.25 178 PHE A CA 1
ATOM 1430 C C . PHE A 1 178 ? 9.414 28.812 -7.332 1 81.25 178 PHE A C 1
ATOM 1432 O O . PHE A 1 178 ? 9.672 29.656 -8.188 1 81.25 178 PHE A O 1
ATOM 1439 N N . ARG A 1 179 ? 10.383 28.203 -6.688 1 69.88 179 ARG A N 1
ATOM 1440 C CA . ARG A 1 179 ? 11.805 28.406 -6.934 1 69.88 179 ARG A CA 1
ATOM 1441 C C . ARG A 1 179 ? 12.062 28.766 -8.391 1 69.88 179 ARG A C 1
ATOM 1443 O O . ARG A 1 179 ? 12.773 29.734 -8.68 1 69.88 179 ARG A O 1
ATOM 1450 N N . ASP A 1 180 ? 11.938 27.781 -9.406 1 56.16 180 ASP A N 1
ATOM 1451 C CA . ASP A 1 180 ? 12.484 27.938 -10.75 1 56.16 180 ASP A CA 1
ATOM 1452 C C . ASP A 1 180 ? 11.602 28.859 -11.594 1 56.16 180 ASP A C 1
ATOM 1454 O O . ASP A 1 180 ? 11.797 28.969 -12.805 1 56.16 180 ASP A O 1
ATOM 1458 N N . SER A 1 181 ? 10.602 29.25 -11.062 1 53.16 181 SER A N 1
ATOM 1459 C CA . SER A 1 181 ? 9.805 30.016 -12 1 53.16 181 SER A CA 1
ATOM 1460 C C . SER A 1 181 ? 10.156 31.5 -11.945 1 53.16 181 SER A C 1
ATOM 1462 O O . SER A 1 181 ? 10.164 32.094 -10.867 1 53.16 181 SER A O 1
ATOM 1464 N N . PRO A 1 182 ? 10.977 32 -12.875 1 50.47 182 PRO A N 1
ATOM 1465 C CA . PRO A 1 182 ? 11.297 33.438 -12.898 1 50.47 182 PRO A CA 1
ATOM 1466 C C . PRO A 1 182 ? 10.141 34.281 -12.414 1 50.47 182 PRO A C 1
ATOM 1468 O O . PRO A 1 182 ? 10.367 35.375 -11.852 1 50.47 182 PRO A O 1
ATOM 1471 N N . ASN A 1 183 ? 9.008 34 -12.773 1 46.97 183 ASN A N 1
ATOM 1472 C CA . ASN A 1 183 ? 7.848 34.812 -12.461 1 46.97 183 ASN A CA 1
ATOM 1473 C C . ASN A 1 183 ? 7.035 34.25 -11.312 1 46.97 183 ASN A C 1
ATOM 1475 O O . ASN A 1 183 ? 5.953 34.75 -10.992 1 46.97 183 ASN A O 1
ATOM 1479 N N . LEU A 1 184 ? 7.695 33.344 -10.414 1 50.72 184 LEU A N 1
ATOM 1480 C CA . LEU A 1 184 ? 7.059 32.75 -9.242 1 50.72 184 LEU A CA 1
ATOM 1481 C C . LEU A 1 184 ? 5.668 32.25 -9.594 1 50.72 184 LEU A C 1
ATOM 1483 O O . LEU A 1 184 ? 4.746 32.312 -8.781 1 50.72 184 LEU A O 1
ATOM 1487 N N . THR A 1 185 ? 5.441 32.094 -10.859 1 53.81 185 THR A N 1
ATOM 1488 C CA . THR A 1 185 ? 4.09 31.75 -11.289 1 53.81 185 THR A CA 1
ATOM 1489 C C . THR A 1 185 ? 4.016 30.297 -11.711 1 53.81 185 THR A C 1
ATOM 1491 O O . THR A 1 185 ? 2.93 29.719 -11.797 1 53.81 185 THR A O 1
ATOM 1494 N N . ASP A 1 186 ? 5.191 29.688 -11.891 1 62.44 186 ASP A N 1
ATOM 1495 C CA . ASP A 1 186 ? 5.027 28.328 -12.398 1 62.44 186 ASP A CA 1
ATOM 1496 C C . ASP A 1 186 ? 5.641 27.312 -11.438 1 62.44 186 ASP A C 1
ATOM 1498 O O . ASP A 1 186 ? 6.863 27.156 -11.383 1 62.44 186 ASP A O 1
ATOM 1502 N N . PRO A 1 187 ? 4.797 26.781 -10.633 1 65.12 187 PRO A N 1
ATOM 1503 C CA . PRO A 1 187 ? 5.316 25.781 -9.703 1 65.12 187 PRO A CA 1
ATOM 1504 C C . PRO A 1 187 ? 5.941 24.578 -10.406 1 65.12 187 PRO A C 1
ATOM 1506 O O . PRO A 1 187 ? 5.5 24.203 -11.5 1 65.12 187 PRO A O 1
ATOM 1509 N N . VAL A 1 188 ? 7.156 24.266 -10.031 1 66.5 188 VAL A N 1
ATOM 1510 C CA . VAL A 1 188 ? 7.812 23.094 -10.586 1 66.5 188 VAL A CA 1
ATOM 1511 C C . VAL A 1 188 ? 7.703 21.922 -9.602 1 66.5 188 VAL A C 1
ATOM 1513 O O . VAL A 1 188 ? 7.949 22.094 -8.406 1 66.5 188 VAL A O 1
ATOM 1516 N N . ASP A 1 189 ? 7.148 20.875 -10.07 1 76.62 189 ASP A N 1
ATOM 1517 C CA . ASP A 1 189 ? 7.109 19.656 -9.281 1 76.62 189 ASP A CA 1
ATOM 1518 C C . ASP A 1 189 ? 8.477 18.969 -9.266 1 76.62 189 ASP A C 1
ATOM 1520 O O . ASP A 1 189 ? 8.938 18.453 -10.289 1 76.62 189 ASP A O 1
ATOM 1524 N N . THR A 1 190 ? 9.195 19.078 -8.148 1 86.69 190 THR A N 1
ATOM 1525 C CA . THR A 1 190 ? 10.57 18.594 -8.055 1 86.69 190 THR A CA 1
ATOM 1526 C C . THR A 1 190 ? 10.672 17.453 -7.031 1 86.69 190 THR A C 1
ATOM 1528 O O . THR A 1 190 ? 9.75 17.234 -6.246 1 86.69 190 THR A O 1
ATOM 1531 N N . CYS A 1 191 ? 11.805 16.844 -7.07 1 93.56 191 CYS A N 1
ATOM 1532 C CA . CYS A 1 191 ? 12.117 15.75 -6.148 1 93.56 191 CYS A CA 1
ATOM 1533 C C . CYS A 1 191 ? 12.125 16.25 -4.707 1 93.56 191 CYS A C 1
ATOM 1535 O O . CYS A 1 191 ? 11.742 15.516 -3.795 1 93.56 191 CYS A O 1
ATOM 1537 N N . SER A 1 192 ? 12.516 17.484 -4.527 1 94.5 192 SER A N 1
ATOM 1538 C CA . SER A 1 192 ? 12.617 18.062 -3.188 1 94.5 192 SER A CA 1
ATOM 1539 C C . SER A 1 192 ? 11.242 18.25 -2.557 1 94.5 192 SER A C 1
ATOM 1541 O O . SER A 1 192 ? 11.133 18.469 -1.349 1 94.5 192 SER A O 1
ATOM 1543 N N . ASN A 1 193 ? 10.18 18.172 -3.357 1 94.56 193 ASN A N 1
ATOM 1544 C CA . ASN A 1 193 ? 8.812 18.281 -2.867 1 94.56 193 ASN A CA 1
ATOM 1545 C C . ASN A 1 193 ? 8.164 16.906 -2.693 1 94.56 193 ASN A C 1
ATOM 1547 O O . ASN A 1 193 ? 6.941 16.781 -2.666 1 94.56 193 ASN A O 1
ATOM 1551 N N . MET A 1 194 ? 9 15.914 -2.668 1 96.12 194 MET A N 1
ATOM 1552 C CA . MET A 1 194 ? 8.43 14.57 -2.707 1 96.12 194 MET A CA 1
ATOM 1553 C C . MET A 1 194 ? 9.086 13.664 -1.668 1 96.12 194 MET A C 1
ATOM 1555 O O . MET A 1 194 ? 10.242 13.875 -1.302 1 96.12 194 MET A O 1
ATOM 1559 N N . LEU A 1 195 ? 8.305 12.672 -1.211 1 97.12 195 LEU A N 1
ATOM 1560 C CA . LEU A 1 195 ? 8.742 11.586 -0.341 1 97.12 195 LEU A CA 1
ATOM 1561 C C . LEU A 1 195 ? 8.133 10.258 -0.775 1 97.12 195 LEU A C 1
ATOM 1563 O O . LEU A 1 195 ? 7.016 10.227 -1.293 1 97.12 195 LEU A O 1
ATOM 1567 N N . SER A 1 196 ? 8.875 9.18 -0.491 1 97.81 196 SER A N 1
ATOM 1568 C CA . SER A 1 196 ? 8.32 7.852 -0.743 1 97.81 196 SER A CA 1
ATOM 1569 C C . SER A 1 196 ? 7.582 7.32 0.479 1 97.81 196 SER A C 1
ATOM 1571 O O . SER A 1 196 ? 8.18 7.145 1.544 1 97.81 196 SER A O 1
ATOM 1573 N N . LEU A 1 197 ? 6.297 7.074 0.292 1 97.75 197 LEU A N 1
ATOM 1574 C CA . LEU A 1 197 ? 5.469 6.531 1.362 1 97.75 197 LEU A CA 1
ATOM 1575 C C . LEU A 1 197 ? 4.742 5.27 0.901 1 97.75 197 LEU A C 1
ATOM 1577 O O . LEU A 1 197 ? 4.395 5.148 -0.276 1 97.75 197 LEU A O 1
ATOM 1581 N N . ASP A 1 198 ? 4.613 4.312 1.866 1 95.38 198 ASP A N 1
ATOM 1582 C CA . ASP A 1 198 ? 3.746 3.209 1.473 1 95.38 198 ASP A CA 1
ATOM 1583 C C . ASP A 1 198 ? 2.297 3.672 1.339 1 95.38 198 ASP A C 1
ATOM 1585 O O . ASP A 1 198 ? 1.946 4.77 1.781 1 95.38 198 ASP A O 1
ATOM 1589 N N . LYS A 1 199 ? 1.458 2.893 0.713 1 93.31 199 LYS A N 1
ATOM 1590 C CA . LYS A 1 199 ? 0.113 3.305 0.323 1 93.31 199 LYS A CA 1
ATOM 1591 C C . LYS A 1 199 ? -0.697 3.758 1.534 1 93.31 199 LYS A C 1
ATOM 1593 O O . LYS A 1 199 ? -1.401 4.77 1.474 1 93.31 199 LYS A O 1
ATOM 1598 N N . ARG A 1 200 ? -0.714 3.01 2.594 1 94.5 200 ARG A N 1
ATOM 1599 C CA . ARG A 1 200 ? -1.468 3.377 3.787 1 94.5 200 ARG A CA 1
ATOM 1600 C C . ARG A 1 200 ? -0.943 4.676 4.387 1 94.5 200 ARG A C 1
ATOM 1602 O O . ARG A 1 200 ? -1.722 5.57 4.723 1 94.5 200 ARG A O 1
ATOM 1609 N N . ALA A 1 201 ? 0.404 4.758 4.539 1 97.06 201 ALA A N 1
ATOM 1610 C CA . ALA A 1 201 ? 1.003 5.992 5.039 1 97.06 201 ALA A CA 1
ATOM 1611 C C . ALA A 1 201 ? 0.629 7.176 4.152 1 97.06 201 ALA A C 1
ATOM 1613 O O . ALA A 1 201 ? 0.353 8.273 4.648 1 97.06 201 ALA A O 1
ATOM 1614 N N . HIS A 1 202 ? 0.674 6.938 2.896 1 96.25 202 HIS A N 1
ATOM 1615 C CA . HIS A 1 202 ? 0.319 7.984 1.944 1 96.25 202 HIS A CA 1
ATOM 1616 C C . HIS A 1 202 ? -1.118 8.453 2.148 1 96.25 202 HIS A C 1
ATOM 1618 O O . HIS A 1 202 ? -1.394 9.648 2.127 1 96.25 202 HIS A O 1
ATOM 1624 N N . ALA A 1 203 ? -2.02 7.539 2.305 1 92.5 203 ALA A N 1
ATOM 1625 C CA . ALA A 1 203 ? -3.422 7.867 2.549 1 92.5 203 ALA A CA 1
ATOM 1626 C C . ALA A 1 203 ? -3.58 8.664 3.838 1 92.5 203 ALA A C 1
ATOM 1628 O O . ALA A 1 203 ? -4.301 9.664 3.871 1 92.5 203 ALA A O 1
ATOM 1629 N N . LEU A 1 204 ? -2.898 8.234 4.883 1 94.69 204 LEU A N 1
ATOM 1630 C CA . LEU A 1 204 ? -2.969 8.922 6.164 1 94.69 204 LEU A CA 1
ATOM 1631 C C . LEU A 1 204 ? -2.34 10.305 6.07 1 94.69 204 LEU A C 1
ATOM 1633 O O . LEU A 1 204 ? -2.811 11.25 6.711 1 94.69 204 LEU A O 1
ATOM 1637 N N . TRP A 1 205 ? -1.266 10.375 5.273 1 94.69 205 TRP A N 1
ATOM 1638 C CA . TRP A 1 205 ? -0.622 11.648 4.965 1 94.69 205 TRP A CA 1
ATOM 1639 C C . TRP A 1 205 ? -1.61 12.617 4.332 1 94.69 205 TRP A C 1
ATOM 1641 O O . TRP A 1 205 ? -1.728 13.766 4.766 1 94.69 205 TRP A O 1
ATOM 1651 N N . GLY A 1 206 ? -2.322 12.172 3.441 1 91.12 206 GLY A N 1
ATOM 1652 C CA . GLY A 1 206 ? -3.295 13 2.746 1 91.12 206 GLY A CA 1
ATOM 1653 C C . GLY A 1 206 ? -4.438 13.453 3.635 1 91.12 206 GLY A C 1
ATOM 1654 O O . GLY A 1 206 ? -5.059 14.484 3.379 1 91.12 206 GLY A O 1
ATOM 1655 N N . ALA A 1 207 ? -4.66 12.719 4.715 1 89.94 207 ALA A N 1
ATOM 1656 C CA . ALA A 1 207 ? -5.766 13.023 5.621 1 89.94 207 ALA A CA 1
ATOM 1657 C C . ALA A 1 207 ? -5.281 13.812 6.836 1 89.94 207 ALA A C 1
ATOM 1659 O O . ALA A 1 207 ? -6.047 14.055 7.77 1 89.94 207 ALA A O 1
ATOM 1660 N N . GLY A 1 208 ? -4.016 14.109 6.848 1 93.75 208 GLY A N 1
ATOM 1661 C CA . GLY A 1 208 ? -3.473 14.891 7.941 1 93.75 208 GLY A CA 1
ATOM 1662 C C . GLY A 1 208 ? -3.412 14.133 9.25 1 93.75 208 GLY A C 1
ATOM 1663 O O . GLY A 1 208 ? -3.602 14.711 10.32 1 93.75 208 GLY A O 1
ATOM 1664 N N . ARG A 1 209 ? -3.164 12.82 9.211 1 96.12 209 ARG A N 1
ATOM 1665 C CA . ARG A 1 209 ? -3.217 12 10.414 1 96.12 209 ARG A CA 1
ATOM 1666 C C . ARG A 1 209 ? -1.86 11.961 11.109 1 96.12 209 ARG A C 1
ATOM 1668 O O . ARG A 1 209 ? -1.752 11.492 12.242 1 96.12 209 ARG A O 1
ATOM 1675 N N . PHE A 1 210 ? -0.894 12.438 10.453 1 97.56 210 PHE A N 1
ATOM 1676 C CA . PHE A 1 210 ? 0.413 12.602 11.078 1 97.56 210 PHE A CA 1
ATOM 1677 C C . PHE A 1 210 ? 1.183 13.742 10.43 1 97.56 210 PHE A C 1
ATOM 1679 O O . PHE A 1 210 ? 0.772 14.266 9.391 1 97.56 210 PHE A O 1
ATOM 1686 N N . ALA A 1 211 ? 2.229 14.18 11.047 1 97.69 211 ALA A N 1
ATOM 1687 C CA . ALA A 1 211 ? 3.1 15.258 10.586 1 97.69 211 ALA A CA 1
ATOM 1688 C C . ALA A 1 211 ? 4.57 14.867 10.719 1 97.69 211 ALA A C 1
ATOM 1690 O O . ALA A 1 211 ? 4.926 14.023 11.547 1 97.69 211 ALA A O 1
ATOM 1691 N N . LEU A 1 212 ? 5.367 15.438 9.883 1 98.12 212 LEU A N 1
ATOM 1692 C CA . LEU A 1 212 ? 6.805 15.188 9.859 1 98.12 212 LEU A CA 1
ATOM 1693 C C . LEU A 1 212 ? 7.586 16.453 10.203 1 98.12 212 LEU A C 1
ATOM 1695 O O . LEU A 1 212 ? 7.41 17.484 9.555 1 98.12 212 LEU A O 1
ATOM 1699 N N . ARG A 1 213 ? 8.43 16.344 11.195 1 96.94 213 ARG A N 1
ATOM 1700 C CA . ARG A 1 213 ? 9.203 17.469 11.695 1 96.94 213 ARG A CA 1
ATOM 1701 C C . ARG A 1 213 ? 10.672 17.344 11.312 1 96.94 213 ARG A C 1
ATOM 1703 O O . ARG A 1 213 ? 11.383 16.469 11.836 1 96.94 213 ARG A O 1
ATOM 1710 N N . PRO A 1 214 ? 11.117 18.234 10.352 1 96.25 214 PRO A N 1
ATOM 1711 C CA . PRO A 1 214 ? 12.562 18.219 10.125 1 96.25 214 PRO A CA 1
ATOM 1712 C C . PRO A 1 214 ? 13.359 18.703 11.328 1 96.25 214 PRO A C 1
ATOM 1714 O O . PRO A 1 214 ? 13.016 19.734 11.93 1 96.25 214 PRO A O 1
ATOM 1717 N N . VAL A 1 215 ? 14.438 18 11.68 1 94.38 215 VAL A N 1
ATOM 1718 C CA . VAL A 1 215 ? 15.078 18.359 12.945 1 94.38 215 VAL A CA 1
ATOM 1719 C C . VAL A 1 215 ? 16.578 18.547 12.727 1 94.38 215 VAL A C 1
ATOM 1721 O O . VAL A 1 215 ? 17.234 19.281 13.484 1 94.38 215 VAL A O 1
ATOM 1724 N N . ALA A 1 216 ? 17.172 17.891 11.719 1 93.75 216 ALA A N 1
ATOM 1725 C CA . ALA A 1 216 ? 18.594 18.047 11.477 1 93.75 216 ALA A CA 1
ATOM 1726 C C . ALA A 1 216 ? 18.938 17.859 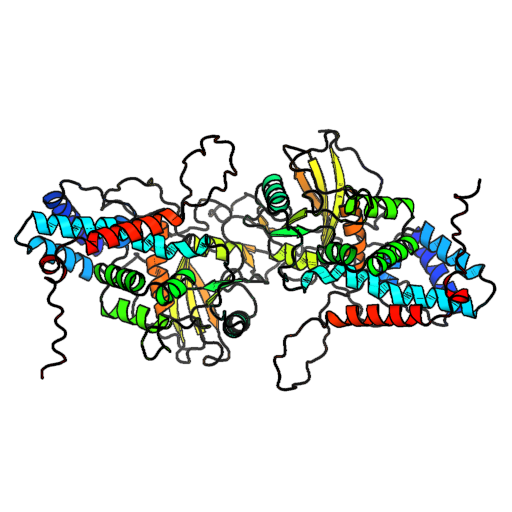10 1 93.75 216 ALA A C 1
ATOM 1728 O O . ALA A 1 216 ? 18.266 17.078 9.305 1 93.75 216 ALA A O 1
ATOM 1729 N N . LEU A 1 217 ? 19.875 18.609 9.539 1 94.56 217 LEU A N 1
ATOM 1730 C CA . LEU A 1 217 ? 20.391 18.531 8.18 1 94.56 217 LEU A CA 1
ATOM 1731 C C . LEU A 1 217 ? 21.922 18.484 8.195 1 94.56 217 LEU A C 1
ATOM 1733 O O . LEU A 1 217 ? 22.562 19.266 8.891 1 94.56 217 LEU A O 1
ATOM 1737 N N . SER A 1 218 ? 22.469 17.531 7.512 1 94.12 218 SER A N 1
ATOM 1738 C CA . SER A 1 218 ? 23.922 17.438 7.465 1 94.12 218 SER A CA 1
ATOM 1739 C C . SER A 1 218 ? 24.531 18.609 6.703 1 94.12 218 SER A C 1
ATOM 1741 O O . SER A 1 218 ? 23.891 19.172 5.816 1 94.12 218 SER A O 1
ATOM 1743 N N . ALA A 1 219 ? 25.766 18.938 6.961 1 91.06 219 ALA A N 1
ATOM 1744 C CA . ALA A 1 219 ? 26.453 20.078 6.352 1 91.06 219 ALA A CA 1
ATOM 1745 C C . ALA A 1 219 ? 26.562 19.906 4.84 1 91.06 219 ALA A C 1
ATOM 1747 O O . ALA A 1 219 ? 26.453 20.891 4.09 1 91.06 219 ALA A O 1
ATOM 1748 N N . ASP A 1 220 ? 26.734 18.688 4.453 1 91.69 220 ASP A N 1
ATOM 1749 C CA . ASP A 1 220 ? 26.891 18.422 3.025 1 91.69 220 ASP A CA 1
ATOM 1750 C C . ASP A 1 220 ? 25.547 18.203 2.348 1 91.69 220 ASP A C 1
ATOM 1752 O O . ASP A 1 220 ? 25.484 17.891 1.158 1 91.69 220 ASP A O 1
ATOM 1756 N N . ARG A 1 221 ? 24.469 18.297 3.102 1 93.31 221 ARG A N 1
ATOM 1757 C CA . ARG A 1 221 ? 23.094 18.203 2.611 1 93.31 221 ARG A CA 1
ATOM 1758 C C . ARG A 1 221 ? 22.812 16.828 2.008 1 93.31 221 ARG A C 1
ATOM 1760 O O . ARG A 1 221 ? 22.078 16.703 1.029 1 93.31 221 ARG A O 1
ATOM 1767 N N . LYS A 1 222 ? 23.406 15.812 2.574 1 96.44 222 LYS A N 1
ATOM 1768 C CA . LYS A 1 222 ? 23.203 14.461 2.059 1 96.44 222 LYS A CA 1
ATOM 1769 C C . LYS A 1 222 ? 22.328 13.641 3.002 1 96.44 222 LYS A C 1
ATOM 1771 O O . LYS A 1 222 ? 21.906 12.531 2.654 1 96.44 222 LYS A O 1
ATOM 1776 N N . ALA A 1 223 ? 22.078 14.227 4.129 1 97.06 223 ALA A N 1
ATOM 1777 C CA . ALA A 1 223 ? 21.25 13.5 5.09 1 97.06 223 ALA A CA 1
ATOM 1778 C C . ALA A 1 223 ? 20.391 14.453 5.898 1 97.06 223 ALA A C 1
ATOM 1780 O O . ALA A 1 223 ? 20.844 15.539 6.289 1 97.06 223 ALA A O 1
ATOM 1781 N N . MET A 1 224 ? 19.172 14.07 6.133 1 97 224 MET A N 1
ATOM 1782 C CA . MET A 1 224 ? 18.219 14.836 6.941 1 97 224 MET A CA 1
ATOM 1783 C C . MET A 1 224 ? 17.516 13.93 7.949 1 97 224 MET A C 1
ATOM 1785 O O . MET A 1 224 ? 17.141 12.805 7.621 1 97 224 MET A O 1
ATOM 1789 N N . GLN A 1 225 ? 17.406 14.406 9.156 1 96.88 225 GLN A N 1
ATOM 1790 C CA . GLN A 1 225 ? 16.641 13.711 10.172 1 96.88 225 GLN A CA 1
ATOM 1791 C C . GLN A 1 225 ? 15.242 14.312 10.312 1 96.88 225 GLN A C 1
ATOM 1793 O O . GLN A 1 225 ? 15.094 15.531 10.375 1 96.88 225 GLN A O 1
ATOM 1798 N N . ILE A 1 226 ? 14.289 13.422 10.289 1 97.5 226 ILE A N 1
ATOM 1799 C CA . ILE A 1 226 ? 12.883 13.789 10.367 1 97.5 226 ILE A CA 1
ATOM 1800 C C . ILE A 1 226 ? 12.219 13.031 11.516 1 97.5 226 ILE A C 1
ATOM 1802 O O . ILE A 1 226 ? 12.461 11.836 11.703 1 97.5 226 ILE A O 1
ATOM 1806 N N . GLU A 1 227 ? 11.43 13.742 12.336 1 97.38 227 GLU A N 1
ATOM 1807 C CA . GLU A 1 227 ? 10.641 13.094 13.383 1 97.38 227 GLU A CA 1
ATOM 1808 C C . GLU A 1 227 ? 9.195 12.906 12.945 1 97.38 227 GLU A C 1
ATOM 1810 O O . GLU A 1 227 ? 8.609 13.781 12.305 1 97.38 227 GLU A O 1
ATOM 1815 N N . PHE A 1 228 ? 8.664 11.812 13.297 1 98.44 228 PHE A N 1
ATOM 1816 C CA . PHE A 1 228 ? 7.293 11.438 12.984 1 98.44 228 PHE A CA 1
ATOM 1817 C C . PHE A 1 228 ? 6.375 11.711 14.172 1 98.44 228 PHE A C 1
ATOM 1819 O O . PHE A 1 228 ? 6.672 11.305 15.297 1 98.44 228 PHE A O 1
ATOM 1826 N N . TYR A 1 229 ? 5.129 12.352 13.961 1 98.31 229 TYR A N 1
ATOM 1827 C CA . TYR A 1 229 ? 4.172 12.602 15.031 1 98.31 229 TYR A CA 1
ATOM 1828 C C . TYR A 1 229 ? 2.75 12.297 14.578 1 98.31 229 TYR A C 1
ATOM 1830 O O . TYR A 1 229 ? 2.217 12.969 13.688 1 98.31 229 TYR A O 1
ATOM 1838 N N . TRP A 1 230 ? 2.127 11.336 15.242 1 98.06 230 TRP A N 1
ATOM 1839 C CA . TRP A 1 230 ? 0.702 11.102 15.023 1 98.06 230 TRP A CA 1
ATOM 1840 C C . TRP A 1 230 ? -0.117 12.312 15.461 1 98.06 230 TRP A C 1
ATOM 1842 O O . TRP A 1 230 ? 0.227 12.984 16.438 1 98.06 230 TRP A O 1
ATOM 1852 N N . GLN A 1 231 ? -1.138 12.641 14.742 1 96.69 231 GLN A N 1
ATOM 1853 C CA . GLN A 1 231 ? -2.145 13.602 15.164 1 96.69 231 GLN A CA 1
ATOM 1854 C C . GLN A 1 231 ? -3.408 12.906 15.648 1 96.69 231 GLN A C 1
ATOM 1856 O O . GLN A 1 231 ? -4.184 12.375 14.852 1 96.69 231 GLN A O 1
ATOM 1861 N N . LYS A 1 232 ? -3.564 12.914 16.938 1 94.75 232 LYS A N 1
ATOM 1862 C CA . LYS A 1 232 ? -4.66 12.172 17.547 1 94.75 232 LYS A CA 1
ATOM 1863 C C . LYS A 1 232 ? -6.012 12.672 17.047 1 94.75 232 LYS A C 1
ATOM 1865 O O . LYS A 1 232 ? -6.203 13.875 16.844 1 94.75 232 LYS A O 1
ATOM 1870 N N . LYS A 1 233 ? -6.879 11.75 16.812 1 90.31 233 LYS A N 1
ATOM 1871 C CA . LYS A 1 233 ? -8.25 12.109 16.469 1 90.31 233 LYS A CA 1
ATOM 1872 C C . LYS A 1 233 ? -8.844 13.062 17.5 1 90.31 233 LYS A C 1
ATOM 1874 O O . LYS A 1 233 ? -8.797 12.789 18.703 1 90.31 233 LYS A O 1
ATOM 1879 N N . PRO A 1 234 ? -9.352 14.133 16.969 1 90.25 234 PRO A N 1
ATOM 1880 C CA . PRO A 1 234 ? -9.875 15.109 17.938 1 90.25 234 PRO A CA 1
ATOM 1881 C C . PRO A 1 234 ? -11.102 14.602 18.672 1 90.25 234 PRO A C 1
ATOM 1883 O O . PRO A 1 234 ? -11.93 13.891 18.094 1 90.25 234 PRO A O 1
ATOM 1886 N N . ALA A 1 235 ? -11.195 15 19.875 1 86.12 235 ALA A N 1
ATOM 1887 C CA . ALA A 1 235 ? -12.336 14.625 20.719 1 86.12 235 ALA A CA 1
ATOM 1888 C C . ALA A 1 235 ? -13.508 15.578 20.5 1 86.12 235 ALA A C 1
ATOM 1890 O O . ALA A 1 235 ? -14.641 15.258 20.875 1 86.12 235 ALA A O 1
ATOM 1891 N N . HIS A 1 236 ? -13.188 16.672 19.938 1 83.94 236 HIS A N 1
ATOM 1892 C CA . HIS A 1 236 ? -14.234 17.672 19.766 1 83.94 236 HIS A CA 1
ATOM 1893 C C . HIS A 1 236 ? -14.984 17.453 18.453 1 83.94 236 HIS A C 1
ATOM 1895 O O . HIS A 1 236 ? -14.516 16.719 17.578 1 83.94 236 HIS A O 1
ATOM 1901 N N . GLY A 1 237 ? -16.141 17.828 18.297 1 75.94 237 GLY A N 1
ATOM 1902 C CA . GLY A 1 237 ? -16.922 17.766 17.078 1 75.94 237 GLY A CA 1
ATOM 1903 C C . GLY A 1 237 ? -16.562 18.844 16.078 1 75.94 237 GLY A C 1
ATOM 1904 O O . GLY A 1 237 ? -15.469 19.406 16.141 1 75.94 237 GLY A O 1
ATOM 1905 N N . LYS A 1 238 ? -17.375 18.969 15.094 1 73.75 238 LYS A N 1
ATOM 1906 C CA . LYS A 1 238 ? -17.141 19.922 14 1 73.75 238 LYS A CA 1
ATOM 1907 C C . LYS A 1 238 ? -17.656 21.312 14.359 1 73.75 238 LYS A C 1
ATOM 1909 O O . LYS A 1 238 ? -17.375 22.281 13.656 1 73.75 238 LYS A O 1
ATOM 1914 N N . ASP A 1 239 ? -18.25 21.266 15.516 1 82.88 239 ASP A N 1
ATOM 1915 C CA . ASP A 1 239 ? -18.875 22.531 15.914 1 82.88 239 ASP A CA 1
ATOM 1916 C C . ASP A 1 239 ? -17.844 23.453 16.562 1 82.88 239 ASP A C 1
ATOM 1918 O O . ASP A 1 239 ? -16.656 23.141 16.625 1 82.88 239 ASP A O 1
ATOM 1922 N N . GLU A 1 240 ? -18.297 24.625 17.172 1 90.25 240 GLU A N 1
ATOM 1923 C CA . GLU A 1 240 ? -17.438 25.641 17.766 1 90.25 240 GLU A CA 1
ATOM 1924 C C . GLU A 1 240 ? -16.719 25.094 19.016 1 90.25 240 GLU A C 1
ATOM 1926 O O . GLU A 1 240 ? -17.234 24.188 19.672 1 90.25 240 GLU A O 1
ATOM 1931 N N . ILE A 1 241 ? -15.523 25.5 19.188 1 93.5 241 ILE A N 1
ATOM 1932 C CA . ILE A 1 241 ? -14.672 25.031 20.281 1 93.5 241 ILE A CA 1
ATOM 1933 C C . ILE A 1 241 ? -14.141 26.234 21.062 1 93.5 241 ILE A C 1
ATOM 1935 O O . ILE A 1 241 ? -13.898 27.297 20.5 1 93.5 241 ILE A O 1
ATOM 1939 N N . ASP A 1 242 ? -14.016 25.984 22.328 1 95.06 242 ASP A N 1
ATOM 1940 C CA . ASP A 1 242 ? -13.406 27.016 23.172 1 95.06 242 ASP A CA 1
ATOM 1941 C C . ASP A 1 242 ? -11.953 27.266 22.766 1 95.06 242 ASP A C 1
ATOM 1943 O O . ASP A 1 242 ? -11.188 26.328 22.562 1 95.06 242 ASP A O 1
ATOM 1947 N N . LEU A 1 243 ? -11.602 28.484 22.578 1 94.75 243 LEU A N 1
ATOM 1948 C CA . LEU A 1 243 ? -10.266 28.859 22.125 1 94.75 243 LEU A CA 1
ATOM 1949 C C . LEU A 1 243 ? -9.195 28.297 23.062 1 94.75 243 LEU A C 1
ATOM 1951 O O . LEU A 1 243 ? -8.07 28.031 22.641 1 94.75 243 LEU A O 1
ATOM 1955 N N . LEU A 1 244 ? -9.516 28.094 24.359 1 96.38 244 LEU A N 1
ATOM 1956 C CA . LEU A 1 244 ? -8.539 27.656 25.344 1 96.38 244 LEU A CA 1
ATOM 1957 C C . LEU A 1 244 ? -8.586 26.141 25.531 1 96.38 244 LEU A C 1
ATOM 1959 O O . LEU A 1 244 ? -7.891 25.594 26.391 1 96.38 244 LEU A O 1
ATOM 1963 N N . SER A 1 245 ? -9.406 25.484 24.734 1 95.25 245 SER A N 1
ATOM 1964 C CA . SER A 1 245 ? -9.367 24.031 24.75 1 95.25 245 SER A CA 1
ATOM 1965 C C . SER A 1 245 ? -7.996 23.5 24.359 1 95.25 245 SER A C 1
ATOM 1967 O O . SER A 1 245 ? -7.379 24.016 23.422 1 95.25 245 SER A O 1
ATOM 1969 N N . GLU A 1 246 ? -7.504 22.516 25.031 1 94.44 246 GLU A N 1
ATOM 1970 C CA . GLU A 1 246 ? -6.18 21.969 24.75 1 94.44 246 GLU A CA 1
ATOM 1971 C C . GLU A 1 246 ? -6.234 20.938 23.625 1 94.44 246 GLU A C 1
ATOM 1973 O O . GLU A 1 246 ? -7.164 20.125 23.562 1 94.44 246 GLU A O 1
ATOM 1978 N N . PRO A 1 247 ? -5.293 21.016 22.734 1 94 247 PRO A N 1
ATOM 1979 C CA . PRO A 1 247 ? -5.227 19.938 21.75 1 94 247 PRO A CA 1
ATOM 1980 C C . PRO A 1 247 ? -4.867 18.578 22.359 1 94 247 PRO A C 1
ATOM 1982 O O . PRO A 1 247 ? -4.277 18.531 23.438 1 94 247 PRO A O 1
ATOM 1985 N N . GLU A 1 248 ? -5.227 17.516 21.719 1 94.5 248 GLU A N 1
ATOM 1986 C CA . GLU A 1 248 ? -4.785 16.188 22.141 1 94.5 248 GLU A CA 1
ATOM 1987 C C . GLU A 1 248 ? -3.285 16.016 21.922 1 94.5 248 GLU A C 1
ATOM 1989 O O . GLU A 1 248 ? -2.764 16.344 20.844 1 94.5 248 GLU A O 1
ATOM 1994 N N . THR A 1 249 ? -2.613 15.531 22.891 1 95.81 249 THR A N 1
ATOM 1995 C CA . THR A 1 249 ? -1.166 15.383 22.797 1 95.81 249 THR A CA 1
ATOM 1996 C C . THR A 1 249 ? -0.797 14.227 21.875 1 95.81 249 THR A C 1
ATOM 1998 O O . THR A 1 249 ? -1.522 13.234 21.781 1 95.81 249 THR A O 1
ATOM 2001 N N . SER A 1 250 ? 0.306 14.367 21.172 1 96.38 250 SER A N 1
ATOM 2002 C CA . SER A 1 250 ? 0.849 13.312 20.312 1 96.38 250 SER A CA 1
ATOM 2003 C C . SER A 1 250 ? 1.729 12.359 21.109 1 96.38 250 SER A C 1
ATOM 2005 O O . SER A 1 250 ? 2.17 11.328 20.594 1 96.38 250 SER A O 1
ATOM 2007 N N . ARG A 1 251 ? 1.993 12.633 22.391 1 95.44 251 ARG A N 1
ATOM 2008 C CA . ARG A 1 251 ? 2.939 11.859 23.188 1 95.44 251 ARG A CA 1
ATOM 2009 C C . ARG A 1 251 ? 2.438 10.43 23.391 1 95.44 251 ARG A C 1
ATOM 2011 O O . ARG A 1 251 ? 1.274 10.227 23.75 1 95.44 251 ARG A O 1
ATOM 2018 N N . GLY A 1 252 ? 3.338 9.461 23.109 1 94.25 252 GLY A N 1
ATOM 2019 C CA . GLY A 1 252 ? 3.061 8.07 23.406 1 94.25 252 GLY A CA 1
ATOM 2020 C C . GLY A 1 252 ? 2.1 7.422 22.422 1 94.25 252 GLY A C 1
ATOM 2021 O O . GLY A 1 252 ? 1.622 6.309 22.656 1 94.25 252 GLY A O 1
ATOM 2022 N N . LEU A 1 253 ? 1.826 8.07 21.328 1 96.62 253 LEU A N 1
ATOM 2023 C CA . LEU A 1 253 ? 0.828 7.535 20.406 1 96.62 253 LEU A CA 1
ATOM 2024 C C . LEU A 1 253 ? 1.468 6.582 19.406 1 96.62 253 LEU A C 1
ATOM 2026 O O . LEU A 1 253 ? 2.537 6.867 18.859 1 96.62 253 LEU A O 1
ATOM 2030 N N . TYR A 1 254 ? 0.799 5.465 19.203 1 97.25 254 TYR A N 1
ATOM 2031 C CA . TYR A 1 254 ? 1.188 4.496 18.188 1 97.25 254 TYR A CA 1
ATOM 2032 C C . TYR A 1 254 ? 0.241 4.551 16.984 1 97.25 254 TYR A C 1
ATOM 2034 O O . TYR A 1 254 ? 0.452 3.863 15.992 1 97.25 254 TYR A O 1
ATOM 2042 N N . ASP A 1 255 ? -0.77 5.324 17.078 1 95.38 255 ASP A N 1
ATOM 2043 C CA . ASP A 1 255 ? -1.802 5.457 16.047 1 95.38 255 ASP A CA 1
ATOM 2044 C C . ASP A 1 255 ? -2.646 6.707 16.281 1 95.38 255 ASP A C 1
ATOM 2046 O O . ASP A 1 255 ? -2.49 7.395 17.297 1 95.38 255 ASP A O 1
ATOM 2050 N N . TYR A 1 256 ? -3.457 7.055 15.32 1 92.62 256 TYR A N 1
ATOM 2051 C CA . TYR A 1 256 ? -4.234 8.281 15.414 1 92.62 256 TYR A CA 1
ATOM 2052 C C . TYR A 1 256 ? -5.578 8.023 16.078 1 92.62 256 TYR A C 1
ATOM 2054 O O . TYR A 1 256 ? -6.184 8.945 16.641 1 92.62 256 TYR A O 1
ATOM 2062 N N . ASP A 1 257 ? -6.168 6.781 16.031 1 89.31 257 ASP A N 1
ATOM 2063 C CA . ASP A 1 257 ? -7.535 6.531 16.484 1 89.31 257 ASP A CA 1
ATOM 2064 C C . ASP A 1 257 ? -7.637 5.203 17.219 1 89.31 257 ASP A C 1
ATOM 2066 O O . ASP A 1 257 ? -8.625 4.48 17.094 1 89.31 257 ASP A O 1
ATOM 2070 N N . ASP A 1 258 ? -6.547 4.84 17.938 1 87.38 258 ASP A N 1
ATOM 2071 C CA . ASP A 1 258 ? -6.496 3.568 18.656 1 87.38 258 ASP A CA 1
ATOM 2072 C C . ASP A 1 258 ? -6.68 2.393 17.688 1 87.38 258 ASP A C 1
ATOM 2074 O O . ASP A 1 258 ? -7.34 1.406 18.031 1 87.38 258 ASP A O 1
ATOM 2078 N N . GLY A 1 259 ? -6.219 2.594 16.516 1 90.75 259 GLY A N 1
ATOM 2079 C CA . GLY A 1 259 ? -6.34 1.594 15.461 1 90.75 259 GLY A CA 1
ATOM 2080 C C . GLY A 1 259 ? -5.055 0.827 15.219 1 90.75 259 GLY A C 1
ATOM 2081 O O . GLY A 1 259 ? -4.395 0.39 16.172 1 90.75 259 GLY A O 1
ATOM 2082 N N . GLU A 1 260 ? -4.711 0.558 13.984 1 92.31 260 GLU A N 1
ATOM 2083 C CA . GLU A 1 260 ? -3.666 -0.396 13.633 1 92.31 260 GLU A CA 1
ATOM 2084 C C . GLU A 1 260 ? -2.32 0.302 13.453 1 92.31 260 GLU A C 1
ATOM 2086 O O . GLU A 1 260 ? -1.285 -0.356 13.328 1 92.31 260 GLU A O 1
ATOM 2091 N N . GLY A 1 261 ? -2.295 1.654 13.438 1 96.5 261 GLY A N 1
ATOM 2092 C CA . GLY A 1 261 ? -1.036 2.359 13.258 1 96.5 261 GLY A CA 1
ATOM 2093 C C . GLY A 1 261 ? -0.355 2.039 11.938 1 96.5 261 GLY A C 1
ATOM 2094 O O . GLY A 1 261 ? -1.022 1.814 10.93 1 96.5 261 GLY A O 1
ATOM 2095 N N . LEU A 1 262 ? 0.917 2.219 11.875 1 97.81 262 LEU A N 1
ATOM 2096 C CA . LEU A 1 262 ? 1.776 1.884 10.742 1 97.81 262 LEU A CA 1
ATOM 2097 C C . LEU A 1 262 ? 2.838 0.869 11.148 1 97.81 262 LEU A C 1
ATOM 2099 O O . LEU A 1 262 ? 3.566 1.081 12.125 1 97.81 262 LEU A O 1
ATOM 2103 N N . SER A 1 263 ? 2.908 -0.235 10.469 1 97.88 263 SER A N 1
ATOM 2104 C CA . SER A 1 263 ? 3.887 -1.276 10.766 1 97.88 263 SER A CA 1
ATOM 2105 C C . SER A 1 263 ? 5.219 -0.994 10.07 1 97.88 263 SER A C 1
ATOM 2107 O O . SER A 1 263 ? 5.246 -0.637 8.891 1 97.88 263 SER A O 1
ATOM 2109 N N . CYS A 1 264 ? 6.289 -1.194 10.797 1 97.5 264 CYS A N 1
ATOM 2110 C CA . CYS A 1 264 ? 7.629 -0.939 10.273 1 97.5 264 CYS A CA 1
ATOM 2111 C C . CYS A 1 264 ? 8.422 -2.234 10.156 1 97.5 264 CYS A C 1
ATOM 2113 O O . CYS A 1 264 ? 8.32 -3.113 11.016 1 97.5 264 CYS A O 1
ATOM 2115 N N . VAL A 1 265 ? 9.188 -2.242 9.094 1 96.81 265 VAL A N 1
ATOM 2116 C CA . VAL A 1 265 ? 10.18 -3.307 8.953 1 96.81 265 VAL A CA 1
ATOM 2117 C C . VAL A 1 265 ? 11.328 -3.078 9.938 1 96.81 265 VAL A C 1
ATOM 2119 O O . VAL A 1 265 ? 11.836 -1.962 10.055 1 96.81 265 VAL A O 1
ATOM 2122 N N . THR A 1 266 ? 11.773 -4.133 10.68 1 96.12 266 THR A N 1
ATOM 2123 C CA . THR A 1 266 ? 12.844 -3.959 11.664 1 96.12 266 THR A CA 1
ATOM 2124 C C . THR A 1 266 ? 14.117 -4.652 11.203 1 96.12 266 THR A C 1
ATOM 2126 O O . THR A 1 266 ? 15.203 -4.391 11.734 1 96.12 266 THR A O 1
ATOM 2129 N N . GLY A 1 267 ? 13.977 -5.59 10.242 1 94.44 267 GLY A N 1
ATOM 2130 C CA . GLY A 1 267 ? 15.109 -6.406 9.844 1 94.44 267 GLY A CA 1
ATOM 2131 C C . GLY A 1 267 ? 15.422 -7.52 10.82 1 94.44 267 GLY A C 1
ATOM 2132 O O . GLY A 1 267 ? 16.344 -8.305 10.602 1 94.44 267 GLY A O 1
ATOM 2133 N N . LYS A 1 268 ? 14.695 -7.586 11.891 1 95.31 268 LYS A N 1
ATOM 2134 C CA . LYS A 1 268 ? 14.891 -8.617 12.906 1 95.31 268 LYS A CA 1
ATOM 2135 C C . LYS A 1 268 ? 13.906 -9.766 12.719 1 95.31 268 LYS A C 1
ATOM 2137 O O . LYS A 1 268 ? 12.859 -9.602 12.102 1 95.31 268 LYS A O 1
ATOM 2142 N N . ARG A 1 269 ? 14.273 -10.93 13.258 1 95.81 269 ARG A N 1
ATOM 2143 C CA . ARG A 1 269 ? 13.422 -12.117 13.203 1 95.81 269 ARG A CA 1
ATOM 2144 C C . ARG A 1 269 ? 13.344 -12.805 14.562 1 95.81 269 ARG A C 1
ATOM 2146 O O . ARG A 1 269 ? 14.297 -12.758 15.344 1 95.81 269 ARG A O 1
ATOM 2153 N N . GLU A 1 270 ? 12.289 -13.414 14.773 1 94.38 270 GLU A N 1
ATOM 2154 C CA . GLU A 1 270 ? 12.109 -14.242 15.961 1 94.38 270 GLU A CA 1
ATOM 2155 C C . GLU A 1 270 ? 12.883 -15.555 15.844 1 94.38 270 GLU A C 1
ATOM 2157 O O . GLU A 1 270 ? 13.406 -15.875 14.773 1 94.38 270 GLU A O 1
ATOM 2162 N N . LYS A 1 271 ? 12.898 -16.312 16.906 1 93.38 271 LYS A N 1
ATOM 2163 C CA . LYS A 1 271 ? 13.609 -17.578 16.938 1 93.38 271 LYS A CA 1
ATOM 2164 C C . LYS A 1 271 ? 13.023 -18.562 15.93 1 93.38 271 LYS A C 1
ATOM 2166 O O . LYS A 1 271 ? 13.758 -19.359 15.336 1 93.38 271 LYS A O 1
ATOM 2171 N N . ASN A 1 272 ? 11.773 -18.484 15.75 1 92.75 272 ASN A N 1
ATOM 2172 C CA . ASN A 1 272 ? 11.109 -19.422 14.836 1 92.75 272 ASN A CA 1
ATOM 2173 C C . ASN A 1 272 ? 11.242 -18.969 13.383 1 92.75 272 ASN A C 1
ATOM 2175 O O . ASN A 1 272 ? 10.672 -19.594 12.484 1 92.75 272 ASN A O 1
ATOM 2179 N N . GLY A 1 273 ? 11.906 -17.781 13.125 1 93.38 273 GLY A N 1
ATOM 2180 C CA . GLY A 1 273 ? 12.148 -17.328 11.773 1 93.38 273 GLY A CA 1
ATOM 2181 C C . GLY A 1 273 ? 11.164 -16.266 11.312 1 93.38 273 GLY A C 1
ATOM 2182 O O . GLY A 1 273 ? 11.344 -15.664 10.25 1 93.38 273 GLY A O 1
ATOM 2183 N N . GLN A 1 274 ? 10.219 -15.992 12.078 1 95.69 274 GLN A N 1
ATOM 2184 C CA . GLN A 1 274 ? 9.219 -14.992 11.711 1 95.69 274 GLN A CA 1
ATOM 2185 C C . GLN A 1 274 ? 9.812 -13.586 11.75 1 95.69 274 GLN A C 1
ATOM 2187 O O . GLN A 1 274 ? 10.469 -13.203 12.727 1 95.69 274 GLN A O 1
ATOM 2192 N N . PRO A 1 275 ? 9.594 -12.82 10.695 1 96.62 275 PRO A N 1
ATOM 2193 C CA . PRO A 1 275 ? 10.016 -11.422 10.789 1 96.62 275 PRO A CA 1
ATOM 2194 C C . PRO A 1 275 ? 9.32 -10.664 11.914 1 96.62 275 PRO A C 1
ATOM 2196 O O . PRO A 1 275 ? 8.141 -10.898 12.18 1 96.62 275 PRO A O 1
ATOM 2199 N N . LYS A 1 276 ? 10.047 -9.797 12.523 1 95.88 276 LYS A N 1
ATOM 2200 C CA . LYS A 1 276 ? 9.5 -8.938 13.57 1 95.88 276 LYS A CA 1
ATOM 2201 C C . LYS A 1 276 ? 9.141 -7.562 13.023 1 95.88 276 LYS A C 1
ATOM 2203 O O . LYS A 1 276 ? 9.891 -6.984 12.234 1 95.88 276 LYS A O 1
ATOM 2208 N N . TYR A 1 277 ? 7.93 -7.07 13.414 1 97 277 TYR A N 1
ATOM 2209 C CA . TYR A 1 277 ? 7.477 -5.742 13.023 1 97 277 TYR A CA 1
ATOM 2210 C C . TYR A 1 277 ? 7.234 -4.863 14.242 1 97 277 TYR A C 1
ATOM 2212 O O . TYR A 1 277 ? 7.004 -5.367 15.344 1 97 277 TYR A O 1
ATOM 2220 N N . GLU A 1 278 ? 7.355 -3.629 14.094 1 96.25 278 GLU A N 1
ATOM 2221 C CA . GLU A 1 278 ? 7.09 -2.662 15.156 1 96.25 278 GLU A CA 1
ATOM 2222 C C . GLU A 1 278 ? 6.223 -1.512 14.648 1 96.25 278 GLU A C 1
ATOM 2224 O O . GLU A 1 278 ? 6.246 -1.186 13.461 1 96.25 278 GLU A O 1
ATOM 2229 N N . ALA A 1 279 ? 5.477 -0.969 15.523 1 97.69 279 ALA A N 1
ATOM 2230 C CA . ALA A 1 279 ? 4.633 0.167 15.172 1 97.69 279 ALA A CA 1
ATOM 2231 C C . ALA A 1 279 ? 5.426 1.471 15.195 1 97.69 279 ALA A C 1
ATOM 2233 O O . ALA A 1 279 ? 6.277 1.669 16.062 1 97.69 279 ALA A O 1
ATOM 2234 N N . LEU A 1 280 ? 5.184 2.279 14.219 1 97.56 280 LEU A N 1
ATOM 2235 C CA . LEU A 1 280 ? 5.742 3.627 14.242 1 97.56 280 LEU A CA 1
ATOM 2236 C C . LEU A 1 280 ? 5.16 4.434 15.398 1 97.56 280 LEU A C 1
ATOM 2238 O O . LEU A 1 280 ? 3.945 4.441 15.609 1 97.56 280 LEU A O 1
ATOM 2242 N N . VAL A 1 281 ? 5.957 5.113 16.156 1 97.88 281 VAL A N 1
ATOM 2243 C CA . VAL A 1 281 ? 5.504 5.836 17.344 1 97.88 281 VAL A CA 1
ATOM 2244 C C . VAL A 1 281 ? 5.824 7.324 17.203 1 97.88 281 VAL A C 1
ATOM 2246 O O . VAL A 1 281 ? 6.805 7.691 16.547 1 97.88 281 VAL A O 1
ATOM 2249 N N . SER A 1 282 ? 4.98 8.195 17.766 1 98 282 SER A N 1
ATOM 2250 C CA . SER A 1 282 ? 5.27 9.625 17.781 1 98 282 SER A CA 1
ATOM 2251 C C . SER A 1 282 ? 6.637 9.906 18.391 1 98 282 SER A C 1
ATOM 2253 O O . SER A 1 282 ? 6.984 9.352 19.422 1 98 282 SER A O 1
ATOM 2255 N N . GLY A 1 283 ? 7.355 10.758 17.688 1 97.38 283 GLY A N 1
ATOM 2256 C CA . GLY A 1 283 ? 8.68 11.117 18.156 1 97.38 283 GLY A CA 1
ATOM 2257 C C . GLY A 1 283 ? 9.789 10.305 17.516 1 97.38 283 GLY A C 1
ATOM 2258 O O . GLY A 1 283 ? 10.969 10.625 17.656 1 97.38 283 GLY A O 1
ATOM 2259 N N . GLN A 1 284 ? 9.414 9.281 16.859 1 97.44 284 GLN A N 1
ATOM 2260 C CA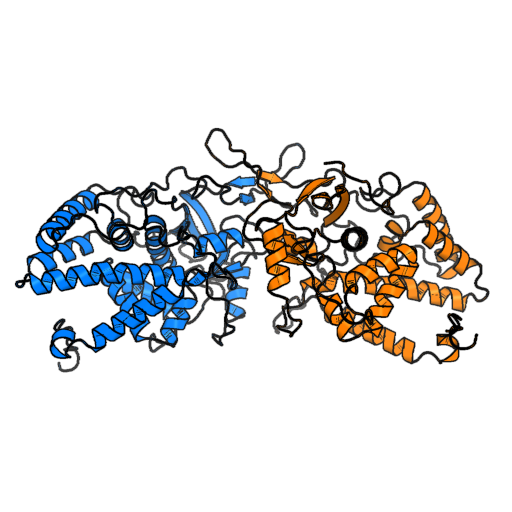 . GLN A 1 284 ? 10.414 8.445 16.219 1 97.44 284 GLN A CA 1
ATOM 2261 C C . GLN A 1 284 ? 11.164 9.219 15.133 1 97.44 284 GLN A C 1
ATOM 2263 O O . GLN A 1 284 ? 10.555 9.961 14.359 1 97.44 284 GLN A O 1
ATOM 2268 N N . ARG A 1 285 ? 12.445 9.047 15.086 1 96.69 285 ARG A N 1
ATOM 2269 C CA . ARG A 1 285 ? 13.305 9.758 14.141 1 96.69 285 ARG A CA 1
ATOM 2270 C C . ARG A 1 285 ? 13.703 8.859 12.977 1 96.69 285 ARG A C 1
ATOM 2272 O O . ARG A 1 285 ? 14.008 7.68 13.172 1 96.69 285 ARG A O 1
ATOM 2279 N N . VAL A 1 286 ? 13.633 9.32 11.773 1 97.31 286 VAL A N 1
ATOM 2280 C CA . VAL A 1 286 ? 14.094 8.633 10.578 1 97.31 286 VAL A CA 1
ATOM 2281 C C . VAL A 1 286 ? 15.109 9.5 9.836 1 97.31 286 VAL A C 1
ATOM 2283 O O . VAL A 1 286 ? 15.078 10.734 9.953 1 97.31 286 VAL A O 1
ATOM 2286 N N . THR A 1 287 ? 15.992 8.898 9.125 1 97.31 287 THR A N 1
ATOM 2287 C CA . THR A 1 287 ? 16.984 9.617 8.336 1 97.31 287 THR A CA 1
ATOM 2288 C C . THR A 1 287 ? 16.75 9.406 6.84 1 97.31 287 THR A C 1
ATOM 2290 O O . THR A 1 287 ? 16.625 8.266 6.379 1 97.31 287 THR A O 1
ATOM 2293 N N . VAL A 1 288 ? 16.562 10.406 6.105 1 97.94 288 VAL A N 1
ATOM 2294 C CA . VAL A 1 288 ? 16.531 10.383 4.648 1 97.94 288 VAL A CA 1
ATOM 2295 C C . VAL A 1 288 ? 17.891 10.789 4.086 1 97.94 288 VAL A C 1
ATOM 2297 O O . VAL A 1 288 ? 18.453 11.805 4.496 1 97.94 288 VAL A O 1
ATOM 2300 N N . SER A 1 289 ? 18.422 10.031 3.189 1 98.06 289 SER A N 1
ATOM 2301 C CA . SER A 1 289 ? 19.734 10.297 2.639 1 98.06 289 SER A CA 1
ATOM 2302 C C . SER A 1 289 ? 19.703 10.328 1.114 1 98.06 289 SER A C 1
ATOM 2304 O O . SER A 1 289 ? 18.766 9.805 0.498 1 98.06 289 SER A O 1
ATOM 2306 N N . THR A 1 290 ? 20.609 10.969 0.553 1 97.88 290 THR A N 1
ATOM 2307 C CA . THR A 1 290 ? 20.797 11.023 -0.894 1 97.88 290 THR A CA 1
ATOM 2308 C C . THR A 1 290 ? 22.266 10.883 -1.26 1 97.88 290 THR A C 1
ATOM 2310 O O . THR A 1 290 ? 23.141 11.344 -0.525 1 97.88 290 THR A O 1
ATOM 2313 N N . ASP A 1 291 ? 22.531 10.172 -2.344 1 95.44 291 ASP A N 1
ATOM 2314 C CA . ASP A 1 291 ? 23.891 10.039 -2.852 1 95.44 291 ASP A CA 1
ATOM 2315 C C . ASP A 1 291 ? 24.234 11.164 -3.828 1 95.44 291 ASP A C 1
ATOM 2317 O O . ASP A 1 291 ? 25.391 11.383 -4.156 1 95.44 291 ASP A O 1
ATOM 2321 N N . ASP A 1 292 ? 23.203 11.922 -4.246 1 95.38 292 ASP A N 1
ATOM 2322 C CA . ASP A 1 292 ? 23.375 12.992 -5.227 1 95.38 292 ASP A CA 1
ATOM 2323 C C . ASP A 1 292 ? 22.453 14.172 -4.918 1 95.38 292 ASP A C 1
ATOM 2325 O O . ASP A 1 292 ? 21.359 14.273 -5.473 1 95.38 292 ASP A O 1
ATOM 2329 N N . PRO A 1 293 ? 22.906 15.125 -4.156 1 94.25 293 PRO A N 1
ATOM 2330 C CA . PRO A 1 293 ? 22.062 16.234 -3.719 1 94.25 293 PRO A CA 1
ATOM 2331 C C . PRO A 1 293 ? 21.578 17.109 -4.879 1 94.25 293 PRO A C 1
ATOM 2333 O O . PRO A 1 293 ? 20.625 17.875 -4.727 1 94.25 293 PRO A O 1
ATOM 2336 N N . ASP A 1 294 ? 22.188 17.016 -5.98 1 92.38 294 ASP A N 1
ATOM 2337 C CA . ASP A 1 294 ? 21.797 17.844 -7.121 1 92.38 294 ASP A CA 1
ATOM 2338 C C . ASP A 1 294 ? 20.688 17.156 -7.93 1 92.38 294 ASP A C 1
ATOM 2340 O O . ASP A 1 294 ? 19.672 17.781 -8.234 1 92.38 294 ASP A O 1
ATOM 2344 N N . LYS A 1 295 ? 20.859 15.906 -8.219 1 91.38 295 LYS A N 1
ATOM 2345 C CA . LYS A 1 295 ? 19.906 15.172 -9.047 1 91.38 295 LYS A CA 1
ATOM 2346 C C . LYS A 1 295 ? 18.75 14.648 -8.219 1 91.38 295 LYS A C 1
ATOM 2348 O O . LYS A 1 295 ? 17.609 14.562 -8.703 1 91.38 295 LYS A O 1
ATOM 2353 N N . ARG A 1 296 ? 19.031 14.258 -6.988 1 95.62 296 ARG A N 1
ATOM 2354 C CA . ARG A 1 296 ? 18.062 13.695 -6.062 1 95.62 296 ARG A CA 1
ATOM 2355 C C . ARG A 1 296 ? 18.141 14.375 -4.699 1 95.62 296 ARG A C 1
ATOM 2357 O O . ARG A 1 296 ? 18.484 13.742 -3.703 1 95.62 296 ARG A O 1
ATOM 2364 N N . PRO A 1 297 ? 17.781 15.57 -4.742 1 95.81 297 PRO A N 1
ATOM 2365 C CA . PRO A 1 297 ? 17.938 16.312 -3.494 1 95.81 297 PRO A CA 1
ATOM 2366 C C . PRO A 1 297 ? 17.047 15.781 -2.375 1 95.81 297 PRO A C 1
ATOM 2368 O O . PRO A 1 297 ? 16.031 15.117 -2.645 1 95.81 297 PRO A O 1
ATOM 2371 N N . LEU A 1 298 ? 17.453 16.078 -1.173 1 97.44 298 LEU A N 1
ATOM 2372 C CA . LEU A 1 298 ? 16.625 15.82 -0.005 1 97.44 298 LEU A CA 1
ATOM 2373 C C . LEU A 1 298 ? 15.336 16.625 -0.06 1 97.44 298 LEU A C 1
ATOM 2375 O O . LEU A 1 298 ? 15.242 17.609 -0.806 1 97.44 298 LEU A O 1
ATOM 2379 N N . PRO A 1 299 ? 14.297 16.125 0.728 1 96.56 299 PRO A N 1
ATOM 2380 C CA . PRO A 1 299 ? 13.117 17 0.833 1 96.56 299 PRO A CA 1
ATOM 2381 C C . PRO A 1 299 ? 13.453 18.391 1.341 1 96.56 299 PRO A C 1
ATOM 2383 O O . PRO A 1 299 ? 14.344 18.547 2.182 1 96.56 299 PRO A O 1
ATOM 2386 N N . SER A 1 300 ? 12.742 19.328 0.777 1 95.25 300 SER A N 1
ATOM 2387 C CA . SER A 1 300 ? 12.969 20.719 1.188 1 95.25 300 SER A CA 1
ATOM 2388 C C . SER A 1 300 ? 12.648 20.922 2.666 1 95.25 300 SER A C 1
ATOM 2390 O O . SER A 1 300 ? 11.547 20.578 3.117 1 95.25 300 SER A O 1
ATOM 2392 N N . TRP A 1 301 ? 13.625 21.516 3.367 1 95 301 TRP A N 1
ATOM 2393 C CA . TRP A 1 301 ? 13.422 21.812 4.781 1 95 301 TRP A CA 1
ATOM 2394 C C . TRP A 1 301 ? 12.219 22.734 4.98 1 95 301 TRP A C 1
ATOM 2396 O O . TRP A 1 301 ? 11.375 22.484 5.84 1 95 301 TRP A O 1
ATOM 2406 N N . ASP A 1 302 ? 12.156 23.719 4.191 1 94.56 302 ASP A N 1
ATOM 2407 C CA . ASP A 1 302 ? 11.109 24.719 4.328 1 94.56 302 ASP A CA 1
ATOM 2408 C C . ASP A 1 302 ? 9.734 24.141 4.012 1 94.56 302 ASP A C 1
ATOM 2410 O O . ASP A 1 302 ? 8.75 24.453 4.68 1 94.56 302 ASP A O 1
ATOM 2414 N N . LEU A 1 303 ? 9.656 23.281 3.025 1 95.31 303 LEU A N 1
ATOM 2415 C CA . LEU A 1 303 ? 8.383 22.641 2.709 1 95.31 303 LEU A CA 1
ATOM 2416 C C . LEU A 1 303 ? 7.961 21.688 3.816 1 95.31 303 LEU A C 1
ATOM 2418 O O . LEU A 1 303 ? 6.777 21.594 4.148 1 95.31 303 LEU A O 1
ATOM 2422 N N . LEU A 1 304 ? 8.914 21.016 4.363 1 96.75 304 LEU A N 1
ATOM 2423 C CA . LEU A 1 304 ? 8.602 20.125 5.48 1 96.75 304 LEU A CA 1
ATOM 2424 C C . LEU A 1 304 ? 8.141 20.922 6.695 1 96.75 304 LEU A C 1
ATOM 2426 O O . LEU A 1 304 ? 7.258 20.484 7.434 1 96.75 304 LEU A O 1
ATOM 2430 N N . GLU A 1 305 ? 8.797 22.078 6.891 1 96.19 305 GLU A N 1
ATOM 2431 C CA . GLU A 1 305 ? 8.336 22.953 7.973 1 96.19 305 GLU A CA 1
ATOM 2432 C C . GLU A 1 305 ? 6.883 23.375 7.766 1 96.19 305 GLU A C 1
ATOM 2434 O O . GLU A 1 305 ? 6.078 23.328 8.695 1 96.19 305 GLU A O 1
ATOM 2439 N N . MET A 1 306 ? 6.605 23.766 6.594 1 95.94 306 MET A N 1
ATOM 2440 C CA . MET A 1 306 ? 5.234 24.141 6.262 1 95.94 306 MET A CA 1
ATOM 2441 C C . MET A 1 306 ? 4.273 22.984 6.504 1 95.94 306 MET A C 1
ATOM 2443 O O . MET A 1 306 ? 3.229 23.156 7.129 1 95.94 306 MET A O 1
ATOM 2447 N N . GLN A 1 307 ? 4.672 21.859 5.938 1 96.31 307 GLN A N 1
ATOM 2448 C CA . GLN A 1 307 ? 3.869 20.656 6.121 1 96.31 307 GLN A CA 1
ATOM 2449 C C . GLN A 1 307 ? 3.701 20.328 7.602 1 96.31 307 GLN A C 1
ATOM 2451 O O . GLN A 1 307 ? 2.609 19.953 8.047 1 96.31 307 GLN A O 1
ATOM 2456 N N . TRP A 1 308 ? 4.699 20.5 8.406 1 96.94 308 TRP A N 1
ATOM 2457 C CA . TRP A 1 308 ? 4.68 20.25 9.844 1 96.94 308 TRP A CA 1
ATOM 2458 C C . TRP A 1 308 ? 3.584 21.047 10.523 1 96.94 308 TRP A C 1
ATOM 2460 O O . TRP A 1 308 ? 2.783 20.5 11.289 1 96.94 308 TRP A O 1
ATOM 2470 N N . VAL A 1 309 ? 3.492 22.234 10.227 1 96 309 VAL A N 1
ATOM 2471 C CA . VAL A 1 309 ? 2.537 23.109 10.898 1 96 309 VAL A CA 1
ATOM 2472 C C . VAL A 1 309 ? 1.131 22.844 10.367 1 96 309 VAL A C 1
ATOM 2474 O O . VAL A 1 309 ? 0.185 22.688 11.141 1 96 309 VAL A O 1
ATOM 2477 N N . LEU A 1 310 ? 1.005 22.719 9.07 1 96.19 310 LEU A N 1
ATOM 2478 C CA . LEU A 1 310 ? -0.327 22.641 8.484 1 96.19 310 LEU A CA 1
ATOM 2479 C C . LEU A 1 310 ? -0.934 21.266 8.688 1 96.19 310 LEU A C 1
ATOM 2481 O O . LEU A 1 310 ? -2.154 21.125 8.805 1 96.19 310 LEU A O 1
ATOM 2485 N N . GLN A 1 311 ? -0.11 20.234 8.719 1 96.31 311 GLN A N 1
ATOM 2486 C CA . GLN A 1 311 ? -0.612 18.906 9.062 1 96.31 311 GLN A CA 1
ATOM 2487 C C . GLN A 1 311 ? -1.182 18.875 10.477 1 96.31 311 GLN A C 1
ATOM 2489 O O . GLN A 1 311 ? -2.221 18.266 10.719 1 96.31 311 GLN A O 1
ATOM 2494 N N . ARG A 1 312 ? -0.488 19.484 11.383 1 96.62 312 ARG A N 1
ATOM 2495 C CA . ARG A 1 312 ? -0.969 19.547 12.758 1 96.62 312 ARG A CA 1
ATOM 2496 C C . ARG A 1 312 ? -2.289 20.312 12.844 1 96.62 312 ARG A C 1
ATOM 2498 O O . ARG A 1 312 ? -3.215 19.875 13.531 1 96.62 312 ARG A O 1
ATOM 2505 N N . VAL A 1 313 ? -2.365 21.391 12.109 1 96.38 313 VAL A N 1
ATOM 2506 C CA . VAL A 1 313 ? -3.607 22.156 12.055 1 96.38 313 VAL A CA 1
ATOM 2507 C C . VAL A 1 313 ? -4.734 21.266 11.523 1 96.38 313 VAL A C 1
ATOM 2509 O O . VAL A 1 313 ? -5.82 21.219 12.109 1 96.38 313 VAL A O 1
ATOM 2512 N N . ALA A 1 314 ? -4.426 20.594 10.43 1 94.75 314 ALA A N 1
ATOM 2513 C CA . ALA A 1 314 ? -5.426 19.719 9.836 1 94.75 314 ALA A CA 1
ATOM 2514 C C . ALA A 1 314 ? -5.848 18.625 10.812 1 94.75 314 ALA A C 1
ATOM 2516 O O . ALA A 1 314 ? -7.039 18.344 10.961 1 94.75 314 ALA A O 1
ATOM 2517 N N . GLY A 1 315 ? -4.949 18.047 11.453 1 94.31 315 GLY A N 1
ATOM 2518 C CA . GLY A 1 315 ? -5.23 17 12.414 1 94.31 315 GLY A CA 1
ATOM 2519 C C . GLY A 1 315 ? -6.051 17.484 13.602 1 94.31 315 GLY A C 1
ATOM 2520 O O . GLY A 1 315 ? -7.074 16.875 13.938 1 94.31 315 GLY A O 1
ATOM 2521 N N . MET A 1 316 ? -5.648 18.594 14.164 1 94.06 316 MET A N 1
ATOM 2522 C CA . MET A 1 316 ? -6.293 19.125 15.359 1 94.06 316 MET A CA 1
ATOM 2523 C C . MET A 1 316 ? -7.715 19.594 15.055 1 94.06 316 MET A C 1
ATOM 2525 O O . MET A 1 316 ? -8.602 19.484 15.906 1 94.06 316 MET A O 1
ATOM 2529 N N . SER A 1 317 ? -7.875 20.094 13.891 1 93.94 317 SER A N 1
ATOM 2530 C CA . SER A 1 317 ? -9.164 20.688 13.539 1 93.94 317 SER A CA 1
ATOM 2531 C C . SER A 1 317 ? -10.211 19.609 13.297 1 93.94 317 SER A C 1
ATOM 2533 O O . SER A 1 317 ? -11.414 19.875 13.32 1 93.94 317 SER A O 1
ATOM 2535 N N . GLY A 1 318 ? -9.734 18.391 12.945 1 89.62 318 GLY A N 1
ATOM 2536 C CA . GLY A 1 318 ? -10.664 17.328 12.586 1 89.62 318 GLY A CA 1
ATOM 2537 C C . GLY A 1 318 ? -11.266 17.516 11.203 1 89.62 318 GLY A C 1
ATOM 2538 O O . GLY A 1 318 ? -12.219 16.828 10.852 1 89.62 318 GLY A O 1
ATOM 2539 N N . ALA A 1 319 ? -10.727 18.344 10.461 1 83.69 319 ALA A N 1
ATOM 2540 C CA . ALA A 1 319 ? -11.289 18.688 9.164 1 83.69 319 ALA A CA 1
ATOM 2541 C C . ALA A 1 319 ? -11.297 17.484 8.227 1 83.69 319 ALA A C 1
ATOM 2543 O O . ALA A 1 319 ? -12.109 17.406 7.301 1 83.69 319 ALA A O 1
ATOM 2544 N N . ALA A 1 320 ? -10.445 16.578 8.453 1 78.94 320 ALA A N 1
ATOM 2545 C CA . ALA A 1 320 ? -10.352 15.422 7.574 1 78.94 320 ALA A CA 1
ATOM 2546 C C . ALA A 1 320 ? -11.305 14.312 8.031 1 78.94 320 ALA A C 1
ATOM 2548 O O . ALA A 1 320 ? -11.445 13.289 7.355 1 78.94 320 ALA A O 1
ATOM 2549 N N . GLU A 1 321 ? -11.953 14.453 9.125 1 77.19 321 GLU A N 1
ATOM 2550 C CA . GLU A 1 321 ? -12.867 13.422 9.625 1 77.19 321 GLU A CA 1
ATOM 2551 C C . GLU A 1 321 ? -14.117 13.336 8.758 1 77.19 321 GLU A C 1
ATOM 2553 O O . GLU A 1 321 ? -14.641 14.352 8.297 1 77.19 321 GLU A O 1
ATOM 2558 N N . PRO A 1 322 ? -14.484 12.016 8.391 1 64.25 322 PRO A N 1
ATOM 2559 C CA . PRO A 1 322 ? -15.719 11.883 7.602 1 64.25 322 PRO A CA 1
ATOM 2560 C C . PRO A 1 322 ? -16.938 12.492 8.297 1 64.25 322 PRO A C 1
ATOM 2562 O O . PRO A 1 322 ? -16.984 12.523 9.531 1 64.25 322 PRO A O 1
ATOM 2565 N N . SER A 1 323 ? -17.734 13.297 7.621 1 54.19 323 SER A N 1
ATOM 2566 C CA . SER A 1 323 ? -18.984 13.828 8.172 1 54.19 323 SER A CA 1
ATOM 2567 C C . SER A 1 323 ? -19.984 12.719 8.461 1 54.19 323 SER A C 1
ATOM 2569 O O . SER A 1 323 ? -20.047 11.727 7.727 1 54.19 323 SER A O 1
ATOM 2571 N N . ASP A 1 324 ? -20.375 12.492 9.773 1 42.69 324 ASP A N 1
ATOM 2572 C CA . ASP A 1 324 ? -21.469 11.594 10.117 1 42.69 324 ASP A CA 1
ATOM 2573 C C . ASP A 1 324 ? -22.672 11.828 9.219 1 42.69 324 ASP A C 1
ATOM 2575 O O . ASP A 1 324 ? -23.797 11.406 9.539 1 42.69 324 ASP A O 1
ATOM 2579 N N . HIS A 1 325 ? -22.797 12.703 8.438 1 37.5 325 HIS A N 1
ATOM 2580 C CA . HIS A 1 325 ? -24.094 12.82 7.758 1 37.5 325 HIS A CA 1
ATOM 2581 C C . HIS A 1 325 ? -24.484 11.508 7.086 1 37.5 325 HIS A C 1
ATOM 2583 O O . HIS A 1 325 ? -23.75 10.992 6.234 1 37.5 325 HIS A O 1
ATOM 2589 N N . LYS A 1 326 ? -25.391 10.766 7.754 1 33.12 326 LYS A N 1
ATOM 2590 C CA . LYS A 1 326 ? -26.203 9.734 7.113 1 33.12 326 LYS A CA 1
ATOM 2591 C C . LYS A 1 326 ? -26.641 10.172 5.719 1 33.12 326 LYS A C 1
ATOM 2593 O O . LYS A 1 326 ? -27.25 11.227 5.559 1 33.12 326 LYS A O 1
ATOM 2598 N N . ARG A 1 327 ? -26.062 9.633 4.672 1 32.75 327 ARG A N 1
ATOM 2599 C CA . ARG A 1 327 ? -26.734 9.734 3.379 1 32.75 327 ARG A CA 1
ATOM 2600 C C . ARG A 1 327 ? -28.219 9.406 3.502 1 32.75 327 ARG A C 1
ATOM 2602 O O . ARG A 1 327 ? -28.578 8.32 3.957 1 32.75 327 ARG A O 1
ATOM 2609 N N . GLU A 1 328 ? -29.047 10.25 3.729 1 30.64 328 GLU A N 1
ATOM 2610 C CA . GLU A 1 328 ? -30.406 9.977 3.25 1 30.64 328 GLU A CA 1
ATOM 2611 C C . GLU A 1 328 ? -30.375 9.133 1.978 1 30.64 328 GLU A C 1
ATOM 2613 O O . GLU A 1 328 ? -29.469 9.266 1.157 1 30.64 328 GLU A O 1
ATOM 2618 N N . ASP A 1 329 ? -31.078 7.992 2.055 1 29.95 329 ASP A N 1
ATOM 2619 C CA . ASP A 1 329 ? -31.438 6.957 1.089 1 29.95 329 ASP A CA 1
ATOM 2620 C C . ASP A 1 329 ? -31.625 7.551 -0.306 1 29.95 329 ASP A C 1
ATOM 2622 O O . ASP A 1 329 ? -32.688 7.422 -0.901 1 29.95 329 ASP A O 1
ATOM 2626 N N . SER A 1 330 ? -31.422 8.828 -0.608 1 29.33 330 SER A N 1
ATOM 2627 C CA . SER A 1 330 ? -31.891 8.898 -1.986 1 29.33 330 SER A CA 1
ATOM 2628 C C . SER A 1 330 ? -31.234 7.84 -2.857 1 29.33 330 SER A C 1
ATOM 2630 O O . SER A 1 330 ? -30.141 7.348 -2.525 1 29.33 330 SER A O 1
ATOM 2632 N N . GLY A 1 331 ? -31.922 7.105 -3.766 1 28.53 331 GLY A N 1
ATOM 2633 C CA . GLY A 1 331 ? -31.656 6.07 -4.75 1 28.53 331 GLY A CA 1
ATOM 2634 C C . GLY A 1 331 ? -30.234 6.117 -5.305 1 28.53 331 GLY A C 1
ATOM 2635 O O . GLY A 1 331 ? -29.844 5.254 -6.094 1 28.53 331 GLY A O 1
ATOM 2636 N N . ASP A 1 332 ? -29.812 7.297 -5.789 1 28.11 332 ASP A N 1
ATOM 2637 C CA . ASP A 1 332 ? -28.656 7.277 -6.676 1 28.11 332 ASP A CA 1
ATOM 2638 C C . ASP A 1 332 ? -27.375 6.98 -5.902 1 28.11 332 ASP A C 1
ATOM 2640 O O . ASP A 1 332 ? -27.328 7.148 -4.684 1 28.11 332 ASP A O 1
ATOM 2644 N N . THR A 1 333 ? -26.188 6.641 -6.547 1 29.5 333 THR A N 1
ATOM 2645 C CA . THR A 1 333 ? -24.891 6.055 -6.227 1 29.5 333 THR A CA 1
ATOM 2646 C C . THR A 1 333 ? -24.188 6.855 -5.133 1 29.5 333 THR A C 1
ATOM 2648 O O . THR A 1 333 ? -23.984 8.062 -5.277 1 29.5 333 THR A O 1
ATOM 2651 N N . ASP A 1 334 ? -24.422 6.582 -3.871 1 29.59 334 ASP A N 1
ATOM 2652 C CA . ASP A 1 334 ? -23.984 6.973 -2.537 1 29.59 334 ASP A CA 1
ATOM 2653 C C . ASP A 1 334 ? -22.453 7.109 -2.484 1 29.59 334 ASP A C 1
ATOM 2655 O O . ASP A 1 334 ? -21.766 6.176 -2.08 1 29.59 334 ASP A O 1
ATOM 2659 N N . GLU A 1 335 ? -21.859 7.527 -3.6 1 30.12 335 GLU A N 1
ATOM 2660 C CA . GLU A 1 335 ? -20.422 7.719 -3.465 1 30.12 335 GLU A CA 1
ATOM 2661 C C . GLU A 1 335 ? -20.094 8.727 -2.365 1 30.12 335 GLU A C 1
ATOM 2663 O O . GLU A 1 335 ? -20.594 9.852 -2.385 1 30.12 335 GLU A O 1
ATOM 2668 N N . THR A 1 336 ? -20.078 8.336 -1.213 1 31.28 336 THR A N 1
ATOM 2669 C CA . THR A 1 336 ? -19.562 9.141 -0.109 1 31.28 336 THR A CA 1
ATOM 2670 C C . THR A 1 336 ? -18.391 10 -0.566 1 31.28 336 THR A C 1
ATOM 2672 O O . THR A 1 336 ? -17.266 9.508 -0.692 1 31.28 336 THR A O 1
ATOM 2675 N N . VAL A 1 337 ? -18.578 10.781 -1.655 1 29.95 337 VAL A N 1
ATOM 2676 C CA . VAL A 1 337 ? -17.609 11.805 -2.039 1 29.95 337 VAL A CA 1
ATOM 2677 C C . VAL A 1 337 ? -17.5 12.859 -0.938 1 29.95 337 VAL A C 1
ATOM 2679 O O . VAL A 1 337 ? -18.516 13.391 -0.486 1 29.95 337 VAL A O 1
ATOM 2682 N N . VAL A 1 338 ? -16.578 12.789 -0.103 1 34.16 338 VAL A N 1
ATOM 2683 C CA . VAL A 1 338 ? -16.25 14.031 0.59 1 34.16 338 VAL A CA 1
ATOM 2684 C C . VAL A 1 338 ? -16.641 15.227 -0.277 1 34.16 338 VAL A C 1
ATOM 2686 O O . VAL A 1 338 ? -16.266 15.305 -1.45 1 34.16 338 VAL A O 1
ATOM 2689 N N . ASP A 1 339 ? -17.766 15.711 -0.074 1 35.72 339 ASP A N 1
ATOM 2690 C CA . ASP A 1 339 ? -18.234 16.859 -0.836 1 35.72 339 ASP A CA 1
ATOM 2691 C C . ASP A 1 339 ? -17.109 17.875 -1.056 1 35.72 339 ASP A C 1
ATOM 2693 O O . ASP A 1 339 ? -16.891 18.766 -0.229 1 35.72 339 ASP A O 1
ATOM 2697 N N . ARG A 1 340 ? -16.125 17.406 -1.704 1 35.53 340 ARG A N 1
ATOM 2698 C CA . ARG A 1 340 ? -14.914 18.156 -2.029 1 35.53 340 ARG A CA 1
ATOM 2699 C C . ARG A 1 340 ? -15.258 19.453 -2.742 1 35.53 340 ARG A C 1
ATOM 2701 O O . ARG A 1 340 ? -14.383 20.297 -2.967 1 35.53 340 ARG A O 1
ATOM 2708 N N . GLU A 1 341 ? -16.375 19.359 -3.287 1 39.12 341 GLU A N 1
ATOM 2709 C CA . GLU A 1 341 ? -16.75 20.578 -4 1 39.12 341 GLU A CA 1
ATOM 2710 C C . GLU A 1 341 ? -17.188 21.672 -3.031 1 39.12 341 GLU A C 1
ATOM 2712 O O . GLU A 1 341 ? -17.219 22.844 -3.389 1 39.12 341 GLU A O 1
ATOM 2717 N N . ALA A 1 342 ? -17.453 21.234 -1.874 1 42.59 342 ALA A N 1
ATOM 2718 C CA . ALA A 1 342 ? -18 22.25 -0.97 1 42.59 342 ALA A CA 1
ATOM 2719 C C . ALA A 1 342 ? -16.938 23.297 -0.62 1 42.59 342 ALA A C 1
ATOM 2721 O O . ALA A 1 342 ? -17.203 24.5 -0.66 1 42.59 342 ALA A O 1
ATOM 2722 N N . PRO A 1 343 ? -15.836 22.844 -0.44 1 39.72 343 PRO A N 1
ATOM 2723 C CA . PRO A 1 343 ? -14.836 23.891 -0.205 1 39.72 343 PRO A CA 1
ATOM 2724 C C . PRO A 1 343 ? -14.602 24.766 -1.436 1 39.72 343 PRO A C 1
ATOM 2726 O O . PRO A 1 343 ? -14.422 25.984 -1.311 1 39.72 343 PRO A O 1
ATOM 2729 N N . ILE A 1 344 ? -14.648 24.078 -2.596 1 42.19 344 ILE A N 1
ATOM 2730 C CA . ILE A 1 344 ? -14.492 24.844 -3.824 1 42.19 344 ILE A CA 1
ATOM 2731 C C . ILE A 1 344 ? -15.641 25.844 -3.961 1 42.19 344 ILE A C 1
ATOM 2733 O O . ILE A 1 344 ? -15.43 27 -4.301 1 42.19 344 ILE A O 1
ATOM 2737 N N . GLN A 1 345 ? -16.734 25.328 -3.646 1 45.59 345 GLN A N 1
ATOM 2738 C CA . GLN A 1 345 ? -17.891 26.203 -3.77 1 45.59 345 GLN A CA 1
ATOM 2739 C C . GLN A 1 345 ? -17.844 27.328 -2.74 1 45.59 345 GLN A C 1
ATOM 2741 O O . GLN A 1 345 ? -18.203 28.469 -3.039 1 45.59 345 GLN A O 1
ATOM 2746 N N . ARG A 1 346 ? -17.312 27.062 -1.693 1 42.38 346 ARG A N 1
ATOM 2747 C CA . ARG A 1 346 ? -17.172 28.109 -0.675 1 42.38 346 ARG A CA 1
ATOM 2748 C C . ARG A 1 346 ? -16.141 29.141 -1.078 1 42.38 346 ARG A C 1
ATOM 2750 O O . ARG A 1 346 ? -16.344 30.344 -0.916 1 42.38 346 ARG A O 1
ATOM 2757 N N . VAL A 1 347 ? -15.148 28.625 -1.647 1 43.56 347 VAL A N 1
ATOM 2758 C CA . VAL A 1 347 ? -14.109 29.547 -2.115 1 43.56 347 VAL A CA 1
ATOM 2759 C C . VAL A 1 347 ? -14.664 30.438 -3.223 1 43.56 347 VAL A C 1
ATOM 2761 O O . VAL A 1 347 ? -14.438 31.656 -3.227 1 43.56 347 VAL A O 1
ATOM 2764 N N . ARG A 1 348 ? -15.367 29.812 -4.047 1 46.34 348 ARG A N 1
ATOM 2765 C CA . ARG A 1 348 ? -16 30.594 -5.105 1 46.34 348 ARG A CA 1
ATOM 2766 C C . ARG A 1 348 ? -16.969 31.609 -4.527 1 46.34 348 ARG A C 1
ATOM 2768 O O . ARG A 1 348 ? -17.078 32.75 -5.016 1 46.34 348 ARG A O 1
ATOM 2775 N N . GLY A 1 349 ? -17.562 31.25 -3.516 1 45.06 349 GLY A N 1
ATOM 2776 C CA . GLY A 1 349 ? -18.484 32.156 -2.861 1 45.06 349 GLY A CA 1
ATOM 2777 C C . GLY A 1 349 ? -17.812 33.344 -2.215 1 45.06 349 GLY A C 1
ATOM 2778 O O . GLY A 1 349 ? -18.297 34.469 -2.307 1 45.06 349 GLY A O 1
ATOM 2779 N N . VAL A 1 350 ? -16.766 33.094 -1.629 1 44.84 350 VAL A N 1
ATOM 2780 C CA . VAL A 1 350 ? -16.016 34.188 -0.989 1 44.84 350 VAL A CA 1
ATOM 2781 C C . VAL A 1 350 ? -15.508 35.156 -2.049 1 44.84 350 VAL A C 1
ATOM 2783 O O . VAL A 1 350 ? -15.609 36.375 -1.886 1 44.84 350 VAL A O 1
ATOM 2786 N N . PHE A 1 351 ? -15.078 34.625 -3.104 1 45.31 351 PHE A N 1
ATOM 2787 C CA . PHE A 1 351 ? -14.594 35.5 -4.16 1 45.31 351 PHE A CA 1
ATOM 2788 C C . PHE A 1 351 ? -15.742 36.312 -4.742 1 45.31 351 PHE A C 1
ATOM 2790 O O . PHE A 1 351 ? -15.578 37.5 -5.023 1 45.31 351 PHE A O 1
ATOM 2797 N N . LYS A 1 352 ? -16.766 35.656 -4.871 1 49.56 352 LYS A N 1
ATOM 2798 C CA . LYS A 1 352 ? -17.938 36.406 -5.332 1 49.56 352 LYS A CA 1
ATOM 2799 C C . LYS A 1 352 ? -18.281 37.531 -4.371 1 49.56 352 LYS A C 1
ATOM 2801 O O . LYS A 1 352 ? -18.625 38.625 -4.801 1 49.56 352 LYS A O 1
ATOM 2806 N N . TRP A 1 353 ? -18.094 37.219 -3.166 1 45.66 353 TRP A N 1
ATOM 2807 C CA . TRP A 1 353 ? -18.359 38.219 -2.154 1 45.66 353 TRP A CA 1
ATOM 2808 C C . TRP A 1 353 ? -17.312 39.344 -2.195 1 45.66 353 TRP A C 1
ATOM 2810 O O . TRP A 1 353 ? -17.656 40.531 -2.18 1 45.66 353 TRP A O 1
ATOM 2820 N N . LEU A 1 354 ? -16.141 38.938 -2.264 1 46.75 354 LEU A N 1
ATOM 2821 C CA . LEU A 1 354 ? -15.078 39.938 -2.35 1 46.75 354 LEU A CA 1
ATOM 2822 C C . LEU A 1 354 ? -15.242 40.812 -3.596 1 46.75 354 LEU A C 1
ATOM 2824 O O . LEU A 1 354 ? -15.023 42 -3.547 1 46.75 354 LEU A O 1
ATOM 2828 N N . ASP A 1 355 ? -15.586 40.188 -4.633 1 50.66 355 ASP A N 1
ATOM 2829 C CA . ASP A 1 355 ? -15.789 40.906 -5.891 1 50.66 355 ASP A CA 1
ATOM 2830 C C . ASP A 1 355 ? -16.984 41.844 -5.789 1 50.66 355 ASP A C 1
ATOM 2832 O O . ASP A 1 355 ? -17.031 42.875 -6.5 1 50.66 355 ASP A O 1
ATOM 2836 N N . SER A 1 356 ? -17.797 41.469 -4.934 1 48.34 356 SER A N 1
ATOM 2837 C CA . SER A 1 356 ? -18.984 42.312 -4.785 1 48.34 356 SER A CA 1
ATOM 2838 C C . SER A 1 356 ? -18.703 43.469 -3.855 1 48.34 356 SER A C 1
ATOM 2840 O O . SER A 1 356 ? -19.516 44.406 -3.76 1 48.34 356 SER A O 1
ATOM 2842 N N . MET A 1 357 ? -17.672 43.375 -3.08 1 43.41 357 MET A N 1
ATOM 2843 C CA . MET A 1 357 ? -17.359 44.5 -2.176 1 43.41 357 MET A CA 1
ATOM 2844 C C . MET A 1 357 ? -16.859 45.688 -2.949 1 43.41 357 MET A C 1
ATOM 2846 O O . MET A 1 357 ? -16.188 45.562 -3.977 1 43.41 357 MET A O 1
ATOM 2850 N N . PRO A 1 358 ? -17.391 46.938 -2.754 1 42.56 358 PRO A N 1
ATOM 2851 C CA . PRO A 1 358 ? -16.938 48.188 -3.412 1 42.56 358 PRO A CA 1
ATOM 2852 C C . PRO A 1 358 ? -15.422 48.344 -3.348 1 42.56 358 PRO A C 1
ATOM 2854 O O . PRO A 1 358 ? -14.773 47.844 -2.42 1 42.56 358 PRO A O 1
ATOM 2857 N N . GLU A 1 359 ? -14.758 48.719 -4.547 1 41.78 359 GLU A N 1
ATOM 2858 C CA . GLU A 1 359 ? -13.328 48.938 -4.738 1 41.78 359 GLU A CA 1
ATOM 2859 C C . GLU A 1 359 ? -12.703 49.625 -3.533 1 41.78 359 GLU A C 1
ATOM 2861 O O . GLU A 1 359 ? -11.57 49.344 -3.15 1 41.78 359 GLU A O 1
ATOM 2866 N N . GLU A 1 360 ? -13.297 50.688 -2.988 1 40.88 360 GLU A N 1
ATOM 2867 C CA . GLU A 1 360 ? -12.812 51.5 -1.885 1 40.88 360 GLU A CA 1
ATOM 2868 C C . GLU A 1 360 ? -12.602 50.688 -0.625 1 40.88 360 GLU A C 1
ATOM 2870 O O . GLU A 1 360 ? -11.789 51.031 0.234 1 40.88 360 GLU A O 1
ATOM 2875 N N . LYS A 1 361 ? -13.453 49.75 -0.282 1 38.62 361 LYS A N 1
ATOM 2876 C CA . LYS A 1 361 ? -13.375 48.906 0.905 1 38.62 361 LYS A CA 1
ATOM 2877 C C . LYS A 1 361 ? -12.555 47.656 0.632 1 38.62 361 LYS A C 1
ATOM 2879 O O . LYS A 1 361 ? -12.367 46.812 1.522 1 38.62 361 LYS A O 1
ATOM 2884 N N . LYS A 1 362 ? -12.336 47.562 -0.589 1 43.25 362 LYS A N 1
ATOM 2885 C CA . LYS A 1 362 ? -11.406 46.5 -0.934 1 43.25 362 LYS A CA 1
ATOM 2886 C C . LYS A 1 362 ? -10.023 46.75 -0.349 1 43.25 362 LYS A C 1
ATOM 2888 O O . LYS A 1 362 ? -9.344 45.844 0.101 1 43.25 362 LYS A O 1
ATOM 2893 N N . PHE A 1 363 ? -9.305 48.094 -0.86 1 33.81 363 PHE A N 1
ATOM 2894 C CA . PHE A 1 363 ? -7.93 48.562 -0.718 1 33.81 363 PHE A CA 1
ATOM 2895 C C . PHE A 1 363 ? -7.699 49.156 0.657 1 33.81 363 PHE A C 1
ATOM 2897 O O . PHE A 1 363 ? -6.664 49.781 0.899 1 33.81 363 PHE A O 1
ATOM 2904 N N . ALA A 1 364 ? -8.547 49.438 1.457 1 34.41 364 ALA A N 1
ATOM 2905 C CA . ALA A 1 364 ? -8.016 50.156 2.605 1 34.41 364 ALA A CA 1
ATOM 2906 C C . ALA A 1 364 ? -6.805 49.438 3.197 1 34.41 364 ALA A C 1
ATOM 2908 O O . ALA A 1 364 ? -6.215 49.906 4.176 1 34.41 364 ALA A O 1
ATOM 2909 N N . THR A 1 365 ? -6.453 48.219 2.916 1 30.05 365 THR A N 1
ATOM 2910 C CA . THR A 1 365 ? -5.078 47.969 3.324 1 30.05 365 THR A CA 1
ATOM 2911 C C . THR A 1 365 ? -4.094 48.469 2.277 1 30.05 365 THR A C 1
ATOM 2913 O O . THR A 1 365 ? -4.121 48.031 1.125 1 30.05 365 THR A O 1
ATOM 2916 N N . ASP A 1 366 ? -3.703 49.75 2.219 1 27.86 366 ASP A N 1
ATOM 2917 C CA . ASP A 1 366 ? -2.676 50.625 1.646 1 27.86 366 ASP A CA 1
ATOM 2918 C C . ASP A 1 366 ? -1.353 49.875 1.493 1 27.86 366 ASP A C 1
ATOM 2920 O O . ASP A 1 366 ? -0.388 50.156 2.207 1 27.86 366 ASP A O 1
ATOM 2924 N N . LEU A 1 367 ? -1.147 48.656 1.321 1 26.83 367 LEU A N 1
ATOM 2925 C CA . LEU A 1 367 ? 0.192 48.344 0.841 1 26.83 367 LEU A CA 1
ATOM 2926 C C . LEU A 1 367 ? 0.424 48.906 -0.552 1 26.83 367 LEU A C 1
ATOM 2928 O O . LEU A 1 367 ? -0.036 48.344 -1.547 1 26.83 367 LEU A O 1
ATOM 2932 N N . THR A 1 368 ? 0.349 50.25 -0.761 1 27.16 368 THR A N 1
ATOM 2933 C CA . THR A 1 368 ? 0.784 51 -1.927 1 27.16 368 THR A CA 1
ATOM 2934 C C . THR A 1 368 ? 2.205 50.625 -2.324 1 27.16 368 THR A C 1
ATOM 2936 O O . THR A 1 368 ? 3.066 50.406 -1.464 1 27.16 368 THR A O 1
ATOM 2939 N N . PRO A 1 369 ? 2.422 50.219 -3.545 1 27.41 369 PRO A N 1
ATOM 2940 C CA . PRO A 1 369 ? 3.746 50.125 -4.168 1 27.41 369 PRO A CA 1
ATOM 2941 C C . PRO A 1 369 ? 4.508 51.438 -4.125 1 27.41 369 PRO A C 1
ATOM 2943 O O . PRO A 1 369 ? 4.121 52.406 -4.793 1 27.41 369 PRO A O 1
ATOM 2946 N N . LYS A 1 370 ? 4.777 52.188 -3.023 1 28.28 370 LYS A N 1
ATOM 2947 C CA . LYS A 1 370 ? 5.711 53.312 -3.078 1 28.28 370 LYS A CA 1
ATOM 2948 C C . LYS A 1 370 ? 7.012 52.906 -3.77 1 28.28 370 LYS A C 1
ATOM 2950 O O . LYS A 1 370 ? 7.938 53.719 -3.877 1 28.28 370 LYS A O 1
ATOM 2955 N N . LEU A 1 371 ? 7.379 51.75 -4.047 1 22.09 371 LEU A N 1
ATOM 2956 C CA . LEU A 1 371 ? 8.734 51.625 -4.574 1 22.09 371 LEU A CA 1
ATOM 2957 C C . LEU A 1 371 ? 8.812 52.156 -6 1 22.09 371 LEU A C 1
ATOM 2959 O O . LEU A 1 371 ? 9.859 52.094 -6.641 1 22.09 371 LEU A O 1
ATOM 2963 N N . ALA A 1 372 ? 7.676 52.594 -6.66 1 22.62 372 ALA A N 1
ATOM 2964 C CA . ALA A 1 372 ? 8.109 53.062 -7.965 1 22.62 372 ALA A CA 1
ATOM 2965 C C . ALA A 1 372 ? 8.789 54.438 -7.844 1 22.62 372 ALA A C 1
ATOM 2967 O O . ALA A 1 372 ? 9.562 54.844 -8.719 1 22.62 372 ALA A O 1
ATOM 2968 N N . LEU A 1 373 ? 8.227 55.344 -7.078 1 20.02 373 LEU A N 1
ATOM 2969 C CA . LEU A 1 373 ? 8.57 56.688 -7.453 1 20.02 373 LEU A CA 1
ATOM 2970 C C . LEU A 1 373 ? 9.945 57.094 -6.914 1 20.02 373 LEU A C 1
ATOM 2972 O O . LEU A 1 373 ? 10.578 58 -7.426 1 20.02 373 LEU A O 1
ATOM 2976 N N . GLN A 1 374 ? 10.406 56.688 -5.617 1 19.7 374 GLN A N 1
ATOM 2977 C CA . GLN A 1 374 ? 11.695 57.375 -5.496 1 19.7 374 GLN A CA 1
ATOM 2978 C C . GLN A 1 374 ? 12.789 56.594 -6.23 1 19.7 374 GLN A C 1
ATOM 2980 O O . GLN A 1 374 ? 12.773 55.375 -6.254 1 19.7 374 GLN A O 1
ATOM 2985 N N . MET B 1 1 ? -21.516 -22.406 10.062 1 47 1 MET B N 1
ATOM 2986 C CA . MET B 1 1 ? -21.953 -22.609 8.688 1 47 1 MET B CA 1
ATOM 2987 C C . MET B 1 1 ? -21.188 -23.75 8.031 1 47 1 MET B C 1
ATOM 2989 O O . MET B 1 1 ? -20 -23.938 8.281 1 47 1 MET B O 1
ATOM 2993 N N . ALA B 1 2 ? -21.938 -24.781 7.59 1 58.53 2 ALA B N 1
ATOM 2994 C CA . ALA B 1 2 ? -21.344 -26.031 7.105 1 58.53 2 ALA B CA 1
ATOM 2995 C C . ALA B 1 2 ? -20.453 -25.766 5.887 1 58.53 2 ALA B C 1
ATOM 2997 O O . ALA B 1 2 ? -20.891 -25.125 4.93 1 58.53 2 ALA B O 1
ATOM 2998 N N . MET B 1 3 ? -19.172 -25.766 5.988 1 63.19 3 MET B N 1
ATOM 2999 C CA . MET B 1 3 ? -18.234 -25.625 4.879 1 63.19 3 MET B CA 1
ATOM 3000 C C . MET B 1 3 ? -18.219 -26.891 4.016 1 63.19 3 MET B C 1
ATOM 3002 O O . MET B 1 3 ? -18.297 -28 4.535 1 63.19 3 MET B O 1
ATOM 3006 N N . THR B 1 4 ? -18.719 -26.797 2.746 1 61.47 4 THR B N 1
ATOM 3007 C CA . THR B 1 4 ? -18.672 -27.938 1.827 1 61.47 4 THR B CA 1
ATOM 3008 C C . THR B 1 4 ? -17.328 -27.969 1.09 1 61.47 4 THR B C 1
ATOM 3010 O O . THR B 1 4 ? -16.797 -26.922 0.716 1 61.47 4 THR B O 1
ATOM 3013 N N . LEU B 1 5 ? -16.75 -29.141 1.235 1 55.47 5 LEU B N 1
ATOM 3014 C CA . LEU B 1 5 ? -15.508 -29.375 0.498 1 55.47 5 LEU B CA 1
ATOM 3015 C C . LEU B 1 5 ? -15.789 -29.547 -0.993 1 55.47 5 LEU B C 1
ATOM 3017 O O . LEU B 1 5 ? -16.703 -30.25 -1.382 1 55.47 5 LEU B O 1
ATOM 3021 N N . LYS B 1 6 ? -15.375 -28.5 -1.8 1 60.97 6 LYS B N 1
ATOM 3022 C CA . LYS B 1 6 ? -15.5 -28.609 -3.25 1 60.97 6 LYS B CA 1
ATOM 3023 C C . LYS B 1 6 ? -14.508 -29.641 -3.807 1 60.97 6 LYS B C 1
ATOM 3025 O O . LYS B 1 6 ? -13.695 -30.188 -3.064 1 60.97 6 LYS B O 1
ATOM 3030 N N . ILE B 1 7 ? -14.602 -29.906 -5.137 1 57.09 7 ILE B N 1
ATOM 3031 C CA . ILE B 1 7 ? -13.773 -30.781 -5.953 1 57.09 7 ILE B CA 1
ATOM 3032 C C . ILE B 1 7 ? -12.305 -30.625 -5.547 1 57.09 7 ILE B C 1
ATOM 3034 O O . ILE B 1 7 ? -11.789 -29.516 -5.48 1 57.09 7 ILE B O 1
ATOM 3038 N N . PRO B 1 8 ? -11.82 -31.766 -5.301 1 63.12 8 PRO B N 1
ATOM 3039 C CA . PRO B 1 8 ? -10.445 -31.766 -4.809 1 63.12 8 PRO B CA 1
ATOM 3040 C C . PRO B 1 8 ? -9.469 -31.094 -5.781 1 63.12 8 PRO B C 1
ATOM 3042 O O . PRO B 1 8 ? -9.641 -31.203 -7 1 63.12 8 PRO B O 1
ATOM 3045 N N . LEU B 1 9 ? -8.68 -30.328 -5.277 1 74.12 9 LEU B N 1
ATOM 3046 C CA . LEU B 1 9 ? -7.57 -29.781 -6.051 1 74.12 9 LEU B CA 1
ATOM 3047 C C . LEU B 1 9 ? -6.621 -30.891 -6.508 1 74.12 9 LEU B C 1
ATOM 3049 O O . LEU B 1 9 ? -6.77 -32.031 -6.105 1 74.12 9 LEU B O 1
ATOM 3053 N N . SER B 1 10 ? -5.863 -30.703 -7.488 1 73.69 10 SER B N 1
ATOM 3054 C CA . SER B 1 10 ? -5.016 -31.672 -8.172 1 73.69 10 SER B CA 1
ATOM 3055 C C . SER B 1 10 ? -3.867 -32.125 -7.281 1 73.69 10 SER B C 1
ATOM 3057 O O . SER B 1 10 ? -3.191 -33.125 -7.586 1 73.69 10 SER 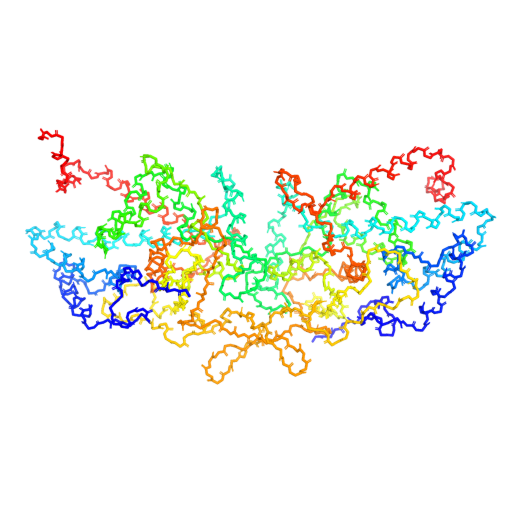B O 1
ATOM 3059 N N . ASP B 1 11 ? -3.764 -31.562 -6.105 1 86.31 11 ASP B N 1
ATOM 3060 C CA . ASP B 1 11 ? -2.604 -31.844 -5.266 1 86.31 11 ASP B CA 1
ATOM 3061 C C . ASP B 1 11 ? -2.736 -33.219 -4.59 1 86.31 11 ASP B C 1
ATOM 3063 O O . ASP B 1 11 ? -3.783 -33.531 -4.02 1 86.31 11 ASP B O 1
ATOM 3067 N N . LEU B 1 12 ? -1.721 -33.969 -4.73 1 85.81 12 LEU B N 1
ATOM 3068 C CA . LEU B 1 12 ? -1.628 -35.281 -4.066 1 85.81 12 LEU B CA 1
ATOM 3069 C C . LEU B 1 12 ? -0.782 -35.188 -2.801 1 85.81 12 LEU B C 1
ATOM 3071 O O . LEU B 1 12 ? 0.254 -34.5 -2.793 1 85.81 12 LEU B O 1
ATOM 3075 N N . GLU B 1 13 ? -1.263 -35.875 -1.751 1 87.44 13 GLU B N 1
ATOM 3076 C CA . GLU B 1 13 ? -0.471 -35.969 -0.527 1 87.44 13 GLU B CA 1
ATOM 3077 C C . GLU B 1 13 ? -0.062 -34.562 -0.036 1 87.44 13 GLU B C 1
ATOM 3079 O O . GLU B 1 13 ? -0.917 -33.719 0.258 1 87.44 13 GLU B O 1
ATOM 3084 N N . GLY B 1 14 ? 1.2 -34.281 0.016 1 90.44 14 GLY B N 1
ATOM 3085 C CA . GLY B 1 14 ? 1.755 -33.062 0.538 1 90.44 14 GLY B CA 1
ATOM 3086 C C . GLY B 1 14 ? 2.092 -32.062 -0.546 1 90.44 14 GLY B C 1
ATOM 3087 O O . GLY B 1 14 ? 2.799 -31.062 -0.294 1 90.44 14 GLY B O 1
ATOM 3088 N N . GLU B 1 15 ? 1.472 -32.188 -1.733 1 94.38 15 GLU B N 1
ATOM 3089 C CA . GLU B 1 15 ? 1.869 -31.359 -2.873 1 94.38 15 GLU B CA 1
ATOM 3090 C C . GLU B 1 15 ? 1.421 -29.906 -2.691 1 94.38 15 GLU B C 1
ATOM 3092 O O . GLU B 1 15 ? 1.956 -29 -3.336 1 94.38 15 GLU B O 1
ATOM 3097 N N . HIS B 1 16 ? 0.402 -29.672 -1.793 1 94.31 16 HIS B N 1
ATOM 3098 C CA . HIS B 1 16 ? 0.006 -28.297 -1.536 1 94.31 16 HIS B CA 1
ATOM 3099 C C . HIS B 1 16 ? 1.119 -27.516 -0.835 1 94.31 16 HIS B C 1
ATOM 3101 O O . HIS B 1 16 ? 1.117 -26.281 -0.83 1 94.31 16 HIS B O 1
ATOM 3107 N N . TRP B 1 17 ? 2.16 -28.219 -0.302 1 96.25 17 TRP B N 1
ATOM 3108 C CA . TRP B 1 17 ? 3.342 -27.609 0.301 1 96.25 17 TRP B CA 1
ATOM 3109 C C . TRP B 1 17 ? 4.5 -27.578 -0.688 1 96.25 17 TRP B C 1
ATOM 3111 O O . TRP B 1 17 ? 5.641 -27.281 -0.312 1 96.25 17 TRP B O 1
ATOM 3121 N N . ASN B 1 18 ? 4.25 -27.922 -1.983 1 96.19 18 ASN B N 1
ATOM 3122 C CA . ASN B 1 18 ? 5.281 -28.078 -3.006 1 96.19 18 ASN B CA 1
ATOM 3123 C C . ASN B 1 18 ? 6.238 -29.219 -2.668 1 96.19 18 ASN B C 1
ATOM 3125 O O . ASN B 1 18 ? 7.449 -29.094 -2.859 1 96.19 18 ASN B O 1
ATOM 3129 N N . VAL B 1 19 ? 5.699 -30.25 -2.059 1 95.25 19 VAL B N 1
ATOM 3130 C CA . VAL B 1 19 ? 6.418 -31.5 -1.846 1 95.25 19 VAL B CA 1
ATOM 3131 C C . VAL B 1 19 ? 5.879 -32.562 -2.789 1 95.25 19 VAL B C 1
ATOM 3133 O O . VAL B 1 19 ? 4.703 -32.938 -2.715 1 95.25 19 VAL B O 1
ATOM 3136 N N . ARG B 1 20 ? 6.746 -33 -3.605 1 95.31 20 ARG B N 1
ATOM 3137 C CA . ARG B 1 20 ? 6.316 -33.938 -4.656 1 95.31 20 ARG B CA 1
ATOM 3138 C C . ARG B 1 20 ? 5.844 -35.25 -4.07 1 95.31 20 ARG B C 1
ATOM 3140 O O . ARG B 1 20 ? 6.48 -35.812 -3.168 1 95.31 20 ARG B O 1
ATOM 3147 N N . SER B 1 21 ? 4.816 -35.781 -4.605 1 94.75 21 SER B N 1
ATOM 3148 C CA . SER B 1 21 ? 4.289 -37.062 -4.18 1 94.75 21 SER B CA 1
ATOM 3149 C C . SER B 1 21 ? 5.078 -38.219 -4.793 1 94.75 21 SER B C 1
ATOM 3151 O O . SER B 1 21 ? 5.805 -38.031 -5.773 1 94.75 21 SER B O 1
ATOM 3153 N N . SER B 1 22 ? 4.895 -39.406 -4.176 1 94.38 22 SER B N 1
ATOM 3154 C CA . SER B 1 22 ? 5.551 -40.594 -4.715 1 94.38 22 SER B CA 1
ATOM 3155 C C . SER B 1 22 ? 5.039 -40.938 -6.113 1 94.38 22 SER B C 1
ATOM 3157 O O . SER B 1 22 ? 5.82 -41.281 -6.996 1 94.38 22 SER B O 1
ATOM 3159 N N . GLN B 1 23 ? 3.775 -40.781 -6.285 1 94.81 23 GLN B N 1
ATOM 3160 C CA . GLN B 1 23 ? 3.17 -41.062 -7.582 1 94.81 23 GLN B CA 1
ATOM 3161 C C . GLN B 1 23 ? 3.727 -40.125 -8.664 1 94.81 23 GLN B C 1
ATOM 3163 O O . GLN B 1 23 ? 4.066 -40.594 -9.758 1 94.81 23 GLN B O 1
ATOM 3168 N N . ARG B 1 24 ? 3.805 -38.844 -8.383 1 96.38 24 ARG B N 1
ATOM 3169 C CA . ARG B 1 24 ? 4.344 -37.906 -9.352 1 96.38 24 ARG B CA 1
ATOM 3170 C C . ARG B 1 24 ? 5.828 -38.156 -9.602 1 96.38 24 ARG B C 1
ATOM 3172 O O . ARG B 1 24 ? 6.305 -38 -10.727 1 96.38 24 ARG B O 1
ATOM 3179 N N . THR B 1 25 ? 6.562 -38.562 -8.594 1 96.69 25 THR B N 1
ATOM 3180 C CA . THR B 1 25 ? 7.973 -38.906 -8.758 1 96.69 25 THR B CA 1
ATOM 3181 C C . THR B 1 25 ? 8.141 -40.031 -9.766 1 96.69 25 THR B C 1
ATOM 3183 O O . THR B 1 25 ? 8.992 -39.969 -10.656 1 96.69 25 THR B O 1
ATOM 3186 N N . ASP B 1 26 ? 7.32 -40.969 -9.625 1 96.19 26 ASP B N 1
ATOM 3187 C CA . ASP B 1 26 ? 7.402 -42.125 -10.5 1 96.19 26 ASP B CA 1
ATOM 3188 C C . ASP B 1 26 ? 7.102 -41.75 -11.953 1 96.19 26 ASP B C 1
ATOM 3190 O O . ASP B 1 26 ? 7.805 -42.188 -12.867 1 96.19 26 ASP B O 1
ATOM 3194 N N . ILE B 1 27 ? 6.051 -41 -12.078 1 96.38 27 ILE B N 1
ATOM 3195 C CA . ILE B 1 27 ? 5.652 -40.625 -13.438 1 96.38 27 ILE B CA 1
ATOM 3196 C C . ILE B 1 27 ? 6.719 -39.719 -14.055 1 96.38 27 ILE B C 1
ATOM 3198 O O . ILE B 1 27 ? 6.98 -39.781 -15.258 1 96.38 27 ILE B O 1
ATOM 3202 N N . LEU B 1 28 ? 7.348 -38.812 -13.305 1 97 28 LEU B N 1
ATOM 3203 C CA . LEU B 1 28 ? 8.375 -37.906 -13.82 1 97 28 LEU B CA 1
ATOM 3204 C C . LEU B 1 28 ? 9.633 -38.688 -14.195 1 97 28 LEU B C 1
ATOM 3206 O O . LEU B 1 28 ? 10.336 -38.344 -15.141 1 97 28 LEU B O 1
ATOM 3210 N N . LYS B 1 29 ? 9.938 -39.812 -13.508 1 97.12 29 LYS B N 1
ATOM 3211 C CA . LYS B 1 29 ? 11.031 -40.688 -13.898 1 97.12 29 LYS B CA 1
ATOM 3212 C C . LYS B 1 29 ? 10.789 -41.25 -15.289 1 97.12 29 LYS B C 1
ATOM 3214 O O . LYS B 1 29 ? 11.703 -41.281 -16.125 1 97.12 29 LYS B O 1
ATOM 3219 N N . GLN B 1 30 ? 9.609 -41.688 -15.477 1 95.88 30 GLN B N 1
ATOM 3220 C CA . GLN B 1 30 ? 9.242 -42.25 -16.781 1 95.88 30 GLN B CA 1
ATOM 3221 C C . GLN B 1 30 ? 9.336 -41.188 -17.859 1 95.88 30 GLN B C 1
ATOM 3223 O O . GLN B 1 30 ? 9.875 -41.438 -18.953 1 95.88 30 GLN B O 1
ATOM 3228 N N . LEU B 1 31 ? 8.781 -40 -17.547 1 94.5 31 LEU B N 1
ATOM 3229 C CA . LEU B 1 31 ? 8.828 -38.906 -18.5 1 94.5 31 LEU B CA 1
ATOM 3230 C C . LEU B 1 31 ? 10.273 -38.531 -18.828 1 94.5 31 LEU B C 1
ATOM 3232 O O . LEU B 1 31 ? 10.602 -38.25 -19.984 1 94.5 31 LEU B O 1
ATOM 3236 N N . LYS B 1 32 ? 11.07 -38.469 -17.812 1 95.12 32 LYS B N 1
ATOM 3237 C CA . LYS B 1 32 ? 12.484 -38.188 -18 1 95.12 32 LYS B CA 1
ATOM 3238 C C . LYS B 1 32 ? 13.141 -39.156 -18.953 1 95.12 32 LYS B C 1
ATOM 3240 O O . LYS B 1 32 ? 13.922 -38.781 -19.828 1 95.12 32 LYS B O 1
ATOM 3245 N N . THR B 1 33 ? 12.859 -40.406 -18.828 1 93.81 33 THR B N 1
ATOM 3246 C CA . THR B 1 33 ? 13.391 -41.438 -19.703 1 93.81 33 THR B CA 1
ATOM 3247 C C . THR B 1 33 ? 12.945 -41.219 -21.141 1 93.81 33 THR B C 1
ATOM 3249 O O . THR B 1 33 ? 13.758 -41.281 -22.062 1 93.81 33 THR B O 1
ATOM 3252 N N . VAL B 1 34 ? 11.68 -40.938 -21.281 1 89.56 34 VAL B N 1
ATOM 3253 C CA . VAL B 1 34 ? 11.125 -40.688 -22.609 1 89.56 34 VAL B CA 1
ATOM 3254 C C . VAL B 1 34 ? 11.781 -39.469 -23.234 1 89.56 34 VAL B C 1
ATOM 3256 O O . VAL B 1 34 ? 12.125 -39.469 -24.422 1 89.56 34 VAL B O 1
ATOM 3259 N N . LEU B 1 35 ? 11.953 -38.406 -22.422 1 89.56 35 LEU B N 1
ATOM 3260 C CA . LEU B 1 35 ? 12.578 -37.188 -22.906 1 89.56 35 LEU B CA 1
ATOM 3261 C C . LEU B 1 35 ? 14.023 -37.438 -23.328 1 89.56 35 LEU B C 1
ATOM 3263 O O . LEU B 1 35 ? 14.461 -36.969 -24.375 1 89.56 35 LEU B O 1
ATOM 3267 N N . ASN B 1 36 ? 14.711 -38.188 -22.562 1 91.12 36 ASN B N 1
ATOM 3268 C CA . ASN B 1 36 ? 16.078 -38.562 -22.891 1 91.12 36 ASN B CA 1
ATOM 3269 C C . ASN B 1 36 ? 16.156 -39.344 -24.188 1 91.12 36 ASN B C 1
ATOM 3271 O O . ASN B 1 36 ? 17.031 -39.094 -25.016 1 91.12 36 ASN B O 1
ATOM 3275 N N . ASP B 1 37 ? 15.305 -40.219 -24.406 1 88.25 37 ASP B N 1
ATOM 3276 C CA . ASP B 1 37 ? 15.273 -41.062 -25.594 1 88.25 37 ASP B CA 1
ATOM 3277 C C . ASP B 1 37 ? 14.977 -40.25 -26.844 1 88.25 37 ASP B C 1
ATOM 3279 O O . ASP B 1 37 ? 15.539 -40.5 -27.906 1 88.25 37 ASP B O 1
ATOM 3283 N N . VAL B 1 38 ? 14.109 -39.281 -26.641 1 85.06 38 VAL B N 1
ATOM 3284 C CA . VAL B 1 38 ? 13.602 -38.562 -27.797 1 85.06 38 VAL B CA 1
ATOM 3285 C C . VAL B 1 38 ? 14.508 -37.375 -28.094 1 85.06 38 VAL B C 1
ATOM 3287 O O . VAL B 1 38 ? 14.789 -37.094 -29.266 1 85.06 38 VAL B O 1
ATOM 3290 N N . THR B 1 39 ? 14.922 -36.625 -27.094 1 84.25 39 THR B N 1
ATOM 3291 C CA . THR B 1 39 ? 15.625 -35.375 -27.312 1 84.25 39 THR B CA 1
ATOM 3292 C C . THR B 1 39 ? 17.094 -35.5 -26.938 1 84.25 39 THR B C 1
ATOM 3294 O O . THR B 1 39 ? 17.906 -34.656 -27.312 1 84.25 39 THR B O 1
ATOM 3297 N N . GLY B 1 40 ? 17.484 -36.469 -26.234 1 86.06 40 GLY B N 1
ATOM 3298 C CA . GLY B 1 40 ? 18.859 -36.625 -25.766 1 86.06 40 GLY B CA 1
ATOM 3299 C C . GLY B 1 40 ? 19.188 -35.781 -24.547 1 86.06 40 GLY B C 1
ATOM 3300 O O . GLY B 1 40 ? 20.359 -35.688 -24.172 1 86.06 40 GLY B O 1
ATOM 3301 N N . SER B 1 41 ? 18.25 -35.125 -24.016 1 86.62 41 SER B N 1
ATOM 3302 C CA . SER B 1 41 ? 18.469 -34.25 -22.875 1 86.62 41 SER B CA 1
ATOM 3303 C C . SER B 1 41 ? 17.609 -34.656 -21.688 1 86.62 41 SER B C 1
ATOM 3305 O O . SER B 1 41 ? 16.453 -35.094 -21.875 1 86.62 41 SER B O 1
ATOM 3307 N N . VAL B 1 42 ? 18.188 -34.531 -20.516 1 84.5 42 VAL B N 1
ATOM 3308 C CA . VAL B 1 42 ? 17.438 -34.844 -19.297 1 84.5 42 VAL B CA 1
ATOM 3309 C C . VAL B 1 42 ? 17.062 -33.531 -18.578 1 84.5 42 VAL B C 1
ATOM 3311 O O . VAL B 1 42 ? 16.391 -33.562 -17.547 1 84.5 42 VAL B O 1
ATOM 3314 N N . THR B 1 43 ? 17.578 -32.469 -19.078 1 92.25 43 THR B N 1
ATOM 3315 C CA . THR B 1 43 ? 17.25 -31.188 -18.5 1 92.25 43 THR B CA 1
ATOM 3316 C C . THR B 1 43 ? 16.219 -30.453 -19.375 1 92.25 43 THR B C 1
ATOM 3318 O O . THR B 1 43 ? 16.156 -30.672 -20.578 1 92.25 43 THR B O 1
ATOM 3321 N N . VAL B 1 44 ? 15.422 -29.75 -18.734 1 93.31 44 VAL B N 1
ATOM 3322 C CA . VAL B 1 44 ? 14.367 -29.031 -19.422 1 93.31 44 VAL B CA 1
ATOM 3323 C C . VAL B 1 44 ? 14.328 -27.578 -18.922 1 93.31 44 VAL B C 1
ATOM 3325 O O . VAL B 1 44 ? 14.883 -27.266 -17.875 1 93.31 44 VAL B O 1
ATOM 3328 N N . PRO B 1 45 ? 13.688 -26.719 -19.734 1 91.69 45 PRO B N 1
ATOM 3329 C CA . PRO B 1 45 ? 13.484 -25.344 -19.25 1 91.69 45 PRO B CA 1
ATOM 3330 C C . PRO B 1 45 ? 12.664 -25.297 -17.953 1 91.69 45 PRO B C 1
ATOM 3332 O O . PRO B 1 45 ? 11.758 -26.109 -17.766 1 91.69 45 PRO B O 1
ATOM 3335 N N . PRO B 1 46 ? 12.898 -24.328 -17.094 1 94.5 46 PRO B N 1
ATOM 3336 C CA . PRO B 1 46 ? 12.25 -24.25 -15.773 1 94.5 46 PRO B CA 1
ATOM 3337 C C . PRO B 1 46 ? 10.727 -24.172 -15.867 1 94.5 46 PRO B C 1
ATOM 3339 O O . PRO B 1 46 ? 10.031 -24.734 -15.023 1 94.5 46 PRO B O 1
ATOM 3342 N N . CYS B 1 47 ? 10.203 -23.5 -16.844 1 94 47 CYS B N 1
ATOM 3343 C CA . CYS B 1 47 ? 8.75 -23.375 -16.969 1 94 47 CYS B CA 1
ATOM 3344 C C . CYS B 1 47 ? 8.109 -24.75 -17.219 1 94 47 CYS B C 1
ATOM 3346 O O . CYS B 1 47 ? 7.098 -25.078 -16.594 1 94 47 CYS B O 1
ATOM 3348 N N . PHE B 1 48 ? 8.703 -25.5 -18.141 1 94.69 48 PHE B N 1
ATOM 3349 C CA . PHE B 1 48 ? 8.195 -26.859 -18.391 1 94.69 48 PHE B CA 1
ATOM 3350 C C . PHE B 1 48 ? 8.328 -27.719 -17.141 1 94.69 48 PHE B C 1
ATOM 3352 O O . PHE B 1 48 ? 7.402 -28.438 -16.781 1 94.69 48 PHE B O 1
ATOM 3359 N N . TRP B 1 49 ? 9.461 -27.641 -16.547 1 96.25 49 TRP B N 1
ATOM 3360 C CA . TRP B 1 49 ? 9.688 -28.344 -15.289 1 96.25 49 TRP B CA 1
ATOM 3361 C C . TRP B 1 49 ? 8.602 -28.016 -14.273 1 96.25 49 TRP B C 1
ATOM 3363 O O . TRP B 1 49 ? 7.992 -28.922 -13.688 1 96.25 49 TRP B O 1
ATOM 3373 N N . ALA B 1 50 ? 8.359 -26.734 -14.062 1 96.5 50 ALA B N 1
ATOM 3374 C CA . ALA B 1 50 ? 7.379 -26.281 -13.078 1 96.5 50 ALA B CA 1
ATOM 3375 C C . ALA B 1 50 ? 5.98 -26.797 -13.422 1 96.5 50 ALA B C 1
ATOM 3377 O O . ALA B 1 50 ? 5.23 -27.203 -12.531 1 96.5 50 ALA B O 1
ATOM 3378 N N . LEU B 1 51 ? 5.645 -26.75 -14.695 1 96.62 51 LEU B N 1
ATOM 3379 C CA . LEU B 1 51 ? 4.355 -27.266 -15.133 1 96.62 51 LEU B CA 1
ATOM 3380 C C . LEU B 1 51 ? 4.23 -28.75 -14.805 1 96.62 51 LEU B C 1
ATOM 3382 O O . LEU B 1 51 ? 3.184 -29.203 -14.32 1 96.62 51 LEU B O 1
ATOM 3386 N N . CYS B 1 52 ? 5.266 -29.469 -14.977 1 95.94 52 CYS B N 1
ATOM 3387 C CA . CYS B 1 52 ? 5.254 -30.906 -14.711 1 95.94 52 CYS B CA 1
ATOM 3388 C C . CYS B 1 52 ? 5.109 -31.172 -13.219 1 95.94 52 CYS B C 1
ATOM 3390 O O . CYS B 1 52 ? 4.555 -32.219 -12.82 1 95.94 52 CYS B O 1
ATOM 3392 N N . GLN B 1 53 ? 5.613 -30.234 -12.375 1 96.19 53 GLN B N 1
ATOM 3393 C CA . GLN B 1 53 ? 5.531 -30.422 -10.93 1 96.19 53 GLN B CA 1
ATOM 3394 C C . GLN B 1 53 ? 4.098 -30.25 -10.438 1 96.19 53 GLN B C 1
ATOM 3396 O O . GLN B 1 53 ? 3.758 -30.703 -9.344 1 96.19 53 GLN B O 1
ATOM 3401 N N . THR B 1 54 ? 3.219 -29.594 -11.219 1 95.81 54 THR B N 1
ATOM 3402 C CA . THR B 1 54 ? 1.888 -29.25 -10.727 1 95.81 54 THR B CA 1
ATOM 3403 C C . THR B 1 54 ? 0.809 -29.891 -11.594 1 95.81 54 THR B C 1
ATOM 3405 O O . THR B 1 54 ? -0.356 -29.953 -11.195 1 95.81 54 THR B O 1
ATOM 3408 N N . ALA B 1 55 ? 1.121 -30.406 -12.766 1 96.19 55 ALA B N 1
ATOM 3409 C CA . ALA B 1 55 ? 0.175 -30.969 -13.727 1 96.19 55 ALA B CA 1
A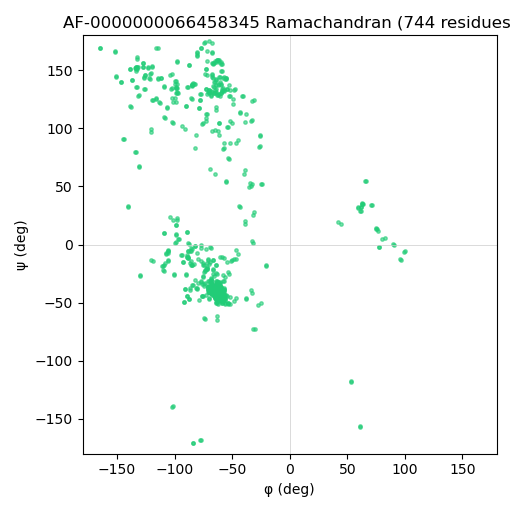TOM 3410 C C . ALA B 1 55 ? -0.599 -32.125 -13.117 1 96.19 55 ALA B C 1
ATOM 3412 O O . ALA B 1 55 ? -0.136 -32.75 -12.156 1 96.19 55 ALA B O 1
ATOM 3413 N N . ASP B 1 56 ? -1.796 -32.375 -13.656 1 94.5 56 ASP B N 1
ATOM 3414 C CA . ASP B 1 56 ? -2.461 -33.656 -13.312 1 94.5 56 ASP B CA 1
ATOM 3415 C C . ASP B 1 56 ? -1.606 -34.844 -13.711 1 94.5 56 ASP B C 1
ATOM 3417 O O . ASP B 1 56 ? -1.13 -34.938 -14.844 1 94.5 56 ASP B O 1
ATOM 3421 N N . VAL B 1 57 ? -1.453 -35.781 -12.797 1 93.94 57 VAL B N 1
ATOM 3422 C CA . VAL B 1 57 ? -0.624 -36.969 -13.055 1 93.94 57 VAL B CA 1
ATOM 3423 C C . VAL B 1 57 ? -1.151 -37.688 -14.281 1 93.94 57 VAL B C 1
ATOM 3425 O O . VAL B 1 57 ? -0.371 -38.188 -15.094 1 93.94 57 VAL B O 1
ATOM 3428 N N . SER B 1 58 ? -2.475 -37.781 -14.414 1 93.25 58 SER B N 1
ATOM 3429 C CA . SER B 1 58 ? -3.105 -38.438 -15.547 1 93.25 58 SER B CA 1
ATOM 3430 C C . SER B 1 58 ? -2.668 -37.812 -16.875 1 93.25 58 SER B C 1
ATOM 3432 O O . SER B 1 58 ? -2.498 -38.531 -17.875 1 93.25 58 SER B O 1
ATOM 3434 N N . GLN B 1 59 ? -2.494 -36.531 -16.922 1 93.19 59 GLN B N 1
ATOM 3435 C CA . GLN B 1 59 ? -2.08 -35.844 -18.141 1 93.19 59 GLN B CA 1
ATOM 3436 C C . GLN B 1 59 ? -0.624 -36.156 -18.469 1 93.19 59 GLN B C 1
ATOM 3438 O O . GLN B 1 59 ? -0.261 -36.25 -19.641 1 93.19 59 GLN B O 1
ATOM 3443 N N . LEU B 1 60 ? 0.24 -36.281 -17.5 1 93.88 60 LEU B N 1
ATOM 3444 C CA . LEU B 1 60 ? 1.625 -36.688 -17.734 1 93.88 60 LEU B CA 1
ATOM 3445 C C . LEU B 1 60 ? 1.7 -38.094 -18.281 1 93.88 60 LEU B C 1
ATOM 3447 O O . LEU B 1 60 ? 2.49 -38.375 -19.188 1 93.88 60 LEU B O 1
ATOM 3451 N N . GLU B 1 61 ? 0.849 -38.938 -17.75 1 93.62 61 GLU B N 1
ATOM 3452 C CA . GLU B 1 61 ? 0.761 -40.281 -18.266 1 93.62 61 GLU B CA 1
ATOM 3453 C C . GLU B 1 61 ? 0.343 -40.312 -19.734 1 93.62 61 GLU B C 1
ATOM 3455 O O . GLU B 1 61 ? 0.911 -41.031 -20.531 1 93.62 61 GLU B O 1
ATOM 3460 N N . SER B 1 62 ? -0.656 -39.5 -19.953 1 90 62 SER B N 1
ATOM 3461 C CA . SER B 1 62 ? -1.134 -39.406 -21.328 1 90 62 SER B CA 1
ATOM 3462 C C . SER B 1 62 ? -0.036 -38.906 -22.266 1 90 62 SER B C 1
ATOM 3464 O O . SER B 1 62 ? 0.087 -39.375 -23.391 1 90 62 SER B O 1
ATOM 3466 N N . MET B 1 63 ? 0.743 -37.938 -21.812 1 88.69 63 MET B N 1
ATOM 3467 C CA . MET B 1 63 ? 1.851 -37.406 -22.594 1 88.69 63 MET B CA 1
ATOM 3468 C C . MET B 1 63 ? 2.873 -38.5 -22.906 1 88.69 63 MET B C 1
ATOM 3470 O O . MET B 1 63 ? 3.318 -38.625 -24.047 1 88.69 63 MET B O 1
ATOM 3474 N N . ILE B 1 64 ? 3.236 -39.312 -21.969 1 90.56 64 ILE B N 1
ATOM 3475 C CA . ILE B 1 64 ? 4.195 -40.406 -22.125 1 90.56 64 ILE B CA 1
ATOM 3476 C C . ILE B 1 64 ? 3.652 -41.438 -23.125 1 90.56 64 ILE B C 1
ATOM 3478 O O . ILE B 1 64 ? 4.371 -41.875 -24.016 1 90.56 64 ILE B O 1
ATOM 3482 N N . ARG B 1 65 ? 2.4 -41.719 -22.938 1 89.12 65 ARG B N 1
ATOM 3483 C CA . ARG B 1 65 ? 1.764 -42.688 -23.828 1 89.12 65 ARG B CA 1
ATOM 3484 C C . ARG B 1 65 ? 1.746 -42.188 -25.266 1 89.12 65 ARG B C 1
ATOM 3486 O O . ARG B 1 65 ? 2.07 -42.938 -26.188 1 89.12 65 ARG B O 1
ATOM 3493 N N . ASP B 1 66 ? 1.364 -40.938 -25.406 1 82.75 66 ASP B N 1
ATOM 3494 C CA . ASP B 1 66 ? 1.274 -40.344 -26.75 1 82.75 66 ASP B CA 1
ATOM 3495 C C . ASP B 1 66 ? 2.639 -40.344 -27.438 1 82.75 66 ASP B C 1
ATOM 3497 O O . ASP B 1 66 ? 2.748 -40.656 -28.625 1 82.75 66 ASP B O 1
ATOM 3501 N N . VAL B 1 67 ? 3.643 -39.969 -26.703 1 83.31 67 VAL B N 1
ATOM 3502 C CA . VAL B 1 67 ? 4.992 -39.906 -27.25 1 83.31 67 VAL B CA 1
ATOM 3503 C C . VAL B 1 67 ? 5.5 -41.281 -27.578 1 83.31 67 VAL B C 1
ATOM 3505 O O . VAL B 1 67 ? 6.195 -41.5 -28.578 1 83.31 67 VAL B O 1
ATOM 3508 N N . SER B 1 68 ? 5.156 -42.25 -26.859 1 81.75 68 SER B N 1
ATOM 3509 C CA . SER B 1 68 ? 5.613 -43.625 -27.062 1 81.75 68 SER B CA 1
ATOM 3510 C C . SER B 1 68 ? 4.922 -44.281 -28.25 1 81.75 68 SER B C 1
ATOM 3512 O O . SER B 1 68 ? 5.48 -45.156 -28.891 1 81.75 68 SER B O 1
ATOM 3514 N N . GLU B 1 69 ? 3.775 -43.812 -28.5 1 80.44 69 GLU B N 1
ATOM 3515 C CA . GLU B 1 69 ? 2.977 -44.438 -29.547 1 80.44 69 GLU B CA 1
ATOM 3516 C C . GLU B 1 69 ? 3.184 -43.75 -30.891 1 80.44 69 GLU B C 1
ATOM 3518 O O . GLU B 1 69 ? 2.779 -44.281 -31.922 1 80.44 69 GLU B O 1
ATOM 3523 N N . MET B 1 70 ? 3.754 -42.594 -30.812 1 77.56 70 MET B N 1
ATOM 3524 C CA . MET B 1 70 ? 3.98 -41.906 -32.062 1 77.56 70 MET B CA 1
ATOM 3525 C C . MET B 1 70 ? 5.035 -42.625 -32.906 1 77.56 70 MET B C 1
ATOM 3527 O O . MET B 1 70 ? 6.102 -42.969 -32.406 1 77.56 70 MET B O 1
ATOM 3531 N N . PRO B 1 71 ? 4.734 -42.906 -34.156 1 72.25 71 PRO B N 1
ATOM 3532 C CA . PRO B 1 71 ? 5.574 -43.781 -34.969 1 72.25 71 PRO B CA 1
ATOM 3533 C C . PRO B 1 71 ? 6.852 -43.094 -35.469 1 72.25 71 PRO B C 1
ATOM 3535 O O . PRO B 1 71 ? 7.891 -43.719 -35.594 1 72.25 71 PRO B O 1
ATOM 3538 N N . LYS B 1 72 ? 6.77 -41.781 -35.75 1 76.38 72 LYS B N 1
ATOM 3539 C CA . LYS B 1 72 ? 7.93 -41.094 -36.312 1 76.38 72 LYS B CA 1
ATOM 3540 C C . LYS B 1 72 ? 8.656 -40.281 -35.25 1 76.38 72 LYS B C 1
ATOM 3542 O O . LYS B 1 72 ? 8.07 -39.406 -34.625 1 76.38 72 LYS B O 1
ATOM 3547 N N . ALA B 1 73 ? 9.93 -40.562 -35.156 1 75.69 73 ALA B N 1
ATOM 3548 C CA . ALA B 1 73 ? 10.773 -39.938 -34.156 1 75.69 73 ALA B CA 1
ATOM 3549 C C . ALA B 1 73 ? 10.812 -38.406 -34.375 1 75.69 73 ALA B C 1
ATOM 3551 O O . ALA B 1 73 ? 10.805 -37.656 -33.375 1 75.69 73 ALA B O 1
ATOM 3552 N N . ALA B 1 74 ? 10.75 -38.031 -35.562 1 74.06 74 ALA B N 1
ATOM 3553 C CA . ALA B 1 74 ? 10.852 -36.594 -35.875 1 74.06 74 ALA B CA 1
ATOM 3554 C C . ALA B 1 74 ? 9.602 -35.875 -35.406 1 74.06 74 ALA B C 1
ATOM 3556 O O . ALA B 1 74 ? 9.695 -34.75 -34.906 1 74.06 74 ALA B O 1
ATOM 3557 N N . VAL B 1 75 ? 8.523 -36.5 -35.594 1 69.81 75 VAL B N 1
ATOM 3558 C CA . VAL B 1 75 ? 7.254 -35.906 -35.188 1 69.81 75 VAL B CA 1
ATOM 3559 C C . VAL B 1 75 ? 7.164 -35.844 -33.656 1 69.81 75 VAL B C 1
ATOM 3561 O O . VAL B 1 75 ? 6.754 -34.844 -33.094 1 69.81 75 VAL B O 1
ATOM 3564 N N . THR B 1 76 ? 7.594 -36.875 -33.125 1 75.12 76 THR B N 1
ATOM 3565 C CA . THR B 1 76 ? 7.602 -36.969 -31.656 1 75.12 76 THR B CA 1
ATOM 3566 C C . THR B 1 76 ? 8.477 -35.875 -31.047 1 75.12 76 THR B C 1
ATOM 3568 O O . THR B 1 76 ? 8.062 -35.188 -30.109 1 75.12 76 THR B O 1
ATOM 3571 N N . ARG B 1 77 ? 9.555 -35.75 -31.625 1 75.5 77 ARG B N 1
ATOM 3572 C CA . ARG B 1 77 ? 10.492 -34.75 -31.156 1 75.5 77 ARG B CA 1
ATOM 3573 C C . ARG B 1 77 ? 9.914 -33.344 -31.328 1 75.5 77 ARG B C 1
ATOM 3575 O O . ARG B 1 77 ? 10 -32.5 -30.422 1 75.5 77 ARG B O 1
ATOM 3582 N N . GLY B 1 78 ? 9.289 -33.125 -32.406 1 72.88 78 GLY B N 1
ATOM 3583 C CA . GLY B 1 78 ? 8.688 -31.828 -32.688 1 72.88 78 GLY B CA 1
ATOM 3584 C C . GLY B 1 78 ? 7.594 -31.469 -31.688 1 72.88 78 GLY B C 1
ATOM 3585 O O . GLY B 1 78 ? 7.539 -30.328 -31.203 1 72.88 78 GLY B O 1
ATOM 3586 N N . PHE B 1 79 ? 6.828 -32.438 -31.422 1 71.81 79 PHE B N 1
ATOM 3587 C CA . PHE B 1 79 ? 5.727 -32.25 -30.484 1 71.81 79 PHE B CA 1
ATOM 3588 C C . PHE B 1 79 ? 6.254 -31.906 -29.094 1 71.81 79 PHE B C 1
ATOM 3590 O O . PHE B 1 79 ? 5.793 -30.953 -28.453 1 71.81 79 PHE B O 1
ATOM 3597 N N . LEU B 1 80 ? 7.176 -32.656 -28.672 1 78.81 80 LEU B N 1
ATOM 3598 C CA . LEU B 1 80 ? 7.715 -32.469 -27.328 1 78.81 80 LEU B CA 1
ATOM 3599 C C . LEU B 1 80 ? 8.453 -31.125 -27.219 1 78.81 80 LEU B C 1
ATOM 3601 O O . LEU B 1 80 ? 8.273 -30.391 -26.25 1 78.81 80 LEU B O 1
ATOM 3605 N N . GLU B 1 81 ? 9.164 -30.812 -28.219 1 77.25 81 GLU B N 1
ATOM 3606 C CA . GLU B 1 81 ? 9.906 -29.562 -28.219 1 77.25 81 GLU B CA 1
ATOM 3607 C C . GLU B 1 81 ? 8.969 -28.359 -28.25 1 77.25 81 GLU B C 1
ATOM 3609 O O . GLU B 1 81 ? 9.203 -27.375 -27.547 1 77.25 81 GLU B O 1
ATOM 3614 N N . ALA B 1 82 ? 7.973 -28.516 -28.953 1 74.69 82 ALA B N 1
ATOM 3615 C CA . ALA B 1 82 ? 6.992 -27.438 -29.016 1 74.69 82 ALA B CA 1
ATOM 3616 C C . ALA B 1 82 ? 6.32 -27.234 -27.656 1 74.69 82 ALA B C 1
ATOM 3618 O O . ALA B 1 82 ? 6.145 -26.094 -27.203 1 74.69 82 ALA B O 1
ATOM 3619 N N . THR B 1 83 ? 5.98 -28.312 -27.078 1 79.06 83 THR B N 1
ATOM 3620 C CA . THR B 1 83 ? 5.348 -28.266 -25.766 1 79.06 83 THR B CA 1
ATOM 3621 C C . THR B 1 83 ? 6.281 -27.609 -24.75 1 79.06 83 THR B C 1
ATOM 3623 O O . THR B 1 83 ? 5.859 -26.75 -23.984 1 79.06 83 THR B O 1
ATOM 3626 N N . ILE B 1 84 ? 7.496 -27.969 -24.844 1 82.19 84 ILE B N 1
ATOM 3627 C CA . ILE B 1 84 ? 8.5 -27.469 -23.906 1 82.19 84 ILE B CA 1
ATOM 3628 C C . ILE B 1 84 ? 8.695 -25.969 -24.125 1 82.19 84 ILE B C 1
ATOM 3630 O O . ILE B 1 84 ? 8.648 -25.188 -23.172 1 82.19 84 ILE B O 1
ATOM 3634 N N . TYR B 1 85 ? 8.766 -25.578 -25.312 1 77.06 85 TYR B N 1
ATOM 3635 C CA . TYR B 1 85 ? 9.008 -24.172 -25.609 1 77.06 85 TYR B CA 1
ATOM 3636 C C . TYR B 1 85 ? 7.77 -23.328 -25.344 1 77.06 85 TYR B C 1
ATOM 3638 O O . TYR B 1 85 ? 7.867 -22.203 -24.844 1 77.06 85 TYR B O 1
ATOM 3646 N N . ASP B 1 86 ? 6.688 -23.875 -25.547 1 84.56 86 ASP B N 1
ATOM 3647 C CA . ASP B 1 86 ? 5.43 -23.156 -25.375 1 84.56 86 ASP B CA 1
ATOM 3648 C C . ASP B 1 86 ? 5.102 -23 -23.891 1 84.56 86 ASP B C 1
ATOM 3650 O O . ASP B 1 86 ? 4.273 -22.172 -23.516 1 84.56 86 ASP B O 1
ATOM 3654 N N . SER B 1 87 ? 5.723 -23.781 -23.078 1 89.06 87 SER B N 1
ATOM 3655 C CA . SER B 1 87 ? 5.516 -23.672 -21.641 1 89.06 87 SER B CA 1
ATOM 3656 C C . SER B 1 87 ? 5.918 -22.281 -21.141 1 89.06 87 SER B C 1
ATOM 3658 O O . SER B 1 87 ? 5.289 -21.75 -20.219 1 89.06 87 SER B O 1
ATOM 3660 N N . ASP B 1 88 ? 6.953 -21.719 -21.734 1 87.31 88 ASP B N 1
ATOM 3661 C CA . ASP B 1 88 ? 7.379 -20.375 -21.359 1 87.31 88 ASP B CA 1
ATOM 3662 C C . ASP B 1 88 ? 6.281 -19.359 -21.656 1 87.31 88 ASP B C 1
ATOM 3664 O O . ASP B 1 88 ? 6.109 -18.391 -20.906 1 87.31 88 ASP B O 1
ATOM 3668 N N . LEU B 1 89 ? 5.578 -19.656 -22.656 1 82.88 89 LEU B N 1
ATOM 3669 C CA . LEU B 1 89 ? 4.512 -18.75 -23.062 1 82.88 89 LEU B CA 1
ATOM 3670 C C . LEU B 1 89 ? 3.406 -18.703 -22.016 1 82.88 89 LEU B C 1
ATOM 3672 O O . LEU B 1 89 ? 2.869 -17.625 -21.734 1 82.88 89 LEU B O 1
ATOM 3676 N N . VAL B 1 90 ? 3.062 -19.812 -21.484 1 88.5 90 VAL B N 1
ATOM 3677 C CA . VAL B 1 90 ? 2 -19.891 -20.484 1 88.5 90 VAL B CA 1
ATOM 3678 C C . VAL B 1 90 ? 2.35 -19.016 -19.281 1 88.5 90 VAL B C 1
ATOM 3680 O O . VAL B 1 90 ? 1.533 -18.203 -18.828 1 88.5 90 VAL B O 1
ATOM 3683 N N . VAL B 1 91 ? 3.545 -19.172 -18.812 1 90.44 91 VAL B N 1
ATOM 3684 C CA . VAL B 1 91 ? 3.979 -18.484 -17.609 1 90.44 91 VAL B CA 1
ATOM 3685 C C . VAL B 1 91 ? 4.129 -17 -17.875 1 90.44 91 VAL B C 1
ATOM 3687 O O . VAL B 1 91 ? 3.713 -16.156 -17.078 1 90.44 91 VAL B O 1
ATOM 3690 N N . ASP B 1 92 ? 4.668 -16.688 -19.031 1 85.81 92 ASP B N 1
ATOM 3691 C CA . ASP B 1 92 ? 4.852 -15.297 -19.422 1 85.81 92 ASP B CA 1
ATOM 3692 C C . ASP B 1 92 ? 3.51 -14.57 -19.5 1 85.81 92 ASP B C 1
ATOM 3694 O O . ASP B 1 92 ? 3.387 -13.438 -19.031 1 85.81 92 ASP B O 1
ATOM 3698 N N . ARG B 1 93 ? 2.6 -15.18 -20.094 1 85.75 93 ARG B N 1
ATOM 3699 C CA . ARG B 1 93 ? 1.282 -14.57 -20.234 1 85.75 93 ARG B CA 1
ATOM 3700 C C . ARG B 1 93 ? 0.609 -14.398 -18.875 1 85.75 93 ARG B C 1
ATOM 3702 O O . ARG B 1 93 ? -0.067 -13.398 -18.625 1 85.75 93 ARG B O 1
ATOM 3709 N N . TRP B 1 94 ? 0.772 -15.398 -18.078 1 91.19 94 TRP B N 1
ATOM 3710 C CA . TRP B 1 94 ? 0.174 -15.359 -16.75 1 91.19 94 TRP B CA 1
ATOM 3711 C C . TRP B 1 94 ? 0.756 -14.219 -15.93 1 91.19 94 TRP B C 1
ATOM 3713 O O . TRP B 1 94 ? 0.033 -13.555 -15.18 1 91.19 94 TRP B O 1
ATOM 3723 N N . LEU B 1 95 ? 2.064 -13.961 -16.047 1 86.56 95 LEU B N 1
ATOM 3724 C CA . LEU B 1 95 ? 2.766 -12.961 -15.242 1 86.56 95 LEU B CA 1
ATOM 3725 C C . LEU B 1 95 ? 2.668 -11.578 -15.891 1 86.56 95 LEU B C 1
ATOM 3727 O O . LEU B 1 95 ? 3.088 -10.578 -15.305 1 86.56 95 LEU B O 1
ATOM 3731 N N . GLN B 1 96 ? 2.305 -11.438 -17.125 1 68.69 96 GLN B N 1
ATOM 3732 C CA . GLN B 1 96 ? 2.246 -10.156 -17.812 1 68.69 96 GLN B CA 1
ATOM 3733 C C . GLN B 1 96 ? 1.381 -9.156 -17.047 1 68.69 96 GLN B C 1
ATOM 3735 O O . GLN B 1 96 ? 1.427 -7.957 -17.312 1 68.69 96 GLN B O 1
ATOM 3740 N N . ASN B 1 97 ? 0.61 -9.453 -16.156 1 52.31 97 ASN B N 1
ATOM 3741 C CA . ASN B 1 97 ? -0.194 -8.469 -15.438 1 52.31 97 ASN B CA 1
ATOM 3742 C C . ASN B 1 97 ? 0.646 -7.27 -15 1 52.31 97 ASN B C 1
ATOM 3744 O O . ASN B 1 97 ? 0.146 -6.145 -14.938 1 52.31 97 ASN B O 1
ATOM 3748 N N . ALA B 1 98 ? 1.83 -7.523 -14.43 1 42.84 98 ALA B N 1
ATOM 3749 C CA . ALA B 1 98 ? 2.527 -6.598 -13.547 1 42.84 98 ALA B CA 1
ATOM 3750 C C . ALA B 1 98 ? 3.055 -5.391 -14.312 1 42.84 98 ALA B C 1
ATOM 3752 O O . ALA B 1 98 ? 3.172 -4.297 -13.766 1 42.84 98 ALA B O 1
ATOM 3753 N N . SER B 1 99 ? 3.529 -5.582 -15.516 1 37.66 99 SER B N 1
ATOM 3754 C CA . SER B 1 99 ? 4.262 -4.508 -16.172 1 37.66 99 SER B CA 1
ATOM 3755 C C . SER B 1 99 ? 3.312 -3.51 -16.828 1 37.66 99 SER B C 1
ATOM 3757 O O . SER B 1 99 ? 3.752 -2.512 -17.406 1 37.66 99 SER B O 1
ATOM 3759 N N . ALA B 1 100 ? 2.219 -3.934 -17.25 1 35.5 100 ALA B N 1
ATOM 3760 C CA . ALA B 1 100 ? 1.532 -2.992 -18.141 1 35.5 100 ALA B CA 1
ATOM 3761 C C . ALA B 1 100 ? 1.079 -1.753 -17.375 1 35.5 100 ALA B C 1
ATOM 3763 O O . ALA B 1 100 ? 0.352 -1.861 -16.375 1 35.5 100 ALA B O 1
ATOM 3764 N N . LYS B 1 101 ? 1.828 -0.856 -17.484 1 37.22 101 LYS B N 1
ATOM 3765 C CA . LYS B 1 101 ? 1.311 0.485 -17.234 1 37.22 101 LYS B CA 1
ATOM 3766 C C . LYS B 1 101 ? -0.15 0.6 -17.656 1 37.22 101 LYS B C 1
ATOM 3768 O O . LYS B 1 101 ? -0.539 0.073 -18.703 1 37.22 101 LYS B O 1
ATOM 3773 N N . SER B 1 102 ? -1.05 0.665 -16.734 1 35.78 102 SER B N 1
ATOM 3774 C CA . SER B 1 102 ? -2.477 0.901 -16.938 1 35.78 102 SER B CA 1
ATOM 3775 C C . SER B 1 102 ? -2.74 1.641 -18.234 1 35.78 102 SER B C 1
ATOM 3777 O O . SER B 1 102 ? -2.52 2.85 -18.328 1 35.78 102 SER B O 1
ATOM 3779 N N . SER B 1 103 ? -2.277 1.251 -19.328 1 32.41 103 SER B N 1
ATOM 3780 C CA . SER B 1 103 ? -2.932 1.97 -20.422 1 32.41 103 SER B CA 1
ATOM 3781 C C . SER B 1 103 ? -4.434 2.074 -20.188 1 32.41 103 SER B C 1
ATOM 3783 O O . SER B 1 103 ? -5.07 1.109 -19.766 1 32.41 103 SER B O 1
ATOM 3785 N N . ALA B 1 104 ? -4.918 3.199 -20 1 34.28 104 ALA B N 1
ATOM 3786 C CA . ALA B 1 104 ? -6.301 3.662 -19.906 1 34.28 104 ALA B CA 1
ATOM 3787 C C . ALA B 1 104 ? -7.188 2.93 -20.922 1 34.28 104 ALA B C 1
ATOM 3789 O O . ALA B 1 104 ? -7.562 3.492 -21.953 1 34.28 104 ALA B O 1
ATOM 3790 N N . SER B 1 105 ? -6.801 1.811 -21.484 1 33.94 105 SER B N 1
ATOM 3791 C CA . SER B 1 105 ? -7.816 1.367 -22.422 1 33.94 105 SER B CA 1
ATOM 3792 C C . SER B 1 105 ? -9.156 1.127 -21.734 1 33.94 105 SER B C 1
ATOM 3794 O O . SER B 1 105 ? -9.203 0.912 -20.531 1 33.94 105 SER B O 1
ATOM 3796 N N . SER B 1 106 ? -10.25 1.189 -22.578 1 36.69 106 SER B N 1
ATOM 3797 C CA . SER B 1 106 ? -11.703 1.21 -22.453 1 36.69 106 SER B CA 1
ATOM 3798 C C . SER B 1 106 ? -12.211 -0.035 -21.734 1 36.69 106 SER B C 1
ATOM 3800 O O . SER B 1 106 ? -13.391 -0.391 -21.859 1 36.69 106 SER B O 1
ATOM 3802 N N . ILE B 1 107 ? -11.391 -1.004 -21.531 1 40.16 107 ILE B N 1
ATOM 3803 C CA . ILE B 1 107 ? -12.242 -1.999 -20.875 1 40.16 107 ILE B CA 1
ATOM 3804 C C . ILE B 1 107 ? -13 -1.357 -19.719 1 40.16 107 ILE B C 1
ATOM 3806 O O . ILE B 1 107 ? -12.398 -0.693 -18.875 1 40.16 107 ILE B O 1
ATOM 3810 N N . HIS B 1 108 ? -14.188 -1.119 -19.891 1 41.06 108 HIS B N 1
ATOM 3811 C CA . HIS B 1 108 ? -15.117 -0.601 -18.891 1 41.06 108 HIS B CA 1
ATOM 3812 C C . HIS B 1 108 ? -14.773 -1.12 -17.5 1 41.06 108 HIS B C 1
ATOM 3814 O O . HIS B 1 108 ? -15.055 -2.277 -17.172 1 41.06 108 HIS B O 1
ATOM 3820 N N . ARG B 1 109 ? -13.539 -0.992 -17.141 1 49.31 109 ARG B N 1
ATOM 3821 C CA . ARG B 1 109 ? -13.375 -1.194 -15.703 1 49.31 109 ARG B CA 1
ATOM 3822 C C . ARG B 1 109 ? -14.664 -0.859 -14.961 1 49.31 109 ARG B C 1
ATOM 3824 O O . ARG B 1 109 ? -15.133 0.282 -14.992 1 49.31 109 ARG B O 1
ATOM 3831 N N . SER B 1 110 ? -15.508 -1.858 -14.93 1 55.81 110 SER B N 1
ATOM 3832 C CA . SER B 1 110 ? -16.766 -1.566 -14.242 1 55.81 110 SER B CA 1
ATOM 3833 C C . SER B 1 110 ? -16.516 -1.017 -12.844 1 55.81 110 SER B C 1
ATOM 3835 O O . SER B 1 110 ? -16.062 -1.745 -11.953 1 55.81 110 SER B O 1
ATOM 3837 N N . SER B 1 111 ? -16.094 0.192 -12.789 1 65.88 111 SER B N 1
ATOM 3838 C CA . SER B 1 111 ? -16.062 0.917 -11.523 1 65.88 111 SER B CA 1
ATOM 3839 C C . SER B 1 111 ? -17.016 0.291 -10.508 1 65.88 111 SER B C 1
ATOM 3841 O O . SER B 1 111 ? -16.688 0.181 -9.328 1 65.88 111 SER B O 1
ATOM 3843 N N . SER B 1 112 ? -17.922 -0.513 -11.102 1 82.75 112 SER B N 1
ATOM 3844 C CA . SER B 1 112 ? -18.922 -1.097 -10.211 1 82.75 112 SER B CA 1
ATOM 3845 C C . SER B 1 112 ? -18.406 -2.4 -9.602 1 82.75 112 SER B C 1
ATOM 3847 O O . SER B 1 112 ? -18.562 -2.627 -8.398 1 82.75 112 SER B O 1
ATOM 3849 N N . ALA B 1 113 ? -17.688 -3.182 -10.445 1 88.56 113 ALA B N 1
ATOM 3850 C CA . ALA B 1 113 ? -17.188 -4.461 -9.938 1 88.56 113 ALA B CA 1
ATOM 3851 C C . ALA B 1 113 ? -16.109 -4.258 -8.891 1 88.56 113 ALA B C 1
ATOM 3853 O O . ALA B 1 113 ? -16.062 -4.969 -7.883 1 88.56 113 ALA B O 1
ATOM 3854 N N . MET B 1 114 ? -15.312 -3.279 -9.18 1 91.81 114 MET B N 1
ATOM 3855 C CA . MET B 1 114 ? -14.242 -2.967 -8.234 1 91.81 114 MET B CA 1
ATOM 3856 C C . MET B 1 114 ? -14.812 -2.457 -6.918 1 91.81 114 MET B C 1
ATOM 3858 O O . MET B 1 114 ? -14.352 -2.85 -5.844 1 91.81 114 MET B O 1
ATOM 3862 N N . ASP B 1 115 ? -15.758 -1.653 -7.051 1 91.75 115 ASP B N 1
ATOM 3863 C CA . ASP B 1 115 ? -16.422 -1.128 -5.859 1 91.75 115 ASP B CA 1
ATOM 3864 C C . ASP B 1 115 ? -17.078 -2.248 -5.055 1 91.75 115 ASP B C 1
ATOM 3866 O O . ASP B 1 115 ? -16.984 -2.27 -3.826 1 91.75 115 ASP B O 1
ATOM 3870 N N . GLN B 1 116 ? -17.734 -3.125 -5.742 1 94.81 116 GLN B N 1
ATOM 3871 C CA . GLN B 1 116 ? -18.391 -4.25 -5.09 1 94.81 116 GLN B CA 1
ATOM 3872 C C . GLN B 1 116 ? -17.391 -5.16 -4.402 1 94.81 116 GLN B C 1
ATOM 3874 O O . GLN B 1 116 ? -17.641 -5.672 -3.311 1 94.81 116 GLN B O 1
ATOM 3879 N N . CYS B 1 117 ? -16.266 -5.352 -4.992 1 96.75 117 CYS B N 1
ATOM 3880 C CA . CYS B 1 117 ? -15.203 -6.172 -4.418 1 96.75 117 CYS B CA 1
ATOM 3881 C C . CYS B 1 117 ? -14.688 -5.566 -3.119 1 96.75 117 CYS B C 1
ATOM 3883 O O . CYS B 1 117 ? -14.562 -6.262 -2.111 1 96.75 117 CYS B O 1
ATOM 3885 N N . GLU B 1 118 ? -14.375 -4.293 -3.186 1 96.38 118 GLU B N 1
ATOM 3886 C CA . GLU B 1 118 ? -13.898 -3.613 -1.984 1 96.38 118 GLU B CA 1
ATOM 3887 C C . GLU B 1 118 ? -14.938 -3.662 -0.87 1 96.38 118 GLU B C 1
ATOM 3889 O O . GLU B 1 118 ? -14.602 -3.881 0.295 1 96.38 118 GLU B O 1
ATOM 3894 N N . ALA B 1 119 ? -16.188 -3.473 -1.284 1 96.31 119 ALA B N 1
ATOM 3895 C CA . ALA B 1 119 ? -17.266 -3.541 -0.308 1 96.31 119 ALA B CA 1
ATOM 3896 C C . ALA B 1 119 ? -17.391 -4.941 0.284 1 96.31 119 ALA B C 1
ATOM 3898 O O . ALA B 1 119 ? -17.547 -5.098 1.497 1 96.31 119 ALA B O 1
ATOM 3899 N N . ARG B 1 120 ? -17.344 -5.926 -0.532 1 97.62 120 ARG B N 1
ATOM 3900 C CA . ARG B 1 120 ? -17.391 -7.309 -0.067 1 97.62 120 ARG B CA 1
ATOM 3901 C C . ARG B 1 120 ? -16.297 -7.559 0.98 1 97.62 120 ARG B C 1
ATOM 3903 O O . ARG B 1 120 ? -16.562 -8.18 2.014 1 97.62 120 ARG B O 1
ATOM 3910 N N . ASP B 1 121 ? -15.141 -7.066 0.699 1 97.75 121 ASP B N 1
ATOM 3911 C CA . ASP B 1 121 ? -13.961 -7.348 1.519 1 97.75 121 ASP B CA 1
ATOM 3912 C C . ASP B 1 121 ? -13.82 -6.324 2.645 1 97.75 121 ASP B C 1
ATOM 3914 O O . ASP B 1 121 ? -12.75 -6.195 3.24 1 97.75 121 ASP B O 1
ATOM 3918 N N . ASN B 1 122 ? -14.836 -5.48 2.879 1 96.69 122 ASN B N 1
ATOM 3919 C CA . ASN B 1 122 ? -14.914 -4.5 3.955 1 96.69 122 ASN B CA 1
ATOM 3920 C C . ASN B 1 122 ? -13.805 -3.459 3.844 1 96.69 122 ASN B C 1
ATOM 3922 O O . ASN B 1 122 ? -13.273 -2.996 4.855 1 96.69 122 ASN B O 1
ATOM 3926 N N . TYR B 1 123 ? -13.375 -3.215 2.607 1 95.31 123 TYR B N 1
ATOM 3927 C CA . TYR B 1 123 ? -12.391 -2.189 2.283 1 95.31 123 TYR B CA 1
ATOM 3928 C C . TYR B 1 123 ? -11.062 -2.477 2.967 1 95.31 123 TYR B C 1
ATOM 3930 O O . TYR B 1 123 ? -10.375 -1.555 3.406 1 95.31 123 TYR B O 1
ATOM 3938 N N . ARG B 1 124 ? -10.797 -3.74 3.123 1 97.5 124 ARG B N 1
ATOM 3939 C CA . ARG B 1 124 ? -9.539 -4.184 3.719 1 97.5 124 ARG B CA 1
ATOM 3940 C C . ARG B 1 124 ? -8.891 -5.281 2.881 1 97.5 124 ARG B C 1
ATOM 3942 O O . ARG B 1 124 ? -9.578 -5.996 2.146 1 97.5 124 ARG B O 1
ATOM 3949 N N . CYS B 1 125 ? -7.59 -5.363 2.963 1 98.19 125 CYS B N 1
ATOM 3950 C CA . CYS B 1 125 ? -6.895 -6.508 2.385 1 98.19 125 CYS B CA 1
ATOM 3951 C C . CYS B 1 125 ? -7.375 -7.812 3.014 1 98.19 125 CYS B C 1
ATOM 3953 O O . CYS B 1 125 ? -7.375 -7.953 4.238 1 98.19 125 CYS B O 1
ATOM 3955 N N . ILE B 1 126 ? -7.727 -8.805 2.244 1 98.38 126 ILE B N 1
ATOM 3956 C CA . ILE B 1 126 ? -8.305 -10.031 2.779 1 98.38 126 ILE B CA 1
ATOM 3957 C C . ILE B 1 126 ? -7.223 -10.852 3.482 1 98.38 126 ILE B C 1
ATOM 3959 O O . ILE B 1 126 ? -7.527 -11.719 4.301 1 98.38 126 ILE B O 1
ATOM 3963 N N . LEU B 1 127 ? -5.926 -10.625 3.158 1 98.38 127 LEU B N 1
ATOM 3964 C CA . LEU B 1 127 ? -4.828 -11.414 3.707 1 98.38 127 LEU B CA 1
ATOM 3965 C C . LEU B 1 127 ? -4.277 -10.773 4.973 1 98.38 127 LEU B C 1
ATOM 3967 O O . LEU B 1 127 ? -4.148 -11.438 6.004 1 98.38 127 LEU B O 1
ATOM 3971 N N . THR B 1 128 ? -3.99 -9.469 4.891 1 98 128 THR B N 1
ATOM 3972 C CA . THR B 1 128 ? -3.234 -8.82 5.953 1 98 128 THR B CA 1
ATOM 3973 C C . THR B 1 128 ? -4.164 -8.039 6.883 1 98 128 THR B C 1
ATOM 3975 O O . THR B 1 128 ? -3.785 -7.699 8.008 1 98 128 THR B O 1
ATOM 3978 N N . GLY B 1 129 ? -5.316 -7.621 6.391 1 97.44 129 GLY B N 1
ATOM 3979 C CA . GLY B 1 129 ? -6.277 -6.883 7.191 1 97.44 129 GLY B CA 1
ATOM 3980 C C . GLY B 1 129 ? -6.07 -5.379 7.137 1 97.44 129 GLY B C 1
ATOM 3981 O O . GLY B 1 129 ? -6.82 -4.621 7.754 1 97.44 129 GLY B O 1
ATOM 3982 N N . TRP B 1 130 ? -5.105 -4.93 6.406 1 97.06 130 TRP B N 1
ATOM 3983 C CA . TRP B 1 130 ? -4.816 -3.502 6.348 1 97.06 130 TRP B CA 1
ATOM 3984 C C . TRP B 1 130 ? -5.879 -2.766 5.539 1 97.06 130 TRP B C 1
ATOM 3986 O O . TRP B 1 130 ? -6.41 -3.305 4.562 1 97.06 130 TRP B O 1
ATOM 3996 N N . THR B 1 131 ? -6.133 -1.535 5.828 1 94.5 131 THR B N 1
ATOM 3997 C CA . THR B 1 131 ? -7.047 -0.67 5.09 1 94.5 131 THR B CA 1
ATOM 3998 C C . THR B 1 131 ? -6.367 -0.104 3.846 1 94.5 131 THR B C 1
ATOM 4000 O O . THR B 1 131 ? -5.156 -0.263 3.666 1 94.5 131 THR B O 1
ATOM 4003 N N . TYR B 1 132 ? -7.215 0.466 2.916 1 91.62 132 TYR B N 1
ATOM 4004 C CA . TYR B 1 132 ? -6.797 1.065 1.654 1 91.62 132 TYR B CA 1
ATOM 4005 C C . TYR B 1 132 ? -6.207 0.015 0.721 1 91.62 132 TYR B C 1
ATOM 4007 O O . TYR B 1 132 ? -5.098 0.186 0.204 1 91.62 132 TYR B O 1
ATOM 4015 N N . PRO B 1 133 ? -6.988 -0.963 0.521 1 95.62 133 PRO B N 1
ATOM 4016 C CA . PRO B 1 133 ? -6.516 -2.018 -0.377 1 95.62 133 PRO B CA 1
ATOM 4017 C C . PRO B 1 133 ? -6.605 -1.623 -1.85 1 95.62 133 PRO B C 1
ATOM 4019 O O . PRO B 1 133 ? -7.105 -0.543 -2.174 1 95.62 133 PRO B O 1
ATOM 4022 N N . GLU B 1 134 ? -5.992 -2.432 -2.699 1 92.69 134 GLU B N 1
ATOM 4023 C CA . GLU B 1 134 ? -6.148 -2.424 -4.152 1 92.69 134 GLU B CA 1
ATOM 4024 C C . GLU B 1 134 ? -6.855 -3.684 -4.641 1 92.69 134 GLU B C 1
ATOM 4026 O O . GLU B 1 134 ? -6.688 -4.762 -4.062 1 92.69 134 GLU B O 1
ATOM 4031 N N . VAL B 1 135 ? -7.664 -3.436 -5.652 1 94.38 135 VAL B N 1
ATOM 4032 C CA . VAL B 1 135 ? -8.344 -4.59 -6.227 1 94.38 135 VAL B CA 1
ATOM 4033 C C . VAL B 1 135 ? -7.383 -5.359 -7.133 1 94.38 135 VAL B C 1
ATOM 4035 O O . VAL B 1 135 ? -6.727 -4.77 -7.992 1 94.38 135 VAL B O 1
ATOM 4038 N N . ALA B 1 136 ? -7.215 -6.59 -6.883 1 95.19 136 ALA B N 1
ATOM 4039 C CA . ALA B 1 136 ? -6.383 -7.484 -7.684 1 95.19 136 ALA B CA 1
ATOM 4040 C C . ALA B 1 136 ? -7.242 -8.477 -8.469 1 95.19 136 ALA B C 1
ATOM 4042 O O . ALA B 1 136 ? -8.211 -9.016 -7.934 1 95.19 136 ALA B O 1
ATOM 4043 N N . HIS B 1 137 ? -6.906 -8.664 -9.664 1 94.44 137 HIS B N 1
ATOM 4044 C CA . HIS B 1 137 ? -7.602 -9.656 -10.477 1 94.44 137 HIS B CA 1
ATOM 4045 C C . HIS B 1 137 ? -7.02 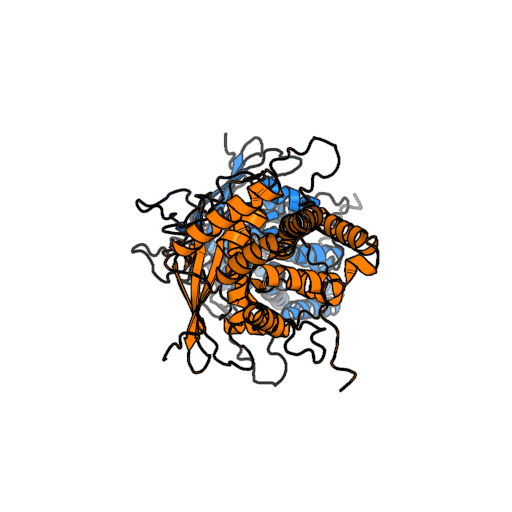-11.047 -10.266 1 94.44 137 HIS B C 1
ATOM 4047 O O . HIS B 1 137 ? -5.801 -11.203 -10.172 1 94.44 137 HIS B O 1
ATOM 4053 N N . ILE B 1 138 ? -7.898 -11.984 -10.18 1 96.12 138 ILE B N 1
ATOM 4054 C CA . ILE B 1 138 ? -7.469 -13.375 -10.086 1 96.12 138 ILE B CA 1
ATOM 4055 C C . ILE B 1 138 ? -6.969 -13.859 -11.445 1 96.12 138 ILE B C 1
ATOM 4057 O O . ILE B 1 138 ? -5.832 -14.312 -11.57 1 96.12 138 ILE B O 1
ATOM 4061 N N . TYR B 1 139 ? -7.891 -13.867 -12.367 1 93.69 139 TYR B N 1
ATOM 4062 C CA . TYR B 1 139 ? -7.465 -13.961 -13.758 1 93.69 139 TYR B CA 1
ATOM 4063 C C . TYR B 1 139 ? -6.98 -12.609 -14.273 1 93.69 139 TYR B C 1
ATOM 4065 O O . TYR B 1 139 ? -7.73 -11.633 -14.273 1 93.69 139 TYR B O 1
ATOM 4073 N N . PRO B 1 140 ? -5.777 -12.516 -14.641 1 90.62 140 PRO B N 1
ATOM 4074 C CA . PRO B 1 140 ? -5.156 -11.219 -14.922 1 90.62 140 PRO B CA 1
ATOM 4075 C C . PRO B 1 140 ? -5.918 -10.414 -15.977 1 90.62 140 PRO B C 1
ATOM 4077 O O . PRO B 1 140 ? -6.391 -10.977 -16.969 1 90.62 140 PRO B O 1
ATOM 4080 N N . LEU B 1 141 ? -5.934 -9.125 -15.727 1 84.19 141 LEU B N 1
ATOM 4081 C CA . LEU B 1 141 ? -6.637 -8.203 -16.609 1 84.19 141 LEU B CA 1
ATOM 4082 C C . LEU B 1 141 ? -6.027 -8.227 -18.016 1 84.19 141 LEU B C 1
ATOM 4084 O O . LEU B 1 141 ? -6.746 -8.125 -19 1 84.19 141 LEU B O 1
ATOM 4088 N N . CYS B 1 142 ? -4.758 -8.336 -18.078 1 81.31 142 CYS B N 1
ATOM 4089 C CA . CYS B 1 142 ? -4.07 -8.359 -19.359 1 81.31 142 CYS B CA 1
ATOM 4090 C C . CYS B 1 142 ? -4.551 -9.523 -20.219 1 81.31 142 CYS B C 1
ATOM 4092 O O . CYS B 1 142 ? -4.66 -9.406 -21.438 1 81.31 142 CYS B O 1
ATOM 4094 N N . LEU B 1 143 ? -4.77 -10.625 -19.578 1 85.88 143 LEU B N 1
ATOM 4095 C CA . LEU B 1 143 ? -5.262 -11.789 -20.297 1 85.88 143 LEU B CA 1
ATOM 4096 C C . LEU B 1 143 ? -6.707 -11.594 -20.75 1 85.88 143 LEU B C 1
ATOM 4098 O O . LEU B 1 143 ? -7.102 -12.055 -21.812 1 85.88 143 LEU B O 1
ATOM 4102 N N . LEU B 1 144 ? -7.453 -10.938 -19.938 1 82.94 144 LEU B N 1
ATOM 4103 C CA . LEU B 1 144 ? -8.812 -10.594 -20.328 1 82.94 144 LEU B CA 1
ATOM 4104 C C . LEU B 1 144 ? -8.82 -9.719 -21.578 1 82.94 144 LEU B C 1
ATOM 4106 O O . LEU B 1 144 ? -9.586 -9.969 -22.516 1 82.94 144 LEU B O 1
ATOM 4110 N N . ARG B 1 145 ? -7.953 -8.797 -21.578 1 79 145 ARG B N 1
ATOM 4111 C CA . ARG B 1 145 ? -7.852 -7.879 -22.719 1 79 145 ARG B CA 1
ATOM 4112 C C . ARG B 1 145 ? -7.359 -8.602 -23.969 1 79 145 ARG B C 1
ATOM 4114 O O . ARG B 1 145 ? -7.832 -8.328 -25.062 1 79 145 ARG B O 1
ATOM 4121 N N . THR B 1 146 ? -6.438 -9.43 -23.781 1 78.19 146 THR B N 1
ATOM 4122 C CA . THR B 1 146 ? -5.906 -10.219 -24.891 1 78.19 146 THR B CA 1
ATOM 4123 C C . THR B 1 146 ? -7 -11.086 -25.516 1 78.19 146 THR B C 1
ATOM 4125 O O . THR B 1 146 ? -7.043 -11.266 -26.734 1 78.19 146 THR B O 1
ATOM 4128 N N . ALA B 1 147 ? -7.797 -11.648 -24.703 1 77.31 147 ALA B N 1
ATOM 4129 C CA . ALA B 1 147 ? -8.891 -12.484 -25.203 1 77.31 147 ALA B CA 1
ATOM 4130 C C . ALA B 1 147 ? -9.797 -11.703 -26.141 1 77.31 147 ALA B C 1
ATOM 4132 O O . ALA B 1 147 ? -10.336 -12.258 -27.109 1 77.31 147 ALA B O 1
ATOM 4133 N N . GLN B 1 148 ? -9.906 -10.445 -25.875 1 75.19 148 GLN B N 1
ATOM 4134 C CA . GLN B 1 148 ? -10.734 -9.578 -26.703 1 75.19 148 GLN B CA 1
ATOM 4135 C C . GLN B 1 148 ? -10 -9.156 -27.984 1 75.19 148 GLN B C 1
ATOM 4137 O O . GLN B 1 148 ? -10.578 -9.18 -29.078 1 75.19 148 GLN B O 1
ATOM 4142 N N . ARG B 1 149 ? -8.758 -8.922 -27.891 1 75.88 149 ARG B N 1
ATOM 4143 C CA . ARG B 1 149 ? -7.988 -8.328 -28.984 1 75.88 149 ARG B CA 1
ATOM 4144 C C . ARG B 1 149 ? -7.398 -9.406 -29.891 1 75.88 149 ARG B C 1
ATOM 4146 O O . ARG B 1 149 ? -7.316 -9.227 -31.109 1 75.88 149 ARG B O 1
ATOM 4153 N N . GLU B 1 150 ? -6.988 -10.453 -29.219 1 79.25 150 GLU B N 1
ATOM 4154 C CA . GLU B 1 150 ? -6.305 -11.539 -29.938 1 79.25 150 GLU B CA 1
ATOM 4155 C C . GLU B 1 150 ? -6.855 -12.898 -29.516 1 79.25 150 GLU B C 1
ATOM 4157 O O . GLU B 1 150 ? -6.168 -13.672 -28.844 1 79.25 150 GLU B O 1
ATOM 4162 N N . PRO B 1 151 ? -7.957 -13.258 -30.047 1 78.56 151 PRO B N 1
ATOM 4163 C CA . PRO B 1 151 ? -8.633 -14.477 -29.609 1 78.56 151 PRO B CA 1
ATOM 4164 C C . PRO B 1 151 ? -7.82 -15.734 -29.891 1 78.56 151 PRO B C 1
ATOM 4166 O O . PRO B 1 151 ? -7.887 -16.703 -29.141 1 78.56 151 PRO B O 1
ATOM 4169 N N . ARG B 1 152 ? -7.051 -15.766 -30.922 1 77.25 152 ARG B N 1
ATOM 4170 C CA . ARG B 1 152 ? -6.254 -16.938 -31.25 1 77.25 152 ARG B CA 1
ATOM 4171 C C . ARG B 1 152 ? -5.152 -17.172 -30.219 1 77.25 152 ARG B C 1
ATOM 4173 O O . ARG B 1 152 ? -4.875 -18.312 -29.844 1 77.25 152 ARG B O 1
ATOM 4180 N N . VAL B 1 153 ? -4.609 -16.062 -29.859 1 77.12 153 VAL B N 1
ATOM 4181 C CA . VAL B 1 153 ? -3.562 -16.141 -28.844 1 77.12 153 VAL B CA 1
ATOM 4182 C C . VAL B 1 153 ? -4.156 -16.609 -27.516 1 77.12 153 VAL B C 1
ATOM 4184 O O . VAL B 1 153 ? -3.566 -17.453 -26.828 1 77.12 153 VAL B O 1
ATOM 4187 N N . SER B 1 154 ? -5.289 -16.109 -27.312 1 83.25 154 SER B N 1
ATOM 4188 C CA . SER B 1 154 ? -5.98 -16.516 -26.094 1 83.25 154 SER B CA 1
ATOM 4189 C C . SER B 1 154 ? -6.324 -18 -26.125 1 83.25 154 SER B C 1
ATOM 4191 O O . SER B 1 154 ? -6.172 -18.703 -25.125 1 83.25 154 SER B O 1
ATOM 4193 N N . GLN B 1 155 ? -6.777 -18.438 -27.234 1 84.44 155 GLN B N 1
ATOM 4194 C CA . GLN B 1 155 ? -7.137 -19.844 -27.375 1 84.44 155 GLN B CA 1
ATOM 4195 C C . GLN B 1 155 ? -5.918 -20.734 -27.188 1 84.44 155 GLN B C 1
ATOM 4197 O O . GLN B 1 155 ? -6.02 -21.812 -26.594 1 84.44 155 GLN B O 1
ATOM 4202 N N . ARG B 1 156 ? -4.852 -20.359 -27.688 1 82.69 156 ARG B N 1
ATOM 4203 C CA . ARG B 1 156 ? -3.623 -21.141 -27.562 1 82.69 156 ARG B CA 1
ATOM 4204 C C . ARG B 1 156 ? -3.246 -21.312 -26.094 1 82.69 156 ARG B C 1
ATOM 4206 O O . ARG B 1 156 ? -2.758 -22.375 -25.688 1 82.69 156 ARG B O 1
ATOM 4213 N N . PHE B 1 157 ? -3.396 -20.266 -25.375 1 88.81 157 PHE B N 1
ATOM 4214 C CA . PHE B 1 157 ? -3.146 -20.328 -23.938 1 88.81 157 PHE B CA 1
ATOM 4215 C C . PHE B 1 157 ? -3.947 -21.453 -23.297 1 88.81 157 PHE B C 1
ATOM 4217 O O . PHE B 1 157 ? -3.389 -22.297 -22.594 1 88.81 157 PHE B O 1
ATOM 4224 N N . TRP B 1 158 ? -5.172 -21.484 -23.578 1 91.75 158 TRP B N 1
ATOM 4225 C CA . TRP B 1 158 ? -6.059 -22.5 -23.016 1 91.75 158 TRP B CA 1
ATOM 4226 C C . TRP B 1 158 ? -5.699 -23.891 -23.531 1 91.75 158 TRP B C 1
ATOM 4228 O O . TRP B 1 158 ? -5.73 -24.859 -22.781 1 91.75 158 TRP B O 1
ATOM 4238 N N . ASP B 1 159 ? -5.316 -23.953 -24.781 1 88.94 159 ASP B N 1
ATOM 4239 C CA . ASP B 1 159 ? -4.926 -25.234 -25.375 1 88.94 159 ASP B CA 1
ATOM 4240 C C . ASP B 1 159 ? -3.686 -25.797 -24.688 1 88.94 159 ASP B C 1
ATOM 4242 O O . ASP B 1 159 ? -3.59 -27 -24.469 1 88.94 159 ASP B O 1
ATOM 4246 N N . LEU B 1 160 ? -2.826 -24.953 -24.391 1 90.56 160 LEU B N 1
ATOM 4247 C CA . LEU B 1 160 ? -1.603 -25.375 -23.719 1 90.56 160 LEU B CA 1
ATOM 4248 C C . LEU B 1 160 ? -1.905 -25.891 -22.312 1 90.56 160 LEU B C 1
ATOM 4250 O O . LEU B 1 160 ? -1.312 -26.875 -21.859 1 90.56 160 LEU B O 1
ATOM 4254 N N . LEU B 1 161 ? -2.82 -25.219 -21.641 1 95.12 161 LEU B N 1
ATOM 4255 C CA . LEU B 1 161 ? -3.191 -25.672 -20.312 1 95.12 161 LEU B CA 1
ATOM 4256 C C . LEU B 1 161 ? -3.758 -27.094 -20.359 1 95.12 161 LEU B C 1
ATOM 4258 O O . LEU B 1 161 ? -3.531 -27.891 -19.438 1 95.12 161 LEU B O 1
ATOM 4262 N N . LYS B 1 162 ? -4.422 -27.438 -21.438 1 92.56 162 LYS B N 1
ATOM 4263 C CA . LYS B 1 162 ? -5.074 -28.734 -21.578 1 92.56 162 LYS B CA 1
ATOM 4264 C C . LYS B 1 162 ? -4.043 -29.844 -21.75 1 92.56 162 LYS B C 1
ATOM 4266 O O . LYS B 1 162 ? -4.371 -31.031 -21.609 1 92.56 162 LYS B O 1
ATOM 4271 N N . ILE B 1 163 ? -2.846 -29.484 -22.062 1 91.81 163 ILE B N 1
ATOM 4272 C CA . ILE B 1 163 ? -1.773 -30.469 -22.141 1 91.81 163 ILE B CA 1
ATOM 4273 C C . ILE B 1 163 ? -1.416 -30.953 -20.734 1 91.81 163 ILE B C 1
ATOM 4275 O O . ILE B 1 163 ? -1.077 -32.125 -20.531 1 91.81 163 ILE B O 1
ATOM 4279 N N . PHE B 1 164 ? -1.544 -30.109 -19.719 1 95.25 164 PHE B N 1
ATOM 4280 C CA . PHE B 1 164 ? -1.006 -30.391 -18.391 1 95.25 164 PHE B CA 1
ATOM 4281 C C . PHE B 1 164 ? -2.129 -30.672 -17.391 1 95.25 164 PHE B C 1
ATOM 4283 O O . PHE B 1 164 ? -1.896 -31.25 -16.328 1 95.25 164 PHE B O 1
ATOM 4290 N N . TRP B 1 165 ? -3.301 -30.203 -17.688 1 95.88 165 TRP B N 1
ATOM 4291 C CA . TRP B 1 165 ? -4.441 -30.438 -16.797 1 95.88 165 TRP B CA 1
ATOM 4292 C C . TRP B 1 165 ? -5.617 -31.031 -17.578 1 95.88 165 TRP B C 1
ATOM 4294 O O . TRP B 1 165 ? -5.77 -30.75 -18.781 1 95.88 165 TRP B O 1
ATOM 4304 N N . GLU B 1 166 ? -6.441 -31.781 -16.859 1 93.75 166 GLU B N 1
ATOM 4305 C CA . GLU B 1 166 ? -7.574 -32.438 -17.484 1 93.75 166 GLU B CA 1
ATOM 4306 C C . GLU B 1 166 ? -8.5 -31.453 -18.172 1 93.75 166 GLU B C 1
ATOM 4308 O O . GLU B 1 166 ? -8.742 -30.359 -17.656 1 93.75 166 GLU B O 1
ATOM 4313 N N . LYS B 1 167 ? -9.016 -31.875 -19.25 1 92.62 167 LYS B N 1
ATOM 4314 C CA . LYS B 1 167 ? -9.836 -31.016 -20.094 1 92.62 167 LYS B CA 1
ATOM 4315 C C . LYS B 1 167 ? -11.016 -30.438 -19.312 1 92.62 167 LYS B C 1
ATOM 4317 O O . LYS B 1 167 ? -11.328 -29.25 -19.422 1 92.62 167 LYS B O 1
ATOM 4322 N N . GLU B 1 168 ? -11.648 -31.281 -18.547 1 91.88 168 GLU B N 1
ATOM 4323 C CA . GLU B 1 168 ? -12.82 -30.844 -17.797 1 91.88 168 GLU B CA 1
ATOM 4324 C C . GLU B 1 168 ? -12.469 -29.719 -16.828 1 91.88 168 GLU B C 1
ATOM 4326 O O . GLU B 1 168 ? -13.234 -28.781 -16.656 1 91.88 168 GLU B O 1
ATOM 4331 N N . ARG B 1 169 ? -11.391 -29.859 -16.188 1 93.12 169 ARG B N 1
ATOM 4332 C CA . ARG B 1 169 ? -10.914 -28.859 -15.234 1 93.12 169 ARG B CA 1
ATOM 4333 C C . ARG B 1 169 ? -10.641 -27.531 -15.938 1 93.12 169 ARG B C 1
ATOM 4335 O O . ARG B 1 169 ? -11.125 -26.484 -15.516 1 93.12 169 ARG B O 1
ATOM 4342 N N . VAL B 1 170 ? -9.883 -27.531 -17.016 1 95.38 170 VAL B N 1
ATOM 4343 C CA . VAL B 1 170 ? -9.523 -26.344 -17.766 1 95.38 170 VAL B CA 1
ATOM 4344 C C . VAL B 1 170 ? -10.781 -25.688 -18.328 1 95.38 170 VAL B C 1
ATOM 4346 O O . VAL B 1 170 ? -10.898 -24.453 -18.344 1 95.38 170 VAL B O 1
ATOM 4349 N N . ASP B 1 171 ? -11.695 -26.516 -18.797 1 93 171 ASP B N 1
ATOM 4350 C CA . ASP B 1 171 ? -12.953 -25.984 -19.328 1 93 171 ASP B CA 1
ATOM 4351 C C . ASP B 1 171 ? -13.734 -25.25 -18.25 1 93 171 ASP B C 1
ATOM 4353 O O . ASP B 1 171 ? -14.391 -24.234 -18.516 1 93 171 ASP B O 1
ATOM 4357 N N . ARG B 1 172 ? -13.695 -25.734 -17.031 1 92.69 172 ARG B N 1
ATOM 4358 C CA . ARG B 1 172 ? -14.352 -25.031 -15.93 1 92.69 172 ARG B CA 1
ATOM 4359 C C . ARG B 1 172 ? -13.703 -23.688 -15.664 1 92.69 172 ARG B C 1
ATOM 4361 O O . ARG B 1 172 ? -14.391 -22.688 -15.43 1 92.69 172 ARG B O 1
ATOM 4368 N N . TRP B 1 173 ? -12.344 -23.672 -15.672 1 93.94 173 TRP B N 1
ATOM 4369 C CA . TRP B 1 173 ? -11.633 -22.406 -15.523 1 93.94 173 TRP B CA 1
ATOM 4370 C C . TRP B 1 173 ? -12.07 -21.406 -16.594 1 93.94 173 TRP B C 1
ATOM 4372 O O . TRP B 1 173 ? -12.43 -20.266 -16.281 1 93.94 173 TRP B O 1
ATOM 4382 N N . LYS B 1 174 ? -12.023 -21.891 -17.812 1 92 174 LYS B N 1
ATOM 4383 C CA . LYS B 1 174 ? -12.336 -21.047 -18.969 1 92 174 LYS B CA 1
ATOM 4384 C C . LYS B 1 174 ? -13.773 -20.547 -18.906 1 92 174 LYS B C 1
ATOM 4386 O O . LYS B 1 174 ? -14.039 -19.375 -19.203 1 92 174 LYS B O 1
ATOM 4391 N N . ALA B 1 175 ? -14.656 -21.375 -18.516 1 90.62 175 ALA B N 1
ATOM 4392 C CA . ALA B 1 175 ? -16.078 -21.016 -18.438 1 90.62 175 ALA B CA 1
ATOM 4393 C C . ALA B 1 175 ? -16.297 -19.875 -17.438 1 90.62 175 ALA B C 1
ATOM 4395 O O . ALA B 1 175 ? -17.172 -19.031 -17.656 1 90.62 175 ALA B O 1
ATOM 4396 N N . GLU B 1 176 ? -15.578 -19.875 -16.344 1 90 176 GLU B N 1
ATOM 4397 C CA . GLU B 1 176 ? -15.719 -18.812 -15.352 1 90 176 GLU B CA 1
ATOM 4398 C C . GLU B 1 176 ? -15.25 -17.469 -15.906 1 90 176 GLU B C 1
ATOM 4400 O O . GLU B 1 176 ? -15.797 -16.422 -15.547 1 90 176 GLU B O 1
ATOM 4405 N N . VAL B 1 177 ? -14.266 -17.453 -16.703 1 88.06 177 VAL B N 1
ATOM 4406 C CA . VAL B 1 177 ? -13.719 -16.234 -17.297 1 88.06 177 VAL B CA 1
ATOM 4407 C C . VAL B 1 177 ? -14.695 -15.672 -18.328 1 88.06 177 VAL B C 1
ATOM 4409 O O . VAL B 1 177 ? -14.859 -14.453 -18.438 1 88.06 177 VAL B O 1
ATOM 4412 N N . PHE B 1 178 ? -15.383 -16.531 -19.078 1 81.25 178 PHE B N 1
ATOM 4413 C CA . PHE B 1 178 ? -16.188 -16.109 -20.203 1 81.25 178 PHE B CA 1
ATOM 4414 C C . PHE B 1 178 ? -17.672 -16.25 -19.891 1 81.25 178 PHE B C 1
ATOM 4416 O O . PHE B 1 178 ? -18.516 -16.281 -20.797 1 81.25 178 PHE B O 1
ATOM 4423 N N . ARG B 1 179 ? -18.047 -16.516 -18.672 1 70 179 ARG B N 1
ATOM 4424 C CA . ARG B 1 179 ? -19.406 -16.797 -18.219 1 70 179 ARG B CA 1
ATOM 4425 C C . ARG B 1 179 ? -20.422 -16.031 -19.062 1 70 179 ARG B C 1
ATOM 4427 O O . ARG B 1 179 ? -21.391 -16.609 -19.547 1 70 179 ARG B O 1
ATOM 4434 N N . ASP B 1 180 ? -20.562 -14.617 -18.906 1 55.81 180 ASP B N 1
ATOM 4435 C CA . ASP B 1 180 ? -21.719 -13.883 -19.422 1 55.81 180 ASP B CA 1
ATOM 4436 C C . ASP B 1 180 ? -21.609 -13.68 -20.922 1 55.81 180 ASP B C 1
ATOM 4438 O O . ASP B 1 180 ? -22.391 -12.914 -21.516 1 55.81 180 ASP B O 1
ATOM 4442 N N . SER B 1 181 ? -20.625 -14.117 -21.453 1 52.81 181 SER B N 1
ATOM 4443 C CA . SER B 1 181 ? -20.609 -13.797 -22.875 1 52.81 181 SER B CA 1
ATOM 4444 C C . SER B 1 181 ? -21.219 -14.922 -23.703 1 52.81 181 SER B C 1
ATOM 4446 O O . SER B 1 181 ? -20.844 -16.078 -23.562 1 52.81 181 SER B O 1
ATOM 4448 N N . PRO B 1 182 ? -22.469 -14.766 -24.141 1 50.09 182 PRO B N 1
ATOM 4449 C CA . PRO B 1 182 ? -23.094 -15.789 -24.984 1 50.09 182 PRO B CA 1
ATOM 4450 C C . PRO B 1 182 ? -22.094 -16.484 -25.906 1 50.09 182 PRO B C 1
ATOM 4452 O O . PRO B 1 182 ? -22.281 -17.641 -26.266 1 50.09 182 PRO B O 1
ATOM 4455 N N . ASN B 1 183 ? -21.219 -15.805 -26.422 1 47.16 183 ASN B N 1
ATOM 4456 C CA . ASN B 1 183 ? -20.297 -16.344 -27.406 1 47.16 183 ASN B CA 1
ATOM 4457 C C . ASN B 1 183 ? -18.922 -16.594 -26.797 1 47.16 183 ASN B C 1
ATOM 4459 O O . ASN B 1 183 ? -17.969 -16.938 -27.516 1 47.16 183 ASN B O 1
ATOM 4463 N N . LEU B 1 184 ? -18.844 -16.781 -25.406 1 51.19 184 LEU B N 1
ATOM 4464 C CA . LEU B 1 184 ? -17.609 -17.062 -24.703 1 51.19 184 LEU B CA 1
ATOM 4465 C C . LEU B 1 184 ? -16.469 -16.203 -25.234 1 51.19 184 LEU B C 1
ATOM 4467 O O . LEU B 1 184 ? -15.336 -16.656 -25.359 1 51.19 184 LEU B O 1
ATOM 4471 N N . THR B 1 185 ? -16.844 -15.156 -25.891 1 55.06 185 THR B N 1
ATOM 4472 C CA . THR B 1 185 ? -15.828 -14.344 -26.562 1 55.06 185 THR B CA 1
ATOM 4473 C C . THR B 1 185 ? -15.594 -13.039 -25.812 1 55.06 185 THR B C 1
ATOM 4475 O O . THR B 1 185 ? -14.57 -12.375 -26 1 55.06 185 THR B O 1
ATOM 4478 N N . ASP B 1 186 ? -16.531 -12.758 -24.906 1 63.22 186 ASP B N 1
ATOM 4479 C CA . ASP B 1 186 ? -16.297 -11.453 -24.297 1 63.22 186 ASP B CA 1
ATOM 4480 C C . ASP B 1 186 ? -16.125 -11.578 -22.781 1 63.22 186 ASP B C 1
ATOM 4482 O O . ASP B 1 186 ? -17.078 -11.82 -22.047 1 63.22 186 ASP B O 1
ATOM 4486 N N . PRO B 1 187 ? -14.906 -11.57 -22.391 1 66.62 187 PRO B N 1
ATOM 4487 C CA . PRO B 1 187 ? -14.656 -11.68 -20.953 1 66.62 187 PRO B CA 1
ATOM 4488 C C . PRO B 1 187 ? -15.258 -10.523 -20.172 1 66.62 187 PRO B C 1
ATOM 4490 O O . PRO B 1 187 ? -15.352 -9.398 -20.672 1 66.62 187 PRO B O 1
ATOM 4493 N N . VAL B 1 188 ? -16 -10.852 -19.141 1 66.88 188 VAL B N 1
ATOM 4494 C CA . VAL B 1 188 ? -16.562 -9.82 -18.266 1 66.88 188 VAL B CA 1
ATOM 4495 C C . VAL B 1 188 ? -15.727 -9.719 -16.984 1 66.88 188 VAL B C 1
ATOM 4497 O O . VAL B 1 188 ? -15.391 -10.742 -16.375 1 66.88 188 VAL B O 1
ATOM 4500 N N . ASP B 1 189 ? -15.242 -8.562 -16.75 1 76.94 189 ASP B N 1
ATOM 4501 C CA . ASP B 1 189 ? -14.547 -8.305 -15.492 1 76.94 189 ASP B CA 1
ATOM 4502 C C . ASP B 1 189 ? -15.531 -8.156 -14.344 1 76.94 189 ASP B C 1
ATOM 4504 O O . ASP B 1 189 ? -16.281 -7.184 -14.281 1 76.94 189 ASP B O 1
ATOM 4508 N N . THR B 1 190 ? -15.656 -9.188 -13.508 1 86.88 190 THR B N 1
ATOM 4509 C CA . THR B 1 190 ? -16.656 -9.242 -12.453 1 86.88 190 THR B CA 1
ATOM 4510 C C . THR B 1 190 ? -16 -9.234 -11.078 1 86.88 190 THR B C 1
ATOM 4512 O O . THR B 1 190 ? -14.789 -9.43 -10.961 1 86.88 190 THR B O 1
ATOM 4515 N N . CYS B 1 191 ? -16.844 -9.062 -10.109 1 93.62 191 CYS B N 1
ATOM 4516 C CA . CYS B 1 191 ? -16.406 -9.07 -8.719 1 93.62 191 CYS B CA 1
ATOM 4517 C C . CYS B 1 191 ? -15.828 -10.422 -8.328 1 93.62 191 CYS B C 1
ATOM 4519 O O . CYS B 1 191 ? -14.891 -10.492 -7.527 1 93.62 191 CYS B O 1
ATOM 4521 N N . SER B 1 192 ? -16.344 -11.461 -8.945 1 94.5 192 SER B N 1
ATOM 4522 C CA . SER B 1 192 ? -15.914 -12.82 -8.609 1 94.5 192 SER B CA 1
ATOM 4523 C C . SER B 1 192 ? -14.492 -13.078 -9.094 1 94.5 192 SER B C 1
ATOM 4525 O O . SER B 1 192 ? -13.867 -14.062 -8.688 1 94.5 192 SER B O 1
ATOM 4527 N N . ASN B 1 193 ? -13.953 -12.219 -9.953 1 94.56 193 ASN B N 1
ATOM 4528 C CA . ASN B 1 193 ? -12.578 -12.328 -10.438 1 94.56 193 ASN B CA 1
ATOM 4529 C C . ASN B 1 193 ? -11.648 -11.391 -9.68 1 94.56 193 ASN B C 1
ATOM 4531 O O . ASN B 1 193 ? -10.562 -11.055 -10.164 1 94.56 193 ASN B O 1
ATOM 4535 N N . MET B 1 194 ? -12.117 -10.93 -8.555 1 96.12 194 MET B N 1
ATOM 4536 C CA . MET B 1 194 ? -11.352 -9.883 -7.895 1 96.12 194 MET B CA 1
ATOM 4537 C C . MET B 1 194 ? -11.195 -10.172 -6.406 1 96.12 194 MET B C 1
ATOM 4539 O O . MET B 1 194 ? -12.047 -10.836 -5.809 1 96.12 194 MET B O 1
ATOM 4543 N N . LEU B 1 195 ? -10.086 -9.664 -5.844 1 97.06 195 LEU B N 1
ATOM 4544 C CA . LEU B 1 195 ? -9.789 -9.664 -4.418 1 97.06 195 LEU B CA 1
ATOM 4545 C C . LEU B 1 195 ? -9.18 -8.336 -3.988 1 97.06 195 LEU B C 1
ATOM 4547 O O . LEU B 1 195 ? -8.477 -7.688 -4.766 1 97.06 195 LEU B O 1
ATOM 4551 N N . SER B 1 196 ? -9.43 -7.984 -2.717 1 97.88 196 SER B N 1
ATOM 4552 C CA . SER B 1 196 ? -8.781 -6.797 -2.166 1 97.88 196 SER B CA 1
ATOM 4553 C C . SER B 1 196 ? -7.441 -7.148 -1.524 1 97.88 196 SER B C 1
ATOM 4555 O O . SER B 1 196 ? -7.387 -7.922 -0.566 1 97.88 196 SER B O 1
ATOM 4557 N N . LEU B 1 197 ? -6.383 -6.559 -2.064 1 97.75 197 LEU B N 1
ATOM 4558 C CA . LEU B 1 197 ? -5.043 -6.773 -1.532 1 97.75 197 LEU B CA 1
ATOM 4559 C C . LEU B 1 197 ? -4.363 -5.441 -1.225 1 97.75 197 LEU B C 1
ATOM 4561 O O . LEU B 1 197 ? -4.605 -4.445 -1.909 1 97.75 197 LEU B O 1
ATOM 4565 N N . ASP B 1 198 ? -3.582 -5.461 -0.116 1 95.31 198 ASP B N 1
ATOM 4566 C CA . ASP B 1 198 ? -2.789 -4.246 0.048 1 95.31 198 ASP B CA 1
ATOM 4567 C C . ASP B 1 198 ? -1.73 -4.129 -1.045 1 95.31 198 ASP B C 1
ATOM 4569 O O . ASP B 1 198 ? -1.468 -5.094 -1.768 1 95.31 198 ASP B O 1
ATOM 4573 N N . LYS B 1 199 ? -1.146 -2.984 -1.205 1 93.38 199 LYS B N 1
ATOM 4574 C CA . LYS B 1 199 ? -0.29 -2.674 -2.346 1 93.38 199 LYS B CA 1
ATOM 4575 C C . LYS B 1 199 ? 0.877 -3.65 -2.441 1 93.38 199 LYS B C 1
ATOM 4577 O O . LYS B 1 199 ? 1.211 -4.125 -3.529 1 93.38 199 LYS B O 1
ATOM 4582 N N . ARG B 1 200 ? 1.58 -3.893 -1.376 1 94.44 200 ARG B N 1
ATOM 4583 C CA . ARG B 1 200 ? 2.711 -4.812 -1.395 1 94.44 200 ARG B CA 1
ATOM 4584 C C . ARG B 1 200 ? 2.264 -6.227 -1.755 1 94.44 200 ARG B C 1
ATOM 4586 O O . ARG B 1 200 ? 2.879 -6.883 -2.598 1 94.44 200 ARG B O 1
ATOM 4593 N N . ALA B 1 201 ? 1.178 -6.691 -1.088 1 97.06 201 ALA B N 1
ATOM 4594 C CA . ALA B 1 201 ? 0.633 -8.008 -1.423 1 97.06 201 ALA B CA 1
ATOM 4595 C C . ALA B 1 201 ? 0.253 -8.078 -2.898 1 97.06 201 ALA B C 1
ATOM 4597 O O . ALA B 1 201 ? 0.482 -9.102 -3.555 1 97.06 201 ALA B O 1
ATOM 4598 N N . HIS B 1 202 ? -0.337 -7.035 -3.35 1 96.25 202 HIS B N 1
ATOM 4599 C CA . HIS B 1 202 ? -0.735 -6.977 -4.75 1 96.25 202 HIS B CA 1
ATOM 4600 C C . HIS B 1 202 ? 0.473 -7.105 -5.672 1 96.25 202 HIS B C 1
ATOM 4602 O O . HIS B 1 202 ? 0.424 -7.828 -6.668 1 96.25 202 HIS B O 1
ATOM 4608 N N . ALA B 1 203 ? 1.515 -6.406 -5.383 1 92.44 203 ALA B N 1
ATOM 4609 C CA . ALA B 1 203 ? 2.742 -6.477 -6.168 1 92.44 203 ALA B CA 1
ATOM 4610 C C . ALA B 1 203 ? 3.318 -7.891 -6.156 1 92.44 203 ALA B C 1
ATOM 4612 O O . ALA B 1 203 ? 3.717 -8.414 -7.199 1 92.44 203 ALA B O 1
ATOM 4613 N N . LEU B 1 204 ? 3.352 -8.5 -4.98 1 94.62 204 LEU B N 1
ATOM 4614 C CA . LEU B 1 204 ? 3.875 -9.852 -4.855 1 94.62 204 LEU B CA 1
ATOM 4615 C C . LEU B 1 204 ? 2.982 -10.852 -5.586 1 94.62 204 LEU B C 1
ATOM 4617 O O . LEU B 1 204 ? 3.473 -11.82 -6.168 1 94.62 204 LEU B O 1
ATOM 4621 N N . TRP B 1 205 ? 1.669 -10.57 -5.52 1 94.69 205 TRP B N 1
ATOM 4622 C CA . TRP B 1 205 ? 0.687 -11.344 -6.273 1 94.69 205 TRP B CA 1
ATOM 4623 C C . TRP B 1 205 ? 0.994 -11.312 -7.766 1 94.69 205 TRP B C 1
ATOM 4625 O O . TRP B 1 205 ? 1.039 -12.359 -8.422 1 94.69 205 TRP B O 1
ATOM 4635 N N . GLY B 1 206 ? 1.263 -10.211 -8.242 1 90.94 206 GLY B N 1
ATOM 4636 C CA . GLY B 1 206 ? 1.56 -10.047 -9.656 1 90.94 206 GLY B CA 1
ATOM 4637 C C . GLY B 1 206 ? 2.852 -10.719 -10.078 1 90.94 206 GLY B C 1
ATOM 4638 O O . GLY B 1 206 ? 3.018 -11.078 -11.25 1 90.94 206 GLY B O 1
ATOM 4639 N N . ALA B 1 207 ? 3.73 -10.969 -9.109 1 89.88 207 ALA B N 1
ATOM 4640 C CA . ALA B 1 207 ? 5.031 -11.562 -9.398 1 89.88 207 ALA B CA 1
ATOM 4641 C C . ALA B 1 207 ? 5.027 -13.062 -9.109 1 89.88 207 ALA B C 1
ATOM 4643 O O . ALA B 1 207 ? 6.07 -13.719 -9.172 1 89.88 207 ALA B O 1
ATOM 4644 N N . GLY B 1 208 ? 3.9 -13.547 -8.703 1 93.75 208 GLY B N 1
ATOM 4645 C CA . GLY B 1 208 ? 3.793 -14.969 -8.445 1 93.75 208 GLY B CA 1
ATOM 4646 C C . GLY B 1 208 ? 4.543 -15.406 -7.199 1 93.75 208 GLY B C 1
ATOM 4647 O O . GLY B 1 208 ? 5.086 -16.516 -7.152 1 93.75 208 GLY B O 1
ATOM 4648 N N . ARG B 1 209 ? 4.609 -14.57 -6.172 1 96.12 209 ARG B N 1
ATOM 4649 C CA . ARG B 1 209 ? 5.422 -14.867 -5 1 96.12 209 ARG B CA 1
ATOM 4650 C C . ARG B 1 209 ? 4.617 -15.641 -3.959 1 96.12 209 ARG B C 1
ATOM 4652 O O . ARG B 1 209 ? 5.18 -16.156 -2.992 1 96.12 209 ARG B O 1
ATOM 4659 N N . PHE B 1 210 ? 3.375 -15.711 -4.164 1 97.56 210 PHE B N 1
ATOM 4660 C CA . PHE B 1 210 ? 2.533 -16.562 -3.332 1 97.56 210 PHE B CA 1
ATOM 4661 C C . PHE B 1 210 ? 1.31 -17.031 -4.105 1 97.56 210 PHE B C 1
ATOM 4663 O O . PHE B 1 210 ? 1.033 -16.547 -5.203 1 97.56 210 PHE B O 1
ATOM 4670 N N . ALA B 1 211 ? 0.626 -18.016 -3.592 1 97.69 211 ALA B N 1
ATOM 4671 C CA . ALA B 1 211 ? -0.578 -18.594 -4.176 1 97.69 211 ALA B CA 1
ATOM 4672 C C . ALA B 1 211 ? -1.67 -18.766 -3.125 1 97.69 211 ALA B C 1
ATOM 4674 O O . ALA B 1 211 ? -1.379 -18.875 -1.932 1 97.69 211 ALA B O 1
ATOM 4675 N N . LEU B 1 212 ? -2.873 -18.734 -3.578 1 98.06 212 LEU B N 1
ATOM 4676 C CA . LEU B 1 212 ? -4.043 -18.875 -2.717 1 98.06 212 LEU B CA 1
ATOM 4677 C C . LEU B 1 212 ? -4.824 -20.141 -3.068 1 98.06 212 LEU B C 1
ATOM 4679 O O . LEU B 1 212 ? -5.215 -20.328 -4.223 1 98.06 212 LEU B O 1
ATOM 4683 N N . ARG B 1 213 ? -5.047 -20.953 -2.064 1 96.88 213 ARG B N 1
ATOM 4684 C CA . ARG B 1 213 ? -5.719 -22.25 -2.244 1 96.88 213 ARG B CA 1
ATOM 4685 C C . ARG B 1 213 ? -7.117 -22.219 -1.637 1 96.88 213 ARG B C 1
ATOM 4687 O O . ARG B 1 213 ? -7.266 -22.188 -0.414 1 96.88 213 ARG B O 1
ATOM 4694 N N . PRO B 1 214 ? -8.156 -22.234 -2.555 1 96.19 214 PRO B N 1
ATOM 4695 C CA . PRO B 1 214 ? -9.484 -22.391 -1.96 1 96.19 214 PRO B CA 1
ATOM 4696 C C . PRO B 1 214 ? -9.68 -23.766 -1.306 1 96.19 214 PRO B C 1
ATOM 4698 O O . PRO B 1 214 ? -9.328 -24.797 -1.895 1 96.19 214 PRO B O 1
ATOM 4701 N N . VAL B 1 215 ? -10.273 -23.797 -0.1 1 94.38 215 VAL B N 1
ATOM 4702 C CA . VAL B 1 215 ? -10.281 -25.078 0.602 1 94.38 215 VAL B CA 1
ATOM 4703 C C . VAL B 1 215 ? -11.695 -25.391 1.077 1 94.38 215 VAL B C 1
ATOM 4705 O O . VAL B 1 215 ? -12.047 -26.562 1.266 1 94.38 215 VAL B O 1
ATOM 4708 N N . ALA B 1 216 ? -12.523 -24.359 1.316 1 93.69 216 ALA B N 1
ATOM 4709 C CA . ALA B 1 216 ? -13.891 -24.625 1.768 1 93.69 216 ALA B CA 1
ATOM 4710 C C . ALA B 1 216 ? -14.836 -23.516 1.318 1 93.69 216 ALA B C 1
ATOM 4712 O O . ALA B 1 216 ? -14.438 -22.359 1.191 1 93.69 216 ALA B O 1
ATOM 4713 N N . LEU B 1 217 ? -16.031 -23.906 1.012 1 94.5 217 LEU B N 1
ATOM 4714 C CA . LEU B 1 217 ? -17.125 -23.016 0.627 1 94.5 217 LEU B CA 1
ATOM 4715 C C . LEU B 1 217 ? -18.391 -23.344 1.403 1 94.5 217 LEU B C 1
ATOM 4717 O O . LEU B 1 217 ? -18.781 -24.5 1.521 1 94.5 217 LEU B O 1
ATOM 4721 N N . SER B 1 218 ? -18.953 -22.328 2.01 1 94.06 218 SER B N 1
ATOM 4722 C CA . SER B 1 218 ? -20.188 -22.562 2.754 1 94.06 218 SER B CA 1
ATOM 4723 C C . SER B 1 218 ? -21.328 -22.938 1.821 1 94.06 218 SER B C 1
ATOM 4725 O O . SER B 1 218 ? -21.344 -22.547 0.652 1 94.06 218 SER B O 1
ATOM 4727 N N . ALA B 1 219 ? -22.328 -23.625 2.316 1 91.12 219 ALA B N 1
ATOM 4728 C CA . ALA B 1 219 ? -23.453 -24.094 1.529 1 91.12 219 ALA B CA 1
ATOM 4729 C C . ALA B 1 219 ? -24.234 -22.938 0.929 1 91.12 219 ALA B C 1
ATOM 4731 O O . ALA B 1 219 ? -24.734 -23.031 -0.2 1 91.12 219 ALA B O 1
ATOM 4732 N N . ASP B 1 220 ? -24.297 -21.875 1.685 1 91.62 220 ASP B N 1
ATOM 4733 C CA . ASP B 1 220 ? -25.062 -20.719 1.216 1 91.62 220 ASP B CA 1
ATOM 4734 C C . ASP B 1 220 ? -24.203 -19.797 0.365 1 91.62 220 ASP B C 1
ATOM 4736 O O . ASP B 1 220 ? -24.656 -18.734 -0.049 1 91.62 220 ASP B O 1
ATOM 4740 N N . ARG B 1 221 ? -22.938 -20.156 0.175 1 93.31 221 ARG B N 1
ATOM 4741 C CA . ARG B 1 221 ? -21.984 -19.438 -0.673 1 93.31 221 ARG B CA 1
ATOM 4742 C C . ARG B 1 221 ? -21.734 -18.031 -0.142 1 93.31 221 ARG B C 1
ATOM 4744 O O . ARG B 1 221 ? -21.547 -17.094 -0.919 1 93.31 221 ARG B O 1
ATOM 4751 N N . LYS B 1 222 ? -21.734 -17.891 1.147 1 96.44 222 LYS B N 1
ATOM 4752 C CA . LYS B 1 222 ? -21.5 -16.578 1.744 1 96.44 222 LYS B CA 1
ATOM 4753 C C . LYS B 1 222 ? -20.125 -16.5 2.395 1 96.44 222 LYS B C 1
ATOM 4755 O O . LYS B 1 222 ? -19.688 -15.43 2.801 1 96.44 222 LYS B O 1
ATOM 4760 N N . ALA B 1 223 ? -19.516 -17.641 2.422 1 97.06 223 ALA B N 1
ATOM 4761 C CA . ALA B 1 223 ? -18.188 -17.656 3.031 1 97.06 223 ALA B CA 1
ATOM 4762 C C . ALA B 1 223 ? -17.281 -18.672 2.346 1 97.06 223 ALA B C 1
ATOM 4764 O O . ALA B 1 223 ? -17.719 -19.766 1.996 1 97.06 223 ALA B O 1
ATOM 4765 N N . MET B 1 224 ? -16.047 -18.312 2.152 1 97 224 MET B N 1
ATOM 4766 C CA . MET B 1 224 ? -15.031 -19.172 1.562 1 97 224 MET B CA 1
ATOM 4767 C C . MET B 1 224 ? -13.742 -19.125 2.377 1 97 224 MET B C 1
ATOM 4769 O O . MET B 1 224 ? -13.32 -18.062 2.82 1 97 224 MET B O 1
ATOM 4773 N N . GLN B 1 225 ? -13.18 -20.266 2.598 1 96.94 225 GLN B N 1
ATOM 4774 C CA . GLN B 1 225 ? -11.875 -20.359 3.238 1 96.94 225 GLN B CA 1
ATOM 4775 C C . GLN B 1 225 ? -10.766 -20.531 2.205 1 96.94 225 GLN B C 1
ATOM 4777 O O . GLN B 1 225 ? -10.883 -21.359 1.3 1 96.94 225 GLN B O 1
ATOM 4782 N N . ILE B 1 226 ? -9.766 -19.719 2.371 1 97.44 226 ILE B N 1
ATOM 4783 C CA . ILE B 1 226 ? -8.617 -19.703 1.474 1 97.44 226 ILE B CA 1
ATOM 4784 C C . ILE B 1 226 ? -7.332 -19.859 2.279 1 97.44 226 ILE B C 1
ATOM 4786 O O . ILE B 1 226 ? -7.172 -19.25 3.338 1 97.44 226 ILE B O 1
ATOM 4790 N N . GLU B 1 227 ? -6.434 -20.734 1.816 1 97.38 227 GLU B N 1
ATOM 4791 C CA . GLU B 1 227 ? -5.117 -20.875 2.428 1 97.38 227 GLU B CA 1
ATOM 4792 C C . GLU B 1 227 ? -4.059 -20.109 1.64 1 97.38 227 GLU B C 1
ATOM 4794 O O . GLU B 1 227 ? -4.078 -20.094 0.407 1 97.38 227 GLU B O 1
ATOM 4799 N N . PHE B 1 228 ? -3.205 -19.516 2.355 1 98.44 228 PHE B N 1
ATOM 4800 C CA . PHE B 1 228 ? -2.107 -18.734 1.803 1 98.44 228 PHE B CA 1
ATOM 4801 C C . PHE B 1 228 ? -0.821 -19.547 1.772 1 98.44 228 PHE B C 1
ATOM 4803 O O . PHE B 1 228 ? -0.436 -20.141 2.779 1 98.44 228 PHE B O 1
ATOM 4810 N N . TYR B 1 229 ? -0.008 -19.516 0.592 1 98.31 229 TYR B N 1
ATOM 4811 C CA . TYR B 1 229 ? 1.261 -20.219 0.502 1 98.31 229 TYR B CA 1
ATOM 4812 C C . TYR B 1 229 ? 2.314 -19.375 -0.199 1 98.31 229 TYR B C 1
ATOM 4814 O O . TYR B 1 229 ? 2.184 -19.062 -1.385 1 98.31 229 TYR B O 1
ATOM 4822 N N . TRP B 1 230 ? 3.379 -19.078 0.516 1 98.06 230 TRP B N 1
ATOM 4823 C CA . TRP B 1 230 ? 4.531 -18.453 -0.118 1 98.06 230 TRP B CA 1
ATOM 4824 C C . TRP B 1 230 ? 5.16 -19.375 -1.154 1 98.06 230 TRP B C 1
ATOM 4826 O O . TRP B 1 230 ? 5.188 -20.594 -0.972 1 98.06 230 TRP B O 1
ATOM 4836 N N . GLN B 1 231 ? 5.613 -18.844 -2.244 1 96.69 231 GLN B N 1
ATOM 4837 C CA . GLN B 1 231 ? 6.453 -19.547 -3.205 1 96.69 231 GLN B CA 1
ATOM 4838 C C . GLN B 1 231 ? 7.918 -19.156 -3.059 1 96.69 231 GLN B C 1
ATOM 4840 O O . GLN B 1 231 ? 8.312 -18.047 -3.463 1 96.69 231 GLN B O 1
ATOM 4845 N N . LYS B 1 232 ? 8.656 -20.031 -2.484 1 94.94 232 LYS B N 1
ATOM 4846 C CA . LYS B 1 232 ? 10.055 -19.734 -2.174 1 94.94 232 LYS B CA 1
ATOM 4847 C C . LYS B 1 232 ? 10.836 -19.406 -3.439 1 94.94 232 LYS B C 1
ATOM 4849 O O . LYS B 1 232 ? 10.633 -20.031 -4.484 1 94.94 232 LYS B O 1
ATOM 4854 N N . LYS B 1 233 ? 11.656 -18.422 -3.326 1 90.38 233 LYS B N 1
ATOM 4855 C CA . LYS B 1 233 ? 12.578 -18.109 -4.418 1 90.38 233 LYS B CA 1
ATOM 4856 C C . LYS B 1 233 ? 13.359 -19.344 -4.855 1 90.38 233 LYS B C 1
ATOM 4858 O O . LYS B 1 233 ? 13.961 -20.031 -4.031 1 90.38 233 LYS B O 1
ATOM 4863 N N . PRO B 1 234 ? 13.289 -19.562 -6.133 1 90.12 234 PRO B N 1
ATOM 4864 C CA . PRO B 1 234 ? 13.977 -20.781 -6.594 1 90.12 234 PRO B CA 1
ATOM 4865 C C . PRO B 1 234 ? 15.492 -20.688 -6.441 1 90.12 234 PRO B C 1
ATOM 4867 O O . PRO B 1 234 ? 16.078 -19.609 -6.613 1 90.12 234 PRO B O 1
ATOM 4870 N N . ALA B 1 235 ? 16.062 -21.781 -6.18 1 85.88 235 ALA B N 1
ATOM 4871 C CA . ALA B 1 235 ? 17.516 -21.875 -6.031 1 85.88 235 ALA B CA 1
ATOM 4872 C C . ALA B 1 235 ? 18.188 -22.078 -7.387 1 85.88 235 ALA B C 1
ATOM 4874 O O . ALA B 1 235 ? 19.391 -21.859 -7.523 1 85.88 235 ALA B O 1
ATOM 4875 N N . HIS B 1 236 ? 17.406 -22.469 -8.297 1 83.62 236 HIS B N 1
ATOM 4876 C CA . HIS B 1 236 ? 17.969 -22.766 -9.609 1 83.62 236 HIS B CA 1
ATOM 4877 C C . HIS B 1 236 ? 18.016 -21.516 -10.477 1 83.62 236 HIS B C 1
ATOM 4879 O O . HIS B 1 236 ? 17.359 -20.516 -10.172 1 83.62 236 HIS B O 1
ATOM 4885 N N . GLY B 1 237 ? 18.828 -21.391 -11.391 1 75.69 237 GLY B N 1
ATOM 4886 C CA . GLY B 1 237 ? 18.906 -20.297 -12.344 1 75.69 237 GLY B CA 1
ATOM 4887 C C . GLY B 1 237 ? 17.875 -20.391 -13.445 1 75.69 237 GLY B C 1
ATOM 4888 O O . GLY B 1 237 ? 16.859 -21.078 -13.297 1 75.69 237 GLY B O 1
ATOM 4889 N N . LYS B 1 238 ? 18.047 -19.594 -14.445 1 74.12 238 LYS B N 1
ATOM 4890 C CA . LYS B 1 238 ? 17.109 -19.516 -15.555 1 74.12 238 LYS B CA 1
ATOM 4891 C C . LYS B 1 238 ? 17.406 -20.562 -16.625 1 74.12 238 LYS B C 1
ATOM 4893 O O . LYS B 1 238 ? 16.625 -20.766 -17.531 1 74.12 238 LYS B O 1
ATOM 4898 N N . ASP B 1 239 ? 18.469 -21.219 -16.281 1 83.38 239 ASP B N 1
ATOM 4899 C CA . ASP B 1 239 ? 18.906 -22.203 -17.281 1 83.38 239 ASP B CA 1
ATOM 4900 C C . ASP B 1 239 ? 18.141 -23.516 -17.109 1 83.38 239 ASP B C 1
ATOM 4902 O O . ASP B 1 239 ? 17.219 -23.609 -16.297 1 83.38 239 ASP B O 1
ATOM 4906 N N . GLU B 1 240 ? 18.562 -24.609 -17.844 1 90.25 240 GLU B N 1
ATOM 4907 C CA . GLU B 1 240 ? 17.891 -25.906 -17.844 1 90.25 240 GLU B CA 1
ATOM 4908 C C . GLU B 1 240 ? 18.016 -26.578 -16.484 1 90.25 240 GLU B C 1
ATOM 4910 O O . GLU B 1 240 ? 18.969 -26.328 -15.742 1 90.25 240 GLU B O 1
ATOM 4915 N N . ILE B 1 241 ? 17 -27.25 -16.109 1 93.5 241 ILE B N 1
ATOM 4916 C CA . ILE B 1 241 ? 16.906 -27.922 -14.805 1 93.5 241 ILE B CA 1
ATOM 4917 C C . ILE B 1 241 ? 16.578 -29.391 -15.008 1 93.5 241 ILE B C 1
ATOM 4919 O O . ILE B 1 241 ? 15.852 -29.75 -15.938 1 93.5 241 ILE B O 1
ATOM 4923 N N . ASP B 1 242 ? 17.141 -30.156 -14.117 1 95.06 242 ASP B N 1
ATOM 4924 C CA . ASP B 1 242 ? 16.797 -31.578 -14.141 1 95.06 242 ASP B CA 1
ATOM 4925 C C . ASP B 1 242 ? 15.312 -31.797 -13.82 1 95.06 242 ASP B C 1
ATOM 4927 O O . ASP B 1 242 ? 14.789 -31.203 -12.875 1 95.06 242 ASP B O 1
ATOM 4931 N N . LEU B 1 243 ? 14.648 -32.562 -14.609 1 94.75 243 LEU B N 1
ATOM 4932 C CA . LEU B 1 243 ? 13.211 -32.781 -14.461 1 94.75 243 LEU B CA 1
ATOM 4933 C C . LEU B 1 243 ? 12.891 -33.344 -13.07 1 94.75 243 LEU B C 1
ATOM 4935 O O . LEU B 1 243 ? 11.789 -33.094 -12.555 1 94.75 243 LEU B O 1
ATOM 4939 N N . LEU B 1 244 ? 13.836 -34.031 -12.422 1 96.38 244 LEU B N 1
ATOM 4940 C CA . LEU B 1 244 ? 13.586 -34.656 -11.133 1 96.38 244 LEU B CA 1
ATOM 4941 C C . LEU B 1 244 ? 14.062 -33.781 -9.984 1 96.38 244 LEU B C 1
ATOM 4943 O O . LEU B 1 244 ? 14.008 -34.188 -8.82 1 96.38 244 LEU B O 1
ATOM 4947 N N . SER B 1 245 ? 14.508 -32.594 -10.32 1 95.25 245 SER B N 1
ATOM 4948 C CA . SER B 1 245 ? 14.82 -31.656 -9.25 1 95.25 245 SER B CA 1
ATOM 4949 C C . SER B 1 245 ? 13.586 -31.328 -8.414 1 95.25 245 SER B C 1
ATOM 4951 O O . SER B 1 245 ? 12.492 -31.156 -8.961 1 95.25 245 SER B O 1
ATOM 4953 N N . GLU B 1 246 ? 13.719 -31.266 -7.129 1 94.38 246 GLU B N 1
ATOM 4954 C CA . GLU B 1 246 ? 12.586 -31.016 -6.238 1 94.38 246 GLU B CA 1
ATOM 4955 C C . GLU B 1 246 ? 12.32 -29.516 -6.102 1 94.38 246 GLU B C 1
ATOM 4957 O O . GLU B 1 246 ? 13.258 -28.719 -5.992 1 94.38 246 GLU B O 1
ATOM 4962 N N . PRO B 1 247 ? 11.078 -29.172 -6.145 1 94.06 247 PRO B N 1
ATOM 4963 C CA . PRO B 1 247 ? 10.781 -27.766 -5.855 1 94.06 247 PRO B CA 1
ATOM 4964 C C . PRO B 1 247 ? 11.086 -27.375 -4.406 1 94.06 247 PRO B C 1
ATOM 4966 O O . PRO B 1 247 ? 11.109 -28.25 -3.529 1 94.06 247 PRO B O 1
ATOM 4969 N N . GLU B 1 248 ? 11.336 -26.125 -4.145 1 94.5 248 GLU B N 1
ATOM 4970 C CA . GLU B 1 248 ? 11.461 -25.641 -2.775 1 94.5 248 GLU B CA 1
ATOM 4971 C C . GLU B 1 248 ? 10.133 -25.703 -2.035 1 94.5 248 GLU B C 1
ATOM 4973 O O . GLU B 1 248 ? 9.102 -25.297 -2.566 1 94.5 248 GLU B O 1
ATOM 4978 N N . THR B 1 249 ? 10.141 -26.234 -0.878 1 95.81 249 THR B N 1
ATOM 4979 C CA . THR B 1 249 ? 8.914 -26.406 -0.109 1 95.81 249 THR B CA 1
ATOM 4980 C C . THR B 1 249 ? 8.406 -25.062 0.413 1 95.81 249 THR B C 1
ATOM 4982 O O . THR B 1 249 ? 9.203 -24.172 0.729 1 95.81 249 THR B O 1
ATOM 4985 N N . SER B 1 250 ? 7.109 -24.906 0.497 1 96.38 250 SER B N 1
ATOM 4986 C CA . SER B 1 250 ? 6.477 -23.719 1.075 1 96.38 250 SER B CA 1
ATOM 4987 C C . SER B 1 250 ? 6.332 -23.859 2.586 1 96.38 250 SER B C 1
ATOM 4989 O O . SER B 1 250 ? 5.934 -22.906 3.266 1 96.38 250 SER B O 1
ATOM 4991 N N . ARG B 1 251 ? 6.672 -25.016 3.17 1 95.5 251 ARG B N 1
ATOM 4992 C CA . ARG B 1 251 ? 6.438 -25.281 4.586 1 95.5 251 ARG B CA 1
ATOM 4993 C C . ARG B 1 251 ? 7.285 -24.359 5.461 1 95.5 251 ARG B C 1
ATOM 4995 O O . ARG B 1 251 ? 8.484 -24.203 5.227 1 95.5 251 ARG B O 1
ATOM 5002 N N . GLY B 1 252 ? 6.602 -23.719 6.441 1 94.31 252 GLY B N 1
ATOM 5003 C CA . GLY B 1 252 ? 7.297 -22.938 7.453 1 94.31 252 GLY B CA 1
ATOM 5004 C C . GLY B 1 252 ? 7.781 -21.594 6.949 1 94.31 252 GLY B C 1
ATOM 5005 O O . GLY B 1 252 ? 8.555 -20.922 7.621 1 94.31 252 GLY B O 1
ATOM 5006 N N . LEU B 1 253 ? 7.32 -21.172 5.805 1 96.69 253 LEU B N 1
ATOM 5007 C CA . LEU B 1 253 ? 7.84 -19.938 5.23 1 96.69 253 LEU B CA 1
ATOM 5008 C C . LEU B 1 253 ? 7.035 -18.734 5.711 1 96.69 253 LEU B C 1
ATOM 5010 O O . LEU B 1 253 ? 5.801 -18.781 5.742 1 96.69 253 LEU B O 1
ATOM 5014 N N . TYR B 1 254 ? 7.766 -17.688 6.078 1 97.31 254 TYR B N 1
ATOM 5015 C CA . TYR B 1 254 ? 7.164 -16.406 6.434 1 97.31 254 TYR B CA 1
ATOM 5016 C C . TYR B 1 254 ? 7.375 -15.383 5.328 1 97.31 254 TYR B C 1
ATOM 5018 O O . TYR B 1 254 ? 6.875 -14.258 5.41 1 97.31 254 TYR B O 1
ATOM 5026 N N . ASP B 1 255 ? 8.086 -15.727 4.34 1 95.5 255 ASP B N 1
ATOM 5027 C CA . ASP B 1 255 ? 8.43 -14.852 3.223 1 95.5 255 ASP B CA 1
ATOM 5028 C C . ASP B 1 255 ? 8.969 -15.656 2.041 1 95.5 255 ASP B C 1
ATOM 5030 O O . ASP B 1 255 ? 9.18 -16.859 2.152 1 95.5 255 ASP B O 1
ATOM 5034 N N . TYR B 1 256 ? 9.117 -15.023 0.901 1 92.62 256 TYR B N 1
ATOM 5035 C CA . TYR B 1 256 ? 9.531 -15.734 -0.302 1 92.62 256 TYR B CA 1
ATOM 5036 C C . TYR B 1 256 ? 11.055 -15.734 -0.433 1 92.62 256 TYR B C 1
ATOM 5038 O O . TYR B 1 256 ? 11.625 -16.609 -1.092 1 92.62 256 TYR B O 1
ATOM 5046 N N . ASP B 1 257 ? 11.805 -14.734 0.154 1 89.75 257 ASP B N 1
ATOM 5047 C CA . ASP B 1 257 ? 13.234 -14.578 -0.106 1 89.75 257 ASP B CA 1
ATOM 5048 C C . ASP B 1 257 ? 13.992 -14.211 1.169 1 89.75 257 ASP B C 1
ATOM 5050 O O . ASP B 1 257 ? 14.93 -13.414 1.134 1 89.75 257 ASP B O 1
ATOM 5054 N N . ASP B 1 258 ? 13.492 -14.727 2.318 1 87.62 258 ASP B N 1
ATOM 5055 C CA . ASP B 1 258 ? 14.086 -14.406 3.615 1 87.62 258 ASP B CA 1
ATOM 5056 C C . ASP B 1 258 ? 14.055 -12.906 3.875 1 87.62 258 ASP B C 1
ATOM 5058 O O . ASP B 1 258 ? 15 -12.344 4.441 1 87.62 258 ASP B O 1
ATOM 5062 N N . GLY B 1 259 ? 13.062 -12.305 3.344 1 91.06 259 GLY B N 1
ATOM 5063 C CA . GLY B 1 259 ? 12.891 -10.867 3.463 1 91.06 259 GLY B CA 1
ATOM 5064 C C . GLY B 1 259 ? 11.867 -10.469 4.512 1 91.06 259 GLY B C 1
ATOM 5065 O O . GLY B 1 259 ? 11.883 -10.984 5.629 1 91.06 259 GLY B O 1
ATOM 5066 N N . GLU B 1 260 ? 11.031 -9.484 4.238 1 92.44 260 GLU B N 1
ATOM 5067 C CA . GLU B 1 260 ? 10.203 -8.836 5.246 1 92.44 260 GLU B CA 1
ATOM 5068 C C . GLU B 1 260 ? 8.812 -9.469 5.309 1 92.44 260 GLU B C 1
ATOM 5070 O O . GLU B 1 260 ? 8.031 -9.18 6.223 1 92.44 260 GLU B O 1
ATOM 5075 N N . GLY B 1 261 ? 8.461 -10.367 4.367 1 96.5 261 GLY B N 1
ATOM 5076 C CA . GLY B 1 261 ? 7.148 -10.984 4.391 1 96.5 261 GLY B CA 1
ATOM 5077 C C . GLY B 1 261 ? 6.012 -9.992 4.266 1 96.5 261 GLY B C 1
ATOM 5078 O O . GLY B 1 261 ? 6.141 -8.977 3.58 1 96.5 261 GLY B O 1
ATOM 5079 N N . LEU B 1 262 ? 4.859 -10.352 4.711 1 97.81 262 LEU B N 1
ATOM 5080 C CA . LEU B 1 262 ? 3.668 -9.516 4.785 1 97.81 262 LEU B CA 1
ATOM 5081 C C . LEU B 1 262 ? 3.191 -9.367 6.227 1 97.81 262 LEU B C 1
ATOM 5083 O O . LEU B 1 262 ? 2.996 -10.367 6.922 1 97.81 262 LEU B O 1
ATOM 5087 N N . SER B 1 263 ? 3.061 -8.156 6.691 1 97.81 263 SER B N 1
ATOM 5088 C CA . SER B 1 263 ? 2.605 -7.891 8.055 1 97.81 263 SER B CA 1
ATOM 5089 C C . SER B 1 263 ? 1.082 -7.895 8.133 1 97.81 263 SER B C 1
ATOM 5091 O O . SER B 1 263 ? 0.407 -7.316 7.285 1 97.81 263 SER B O 1
ATOM 5093 N N . CYS B 1 264 ? 0.56 -8.523 9.172 1 97.5 264 CYS B N 1
ATOM 5094 C CA . CYS B 1 264 ? -0.882 -8.625 9.375 1 97.5 264 CYS B CA 1
ATOM 5095 C C . CYS B 1 264 ? -1.318 -7.859 10.617 1 97.5 264 CYS B C 1
ATOM 5097 O O . CYS B 1 264 ? -0.618 -7.863 11.633 1 97.5 264 CYS B O 1
ATOM 5099 N N . VAL B 1 265 ? -2.465 -7.273 10.445 1 96.81 265 VAL B N 1
ATOM 5100 C CA . VAL B 1 265 ? -3.127 -6.691 11.609 1 96.81 265 VAL B CA 1
ATOM 5101 C C . VAL B 1 265 ? -3.676 -7.801 12.5 1 96.81 265 VAL B C 1
ATOM 5103 O O . VAL B 1 265 ? -4.312 -8.734 12.016 1 96.81 265 VAL B O 1
ATOM 5106 N N . THR B 1 266 ? -3.465 -7.738 13.852 1 96.12 266 THR B N 1
ATOM 5107 C CA . THR B 1 266 ? -3.932 -8.797 14.742 1 96.12 266 THR B CA 1
ATOM 5108 C C . THR B 1 266 ? -5.074 -8.297 15.625 1 96.12 266 THR B C 1
ATOM 5110 O O . THR B 1 266 ? -5.797 -9.094 16.219 1 96.12 266 THR B O 1
ATOM 5113 N N . GLY B 1 267 ? -5.199 -6.953 15.734 1 94.44 267 GLY B N 1
ATOM 5114 C CA . GLY B 1 267 ? -6.168 -6.383 16.656 1 94.44 267 GLY B CA 1
ATOM 5115 C C . GLY B 1 267 ? -5.707 -6.414 18.094 1 94.44 267 GLY B C 1
ATOM 5116 O O . GLY B 1 267 ? -6.414 -5.945 19 1 94.44 267 GLY B O 1
ATOM 5117 N N . LYS B 1 268 ? -4.559 -6.965 18.344 1 95.25 268 LYS B N 1
ATOM 5118 C CA . LYS B 1 268 ? -4.004 -7.051 19.688 1 95.25 268 LYS B CA 1
ATOM 5119 C C . LYS B 1 268 ? -2.996 -5.938 19.938 1 95.25 268 LYS B C 1
ATOM 5121 O O . LYS B 1 268 ? -2.438 -5.371 19 1 95.25 268 LYS B O 1
ATOM 5126 N N . ARG B 1 269 ? -2.793 -5.621 21.203 1 95.75 269 ARG B N 1
ATOM 5127 C CA . ARG B 1 269 ? -1.835 -4.594 21.609 1 95.75 269 ARG B CA 1
ATOM 5128 C C . ARG B 1 269 ? -0.959 -5.086 22.766 1 95.75 269 ARG B C 1
ATOM 5130 O O . ARG B 1 269 ? -1.402 -5.887 23.578 1 95.75 269 ARG B O 1
ATOM 5137 N N . GLU B 1 270 ? 0.182 -4.598 22.781 1 94.38 270 GLU B N 1
ATOM 5138 C CA . GLU B 1 270 ? 1.09 -4.852 23.891 1 94.38 270 GLU B CA 1
ATOM 5139 C C . GLU B 1 270 ? 0.674 -4.062 25.141 1 94.38 270 GLU B C 1
ATOM 5141 O O . GLU B 1 270 ? -0.215 -3.211 25.062 1 94.38 270 GLU B O 1
ATOM 5146 N N . LYS B 1 271 ? 1.352 -4.312 26.234 1 93.25 271 LYS B N 1
ATOM 5147 C CA . LYS B 1 271 ? 1.055 -3.646 27.5 1 93.25 271 LYS B CA 1
ATOM 5148 C C . LYS B 1 271 ? 1.287 -2.141 27.391 1 93.25 271 LYS B C 1
ATOM 5150 O O . LYS B 1 271 ? 0.559 -1.354 28 1 93.25 271 LYS B O 1
ATOM 5155 N N . ASN B 1 272 ? 2.238 -1.782 26.641 1 92.56 272 ASN B N 1
ATOM 5156 C CA . ASN B 1 272 ? 2.574 -0.368 26.516 1 92.56 272 ASN B CA 1
ATOM 5157 C C . ASN B 1 272 ? 1.663 0.337 25.516 1 92.56 272 ASN B C 1
ATOM 5159 O O . ASN B 1 272 ? 1.858 1.517 25.219 1 92.56 272 ASN B O 1
ATOM 5163 N N . GLY B 1 273 ? 0.704 -0.417 24.875 1 93.19 273 GLY B N 1
ATOM 5164 C CA . GLY B 1 273 ? -0.26 0.185 23.953 1 93.19 273 GLY B CA 1
ATOM 5165 C C . GLY B 1 273 ? 0.113 0.02 22.5 1 93.19 273 GLY B C 1
ATOM 5166 O O . GLY B 1 273 ? -0.681 0.336 21.609 1 93.19 273 GLY B O 1
ATOM 5167 N N . GLN B 1 274 ? 1.228 -0.483 22.25 1 95.62 274 GLN B N 1
ATOM 5168 C CA . GLN B 1 274 ? 1.672 -0.667 20.859 1 95.62 274 GLN B CA 1
ATOM 5169 C C . GLN B 1 274 ? 0.87 -1.765 20.172 1 95.62 274 GLN B C 1
ATOM 5171 O O . GLN B 1 274 ? 0.7 -2.857 20.719 1 95.62 274 GLN B O 1
ATOM 5176 N N . PRO B 1 275 ? 0.373 -1.471 18.984 1 96.69 275 PRO B N 1
ATOM 5177 C CA . PRO B 1 275 ? -0.262 -2.559 18.25 1 96.69 275 PRO B CA 1
ATOM 5178 C C . PRO B 1 275 ? 0.698 -3.709 17.938 1 96.69 275 PRO B C 1
ATOM 5180 O O . PRO B 1 275 ? 1.879 -3.477 17.672 1 96.69 275 PRO B O 1
ATOM 5183 N N . LYS B 1 276 ? 0.184 -4.879 17.984 1 95.81 276 LYS B N 1
ATOM 5184 C CA . LYS B 1 276 ? 0.956 -6.074 17.656 1 95.81 276 LYS B CA 1
ATOM 5185 C C . LYS B 1 276 ? 0.684 -6.52 16.219 1 95.81 276 LYS B C 1
ATOM 5187 O O . LYS B 1 276 ? -0.465 -6.516 15.773 1 95.81 276 LYS B O 1
ATOM 5192 N N . TYR B 1 277 ? 1.779 -6.859 15.492 1 97.06 277 TYR B N 1
ATOM 5193 C CA . TYR B 1 277 ? 1.669 -7.359 14.125 1 97.06 277 TYR B CA 1
ATOM 5194 C C . TYR B 1 277 ? 2.262 -8.758 14.008 1 97.06 277 TYR B C 1
ATOM 5196 O O . TYR B 1 277 ? 3.102 -9.156 14.82 1 97.06 277 TYR B O 1
ATOM 5204 N N . GLU B 1 278 ? 1.811 -9.492 13.109 1 96.25 278 GLU B N 1
ATOM 5205 C CA . GLU B 1 278 ? 2.326 -10.836 12.836 1 96.25 278 GLU B CA 1
ATOM 5206 C C . GLU B 1 278 ? 2.555 -11.039 11.344 1 96.25 278 GLU B C 1
ATOM 5208 O O . GLU B 1 278 ? 1.899 -10.406 10.516 1 96.25 278 GLU B O 1
ATOM 5213 N N . ALA B 1 279 ? 3.475 -11.875 11.047 1 97.69 279 ALA B N 1
ATOM 5214 C CA . ALA B 1 279 ? 3.762 -12.18 9.648 1 97.69 279 ALA B CA 1
ATOM 5215 C C . ALA B 1 279 ? 2.807 -13.242 9.109 1 97.69 279 ALA B C 1
ATOM 5217 O O . ALA B 1 279 ? 2.459 -14.188 9.82 1 97.69 279 ALA B O 1
ATOM 5218 N N . LEU B 1 280 ? 2.361 -13.023 7.922 1 97.62 280 LEU B N 1
ATOM 5219 C CA . LEU B 1 280 ? 1.599 -14.07 7.242 1 97.62 280 LEU B CA 1
ATOM 5220 C C . LEU B 1 280 ? 2.467 -15.297 6.98 1 97.62 280 LEU B C 1
ATOM 5222 O O . LEU B 1 280 ? 3.598 -15.164 6.508 1 97.62 280 LEU B O 1
ATOM 5226 N N . VAL B 1 281 ? 1.999 -16.469 7.258 1 97.88 281 VAL B N 1
ATOM 5227 C CA . VAL B 1 281 ? 2.789 -17.688 7.133 1 97.88 281 VAL B CA 1
ATOM 5228 C C . VAL B 1 281 ? 2.109 -18.656 6.156 1 97.88 281 VAL B C 1
ATOM 5230 O O . VAL B 1 281 ? 0.882 -18.656 6.035 1 97.88 281 VAL B O 1
ATOM 5233 N N . SER B 1 282 ? 2.898 -19.438 5.418 1 98 282 SER B N 1
ATOM 5234 C CA . SER B 1 282 ? 2.336 -20.469 4.547 1 98 282 SER B CA 1
ATOM 5235 C C . SER B 1 282 ? 1.407 -21.406 5.324 1 98 282 SER B C 1
ATOM 5237 O O . SER B 1 282 ? 1.743 -21.844 6.422 1 98 282 SER B O 1
ATOM 5239 N N . GLY B 1 283 ? 0.27 -21.625 4.707 1 97.31 283 GLY B N 1
ATOM 5240 C CA . GLY B 1 283 ? -0.709 -22.5 5.332 1 97.31 283 GLY B CA 1
ATOM 5241 C C . GLY B 1 283 ? -1.771 -21.75 6.109 1 97.31 283 GLY B C 1
ATOM 5242 O O . GLY B 1 283 ? -2.777 -22.328 6.52 1 97.31 283 GLY B O 1
ATOM 5243 N N . GLN B 1 284 ? -1.53 -20.516 6.336 1 97.5 284 GLN B N 1
ATOM 5244 C CA . GLN B 1 284 ? -2.504 -19.734 7.078 1 97.5 284 GLN B CA 1
ATOM 5245 C C . GLN B 1 284 ? -3.832 -19.656 6.332 1 97.5 284 GLN B C 1
ATOM 5247 O O . GLN B 1 284 ? -3.857 -19.453 5.117 1 97.5 284 GLN B O 1
ATOM 5252 N N . ARG B 1 285 ? -4.902 -19.797 7.055 1 96.69 285 ARG B N 1
ATOM 5253 C CA . ARG B 1 285 ? -6.242 -19.797 6.477 1 96.69 285 ARG B CA 1
ATOM 5254 C C . ARG B 1 285 ? -6.941 -18.453 6.719 1 96.69 285 ARG B C 1
ATOM 5256 O O . ARG B 1 285 ? -6.844 -17.891 7.805 1 96.69 285 ARG B O 1
ATOM 5263 N N . VAL B 1 286 ? -7.559 -17.891 5.738 1 97.31 286 VAL B N 1
ATOM 5264 C CA 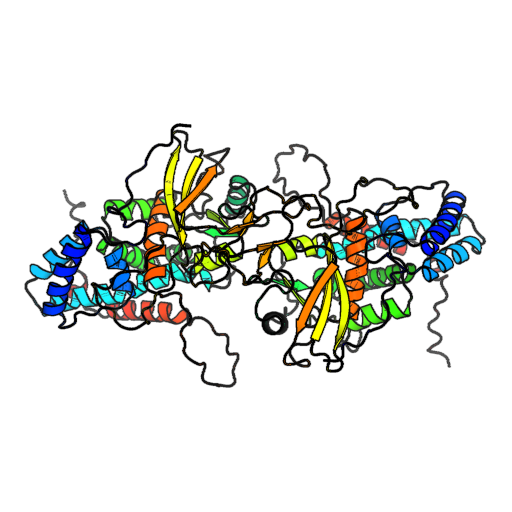. VAL B 1 286 ? -8.375 -16.688 5.844 1 97.31 286 VAL B CA 1
ATOM 5265 C C . VAL B 1 286 ? -9.789 -16.984 5.336 1 97.31 286 VAL B C 1
ATOM 5267 O O . VAL B 1 286 ? -9.984 -17.875 4.508 1 97.31 286 VAL B O 1
ATOM 5270 N N . THR B 1 287 ? -10.734 -16.266 5.824 1 97.31 287 THR B N 1
ATOM 5271 C CA . THR B 1 287 ? -12.125 -16.406 5.391 1 97.31 287 THR B CA 1
ATOM 5272 C C . THR B 1 287 ? -12.594 -15.148 4.668 1 97.31 287 THR B C 1
ATOM 5274 O O . THR B 1 287 ? -12.477 -14.039 5.191 1 97.31 287 THR B O 1
ATOM 5277 N N . VAL B 1 288 ? -13.023 -15.25 3.502 1 97.94 288 VAL B N 1
ATOM 5278 C CA . VAL B 1 288 ? -13.688 -14.188 2.756 1 97.94 288 VAL B CA 1
ATOM 5279 C C . VAL B 1 288 ? -15.203 -14.367 2.838 1 97.94 288 VAL B C 1
ATOM 5281 O O . VAL B 1 288 ? -15.719 -15.469 2.607 1 97.94 288 VAL B O 1
ATOM 5284 N N . SER B 1 289 ? -15.898 -13.344 3.174 1 98 289 SER B N 1
ATOM 5285 C CA . SER B 1 289 ? -17.344 -13.43 3.344 1 98 289 SER B CA 1
ATOM 5286 C C . SER B 1 289 ? -18.062 -12.359 2.529 1 98 289 SER B C 1
ATOM 5288 O O . SER B 1 289 ? -17.453 -11.367 2.127 1 98 289 SER B O 1
ATOM 5290 N N . THR B 1 290 ? -19.25 -12.594 2.223 1 97.88 290 THR B N 1
ATOM 5291 C CA . THR B 1 290 ? -20.109 -11.641 1.53 1 97.88 290 THR B CA 1
ATOM 5292 C C . THR B 1 290 ? -21.516 -11.625 2.154 1 97.88 290 THR B C 1
ATOM 5294 O O . THR B 1 290 ? -22 -12.656 2.621 1 97.88 290 THR B O 1
ATOM 5297 N N . ASP B 1 291 ? -22.094 -10.445 2.234 1 95.5 291 ASP B N 1
ATOM 5298 C CA . ASP B 1 291 ? -23.469 -10.312 2.729 1 95.5 291 ASP B CA 1
ATOM 5299 C C . ASP B 1 291 ? -24.469 -10.445 1.592 1 95.5 291 ASP B C 1
ATOM 5301 O O . ASP B 1 291 ? -25.672 -10.625 1.835 1 95.5 291 ASP B O 1
ATOM 5305 N N . ASP B 1 292 ? -23.984 -10.422 0.341 1 95.44 292 ASP B N 1
ATOM 5306 C CA . ASP B 1 292 ? -24.844 -10.477 -0.835 1 95.44 292 ASP B CA 1
ATOM 5307 C C . ASP B 1 292 ? -24.188 -11.266 -1.964 1 95.44 292 ASP B C 1
ATOM 5309 O O . ASP B 1 292 ? -23.547 -10.688 -2.842 1 95.44 292 ASP B O 1
ATOM 5313 N N . PRO B 1 293 ? -24.422 -12.555 -2.039 1 94.38 293 PRO B N 1
ATOM 5314 C CA . PRO B 1 293 ? -23.75 -13.406 -3.02 1 94.38 293 PRO B CA 1
ATOM 5315 C C . PRO B 1 293 ? -24.094 -13.047 -4.461 1 94.38 293 PRO B C 1
ATOM 5317 O O . PRO B 1 293 ? -23.391 -13.445 -5.391 1 94.38 293 PRO B O 1
ATOM 5320 N N . ASP B 1 294 ? -25.109 -12.344 -4.676 1 92.44 294 ASP B N 1
ATOM 5321 C CA . ASP B 1 294 ? -25.516 -11.984 -6.031 1 92.44 294 ASP B CA 1
ATOM 5322 C C . ASP B 1 294 ? -24.828 -10.703 -6.488 1 92.44 294 ASP B C 1
ATOM 5324 O O . ASP B 1 294 ? -24.25 -10.664 -7.582 1 92.44 294 ASP B O 1
ATOM 5328 N N . LYS B 1 295 ? -24.828 -9.719 -5.656 1 91.56 295 LYS B N 1
ATOM 5329 C CA . LYS B 1 295 ? -24.25 -8.422 -6.016 1 91.56 295 LYS B CA 1
ATOM 5330 C C . LYS B 1 295 ? -22.75 -8.391 -5.781 1 91.56 295 LYS B C 1
ATOM 5332 O O . LYS B 1 295 ? -22.016 -7.738 -6.52 1 91.56 295 LYS B O 1
ATOM 5337 N N . ARG B 1 296 ? -22.328 -9.07 -4.742 1 95.69 296 ARG B N 1
ATOM 5338 C CA . ARG B 1 296 ? -20.922 -9.125 -4.344 1 95.69 296 ARG B CA 1
ATOM 5339 C C . ARG B 1 296 ? -20.484 -10.57 -4.094 1 95.69 296 ARG B C 1
ATOM 5341 O O . ARG B 1 296 ? -20.141 -10.93 -2.969 1 95.69 296 ARG B O 1
ATOM 5348 N N . PRO B 1 297 ? -20.469 -11.25 -5.133 1 95.81 297 PRO B N 1
ATOM 5349 C CA . PRO B 1 297 ? -20.156 -12.672 -4.965 1 95.81 297 PRO B CA 1
ATOM 5350 C C . PRO B 1 297 ? -18.734 -12.906 -4.434 1 95.81 297 PRO B C 1
ATOM 5352 O O . PRO B 1 297 ? -17.875 -12.039 -4.582 1 95.81 297 PRO B O 1
ATOM 5355 N N . LEU B 1 298 ? -18.578 -14.055 -3.836 1 97.38 298 LEU B N 1
ATOM 5356 C CA . LEU B 1 298 ? -17.25 -14.516 -3.449 1 97.38 298 LEU B CA 1
ATOM 5357 C C . LEU B 1 298 ? -16.375 -14.719 -4.676 1 97.38 298 LEU B C 1
ATOM 5359 O O . LEU B 1 298 ? -16.875 -14.82 -5.797 1 97.38 298 LEU B O 1
ATOM 5363 N N . PRO B 1 299 ? -15 -14.711 -4.438 1 96.5 299 PRO B N 1
ATOM 5364 C CA . PRO B 1 299 ? -14.148 -15.094 -5.566 1 96.5 299 PRO B CA 1
ATOM 5365 C C . PRO B 1 299 ? -14.508 -16.453 -6.145 1 96.5 299 PRO B C 1
ATOM 5367 O O . PRO B 1 299 ? -14.883 -17.375 -5.402 1 96.5 299 PRO B O 1
ATOM 5370 N N . SER B 1 300 ? -14.383 -16.516 -7.441 1 95.19 300 SER B N 1
ATOM 5371 C CA . SER B 1 300 ? -14.695 -17.781 -8.109 1 95.19 300 SER B CA 1
ATOM 5372 C C . SER B 1 300 ? -13.75 -18.891 -7.652 1 95.19 300 SER B C 1
ATOM 5374 O O . SER B 1 300 ? -12.531 -18.734 -7.711 1 95.19 300 SER B O 1
ATOM 5376 N N . TRP B 1 301 ? -14.375 -20.016 -7.25 1 94.94 301 TRP B N 1
ATOM 5377 C CA . TRP B 1 301 ? -13.594 -21.172 -6.84 1 94.94 301 TRP B CA 1
ATOM 5378 C C . TRP B 1 301 ? -12.688 -21.656 -7.973 1 94.94 301 TRP B C 1
ATOM 5380 O O . TRP B 1 301 ? -11.5 -21.906 -7.758 1 94.94 301 TRP B O 1
ATOM 5390 N N . ASP B 1 302 ? -13.234 -21.734 -9.094 1 94.5 302 ASP B N 1
ATOM 5391 C CA . ASP B 1 302 ? -12.516 -22.266 -10.242 1 94.5 302 ASP B CA 1
ATOM 5392 C C . ASP B 1 302 ? -11.367 -21.328 -10.641 1 94.5 302 ASP B C 1
ATOM 5394 O O . ASP B 1 302 ? -10.289 -21.797 -11.008 1 94.5 302 ASP B O 1
ATOM 5398 N N . LEU B 1 303 ? -11.586 -20.047 -10.578 1 95.25 303 LEU B N 1
ATOM 5399 C CA . LEU B 1 303 ? -10.516 -19.109 -10.898 1 95.25 303 LEU B CA 1
ATOM 5400 C C . LEU B 1 303 ? -9.414 -19.156 -9.852 1 95.25 303 LEU B C 1
ATOM 5402 O O . LEU B 1 303 ? -8.227 -19.062 -10.188 1 95.25 303 LEU B O 1
ATOM 5406 N N . LEU B 1 304 ? -9.805 -19.312 -8.641 1 96.69 304 LEU B N 1
ATOM 5407 C CA . LEU B 1 304 ? -8.805 -19.438 -7.59 1 96.69 304 LEU B CA 1
ATOM 5408 C C . LEU B 1 304 ? -8 -20.734 -7.762 1 96.69 304 LEU B C 1
ATOM 5410 O O . LEU B 1 304 ? -6.797 -20.75 -7.492 1 96.69 304 LEU B O 1
ATOM 5414 N N . GLU B 1 305 ? -8.727 -21.781 -8.18 1 96.19 305 GLU B N 1
ATOM 5415 C CA . GLU B 1 305 ? -8.008 -23.016 -8.461 1 96.19 305 GLU B CA 1
ATOM 5416 C C . GLU B 1 305 ? -6.977 -22.828 -9.57 1 96.19 305 GLU B C 1
ATOM 5418 O O . GLU B 1 305 ? -5.836 -23.281 -9.453 1 96.19 305 GLU B O 1
ATOM 5423 N N . MET B 1 306 ? -7.395 -22.203 -10.578 1 95.94 306 MET B N 1
ATOM 5424 C CA . MET B 1 306 ? -6.484 -21.906 -11.68 1 95.94 306 MET B CA 1
ATOM 5425 C C . MET B 1 306 ? -5.293 -21.078 -11.195 1 95.94 306 MET B C 1
ATOM 5427 O O . MET B 1 306 ? -4.145 -21.406 -11.5 1 95.94 306 MET B O 1
ATOM 5431 N N . GLN B 1 307 ? -5.648 -20.016 -10.484 1 96.25 307 GLN B N 1
ATOM 5432 C CA . GLN B 1 307 ? -4.609 -19.156 -9.914 1 96.25 307 GLN B CA 1
ATOM 5433 C C . GLN B 1 307 ? -3.678 -19.969 -9.008 1 96.25 307 GLN B C 1
ATOM 5435 O O . GLN B 1 307 ? -2.459 -19.781 -9.055 1 96.25 307 GLN B O 1
ATOM 5440 N N . TRP B 1 308 ? -4.172 -20.875 -8.25 1 96.94 308 TRP B N 1
ATOM 5441 C CA . TRP B 1 308 ? -3.402 -21.734 -7.348 1 96.94 308 TRP B CA 1
ATOM 5442 C C . TRP B 1 308 ? -2.326 -22.5 -8.109 1 96.94 308 TRP B C 1
ATOM 5444 O O . TRP B 1 308 ? -1.158 -22.5 -7.715 1 96.94 308 TRP B O 1
ATOM 5454 N N . VAL B 1 309 ? -2.67 -23.062 -9.148 1 96.06 309 VAL B N 1
ATOM 5455 C CA . VAL B 1 309 ? -1.733 -23.891 -9.891 1 96.06 309 VAL B CA 1
ATOM 5456 C C . VAL B 1 309 ? -0.744 -23.016 -10.648 1 96.06 309 VAL B C 1
ATOM 5458 O O . VAL B 1 309 ? 0.467 -23.25 -10.594 1 96.06 309 VAL B O 1
ATOM 5461 N N . LEU B 1 310 ? -1.229 -21.984 -11.273 1 96.19 310 LEU B N 1
ATOM 5462 C CA . LEU B 1 310 ? -0.371 -21.203 -12.164 1 96.19 310 LEU B CA 1
ATOM 5463 C C . LEU B 1 310 ? 0.555 -20.297 -11.367 1 96.19 310 LEU B C 1
ATOM 5465 O O . LEU B 1 310 ? 1.675 -20.016 -11.797 1 96.19 310 LEU B O 1
ATOM 5469 N N . GLN B 1 311 ? 0.104 -19.828 -10.219 1 96.25 311 GLN B N 1
ATOM 5470 C CA . GLN B 1 311 ? 0.994 -19.062 -9.344 1 96.25 311 GLN B CA 1
ATOM 5471 C C . GLN B 1 311 ? 2.166 -19.922 -8.875 1 96.25 311 GLN B C 1
ATOM 5473 O O . GLN B 1 311 ? 3.303 -19.453 -8.812 1 96.25 311 GLN B O 1
ATOM 5478 N N . ARG B 1 312 ? 1.882 -21.125 -8.516 1 96.62 312 ARG B N 1
ATOM 5479 C CA . ARG B 1 312 ? 2.938 -22.047 -8.094 1 96.62 312 ARG B CA 1
ATOM 5480 C C . ARG B 1 312 ? 3.92 -22.312 -9.227 1 96.62 312 ARG B C 1
ATOM 5482 O O . ARG B 1 312 ? 5.137 -22.312 -9.016 1 96.62 312 ARG B O 1
ATOM 5489 N N . VAL B 1 313 ? 3.385 -22.484 -10.414 1 96.31 313 VAL B N 1
ATOM 5490 C CA . VAL B 1 313 ? 4.238 -22.672 -11.586 1 96.31 313 VAL B CA 1
ATOM 5491 C C . VAL B 1 313 ? 5.141 -21.453 -11.766 1 96.31 313 VAL B C 1
ATOM 5493 O O . VAL B 1 313 ? 6.348 -21.594 -11.953 1 96.31 313 VAL B O 1
ATOM 5496 N N . ALA B 1 314 ? 4.508 -20.297 -11.688 1 94.69 314 ALA B N 1
ATOM 5497 C CA . ALA B 1 314 ? 5.262 -19.062 -11.836 1 94.69 314 ALA B CA 1
ATOM 5498 C C . ALA B 1 314 ? 6.34 -18.938 -10.766 1 94.69 314 ALA B C 1
ATOM 5500 O O . ALA B 1 314 ? 7.484 -18.578 -11.062 1 94.69 314 ALA B O 1
ATOM 5501 N N . GLY B 1 315 ? 6.016 -19.219 -9.609 1 94.38 315 GLY B N 1
ATOM 5502 C CA . GLY B 1 315 ? 6.957 -19.141 -8.5 1 94.38 315 GLY B CA 1
ATOM 5503 C C . GLY B 1 315 ? 8.109 -20.109 -8.633 1 94.38 315 GLY B C 1
ATOM 5504 O O . GLY B 1 315 ? 9.273 -19.734 -8.516 1 94.38 315 GLY B O 1
ATOM 5505 N N . MET B 1 316 ? 7.793 -21.344 -8.961 1 94.06 316 MET B N 1
ATOM 5506 C CA . MET B 1 316 ? 8.789 -22.406 -9.039 1 94.06 316 MET B CA 1
ATOM 5507 C C . MET B 1 316 ? 9.742 -22.172 -10.211 1 94.06 316 MET B C 1
ATOM 5509 O O . MET B 1 316 ? 10.922 -22.5 -10.133 1 94.06 316 MET B O 1
ATOM 5513 N N . SER B 1 317 ? 9.203 -21.641 -11.242 1 93.94 317 SER B N 1
ATOM 5514 C CA . SER B 1 317 ? 9.992 -21.484 -12.461 1 93.94 317 SER B CA 1
ATOM 5515 C C . SER B 1 317 ? 11 -20.359 -12.32 1 93.94 317 SER B C 1
ATOM 5517 O O . SER B 1 317 ? 11.961 -20.281 -13.086 1 93.94 317 SER B O 1
ATOM 5519 N N . GLY B 1 318 ? 10.703 -19.422 -11.391 1 89.62 318 GLY B N 1
ATOM 5520 C CA . GLY B 1 318 ? 11.555 -18.25 -11.266 1 89.62 318 GLY B CA 1
ATOM 5521 C C . GLY B 1 318 ? 11.359 -17.234 -12.391 1 89.62 318 GLY B C 1
ATOM 5522 O O . GLY B 1 318 ? 12.148 -16.312 -12.539 1 89.62 318 GLY B O 1
ATOM 5523 N N . ALA B 1 319 ? 10.359 -17.375 -13.102 1 83.62 319 ALA B N 1
ATOM 5524 C CA . ALA B 1 319 ? 10.133 -16.547 -14.289 1 83.62 319 ALA B CA 1
ATOM 5525 C C . ALA B 1 319 ? 9.961 -15.086 -13.906 1 83.62 319 ALA B C 1
ATOM 5527 O O . ALA B 1 319 ? 10.211 -14.195 -14.719 1 83.62 319 ALA B O 1
ATOM 5528 N N . ALA B 1 320 ? 9.555 -14.844 -12.734 1 78.69 320 ALA B N 1
ATOM 5529 C CA . ALA B 1 320 ? 9.32 -13.469 -12.312 1 78.69 320 ALA B CA 1
ATOM 5530 C C . ALA B 1 320 ? 10.594 -12.844 -11.75 1 78.69 320 ALA B C 1
ATOM 5532 O O . ALA B 1 320 ? 10.625 -11.656 -11.43 1 78.69 320 ALA B O 1
ATOM 5533 N N . GLU B 1 321 ? 11.656 -13.562 -11.609 1 76.56 321 GLU B N 1
ATOM 5534 C CA . GLU B 1 321 ? 12.898 -13.031 -11.07 1 76.56 321 GLU B CA 1
ATOM 5535 C C . GLU B 1 321 ? 13.562 -12.062 -12.055 1 76.56 321 GLU B C 1
ATOM 5537 O O . GLU B 1 321 ? 13.547 -12.297 -13.258 1 76.56 321 GLU B O 1
ATOM 5542 N N . PRO B 1 322 ? 13.992 -10.836 -11.469 1 63.78 322 PRO B N 1
ATOM 5543 C CA . PRO B 1 322 ? 14.68 -9.906 -12.375 1 63.78 322 PRO B CA 1
ATOM 5544 C C . PRO B 1 322 ? 15.906 -10.531 -13.031 1 63.78 322 PRO B C 1
ATOM 5546 O O . PRO B 1 322 ? 16.547 -11.406 -12.445 1 63.78 322 PRO B O 1
ATOM 5549 N N . SER B 1 323 ? 16.078 -10.391 -14.328 1 54.03 323 SER B N 1
ATOM 5550 C CA . SER B 1 323 ? 17.281 -10.852 -15.023 1 54.03 323 SER B CA 1
ATOM 5551 C C . SER B 1 323 ? 18.516 -10.094 -14.562 1 54.03 323 SER B C 1
ATOM 5553 O O . SER B 1 323 ? 18.438 -8.914 -14.227 1 54.03 323 SER B O 1
ATOM 5555 N N . ASP B 1 324 ? 19.562 -10.812 -13.945 1 43.03 324 ASP B N 1
ATOM 5556 C CA . ASP B 1 324 ? 20.859 -10.211 -13.641 1 43.03 324 ASP B CA 1
ATOM 5557 C C . ASP B 1 324 ? 21.391 -9.422 -14.836 1 43.03 324 ASP B C 1
ATOM 5559 O O . ASP B 1 324 ? 22.578 -9.094 -14.891 1 43.03 324 ASP B O 1
ATOM 5563 N N . HIS B 1 325 ? 21 -9.438 -15.906 1 37.62 325 HIS B N 1
ATOM 5564 C CA . HIS B 1 325 ? 21.734 -8.719 -16.938 1 37.62 325 HIS B CA 1
ATOM 5565 C C . HIS B 1 325 ? 21.969 -7.266 -16.547 1 37.62 325 HIS B C 1
ATOM 5567 O O . HIS B 1 325 ? 21.016 -6.527 -16.281 1 37.62 325 HIS B O 1
ATOM 5573 N N . LYS B 1 326 ? 23.234 -6.953 -16.062 1 33.5 326 LYS B N 1
ATOM 5574 C CA . LYS B 1 326 ? 23.797 -5.609 -16.016 1 33.5 326 LYS B CA 1
ATOM 5575 C C . LYS B 1 326 ? 23.406 -4.805 -17.25 1 33.5 326 LYS B C 1
ATOM 5577 O O . LYS B 1 326 ? 23.562 -5.27 -18.391 1 33.5 326 LYS B O 1
ATOM 5582 N N . ARG B 1 327 ? 22.594 -3.799 -17.047 1 32.69 327 ARG B N 1
ATOM 5583 C CA . ARG B 1 327 ? 22.484 -2.781 -18.094 1 32.69 327 ARG B CA 1
ATOM 5584 C C . ARG B 1 327 ? 23.859 -2.348 -18.594 1 32.69 327 ARG B C 1
ATOM 5586 O O . ARG B 1 327 ? 24.688 -1.888 -17.797 1 32.69 327 ARG B O 1
ATOM 5593 N N . GLU B 1 328 ? 24.484 -2.893 -19.484 1 30.38 328 GLU B N 1
ATOM 5594 C CA . GLU B 1 328 ? 25.453 -2.059 -20.188 1 30.38 328 GLU B CA 1
ATOM 5595 C C . GLU B 1 328 ? 24.969 -0.61 -20.266 1 30.38 328 GLU B C 1
ATOM 5597 O O . GLU B 1 328 ? 23.781 -0.348 -20.344 1 30.38 328 GLU B O 1
ATOM 5602 N N . ASP B 1 329 ? 25.828 0.308 -19.75 1 30.23 329 ASP B N 1
ATOM 5603 C CA . ASP B 1 329 ? 25.859 1.767 -19.719 1 30.23 329 ASP B CA 1
ATOM 5604 C C . ASP B 1 329 ? 25.203 2.357 -20.969 1 30.23 329 ASP B C 1
ATOM 5606 O O . ASP B 1 329 ? 25.875 3.041 -21.75 1 30.23 329 ASP B O 1
ATOM 5610 N N . SER B 1 330 ? 24.656 1.66 -21.922 1 29.14 330 SER B N 1
ATOM 5611 C CA . SER B 1 330 ? 24.359 2.678 -22.938 1 29.14 330 SER B CA 1
ATOM 5612 C C . SER B 1 330 ? 23.578 3.842 -22.328 1 29.14 330 SER B C 1
ATOM 5614 O O . SER B 1 330 ? 22.922 3.688 -21.297 1 29.14 330 SER B O 1
ATOM 5616 N N . GLY B 1 331 ? 23.906 5.148 -22.562 1 28.62 331 GLY B N 1
ATOM 5617 C CA . GLY B 1 331 ? 23.375 6.465 -22.234 1 28.62 331 GLY B CA 1
ATOM 5618 C C . GLY B 1 331 ? 21.891 6.457 -21.969 1 28.62 331 GLY B C 1
ATOM 5619 O O . GLY B 1 331 ? 21.312 7.492 -21.641 1 28.62 331 GLY B O 1
ATOM 5620 N N . ASP B 1 332 ? 21.094 5.848 -22.891 1 28.12 332 ASP B N 1
ATOM 5621 C CA . ASP B 1 332 ? 19.672 6.156 -22.859 1 28.12 332 ASP B CA 1
ATOM 5622 C C . ASP B 1 332 ? 18.984 5.52 -21.656 1 28.12 332 ASP B C 1
ATOM 5624 O O . ASP B 1 332 ? 19.516 4.559 -21.078 1 28.12 332 ASP B O 1
ATOM 5628 N N . THR B 1 333 ? 17.797 5.996 -21.156 1 29.75 333 THR B N 1
ATOM 5629 C CA . THR B 1 333 ? 16.984 5.832 -19.969 1 29.75 333 THR B CA 1
ATOM 5630 C C . THR B 1 333 ? 16.719 4.352 -19.688 1 29.75 333 THR B C 1
ATOM 5632 O O . THR B 1 333 ? 16.203 3.635 -20.547 1 29.75 333 THR B O 1
ATOM 5635 N N . ASP B 1 334 ? 17.562 3.674 -18.984 1 29.66 334 ASP B N 1
ATOM 5636 C CA . ASP B 1 334 ? 17.719 2.346 -18.406 1 29.66 334 ASP B CA 1
ATOM 5637 C C . ASP B 1 334 ? 16.422 1.884 -17.75 1 29.66 334 ASP B C 1
ATOM 5639 O O . ASP B 1 334 ? 16.234 2.029 -16.531 1 29.66 334 ASP B O 1
ATOM 5643 N N . GLU B 1 335 ? 15.289 2.285 -18.297 1 30.62 335 GLU B N 1
ATOM 5644 C CA . GLU B 1 335 ? 14.094 1.713 -17.688 1 30.62 335 GLU B CA 1
ATOM 5645 C C . GLU B 1 335 ? 14.133 0.188 -17.719 1 30.62 335 GLU B C 1
ATOM 5647 O O . GLU B 1 335 ? 14.32 -0.413 -18.781 1 30.62 335 GLU B O 1
ATOM 5652 N N . THR B 1 336 ? 14.75 -0.382 -16.844 1 31.14 336 THR B N 1
ATOM 5653 C CA . THR B 1 336 ? 14.648 -1.821 -16.641 1 31.14 336 THR B CA 1
ATOM 5654 C C . THR B 1 336 ? 13.25 -2.32 -16.984 1 31.14 336 THR B C 1
ATOM 5656 O O . THR B 1 336 ? 12.32 -2.174 -16.188 1 31.14 336 THR B O 1
ATOM 5659 N N . VAL B 1 337 ? 12.734 -2 -18.188 1 29.8 337 VAL B N 1
ATOM 5660 C CA . VAL B 1 337 ? 11.508 -2.607 -18.703 1 29.8 337 VAL B CA 1
ATOM 5661 C C . VAL B 1 337 ? 11.703 -4.113 -18.844 1 29.8 337 VAL B C 1
ATOM 5663 O O . VAL B 1 337 ? 12.648 -4.566 -19.484 1 29.8 337 VAL B O 1
ATOM 5666 N N . VAL B 1 338 ? 11.359 -4.879 -17.922 1 33.56 338 VAL B N 1
ATOM 5667 C CA . VAL B 1 338 ? 11.117 -6.262 -18.312 1 33.56 338 VAL B CA 1
ATOM 5668 C C . VAL B 1 338 ? 10.719 -6.324 -19.781 1 33.56 338 VAL B C 1
ATOM 5670 O O . VAL B 1 338 ? 9.812 -5.609 -20.219 1 33.56 338 VAL B O 1
ATOM 5673 N N . ASP B 1 339 ? 11.633 -6.539 -20.594 1 35.16 339 ASP B N 1
ATOM 5674 C CA . ASP B 1 339 ? 11.352 -6.641 -22.031 1 35.16 339 ASP B CA 1
ATOM 5675 C C . ASP B 1 339 ? 10.039 -7.383 -22.281 1 35.16 339 ASP B C 1
ATOM 5677 O O . ASP B 1 339 ? 10.023 -8.609 -22.359 1 35.16 339 ASP B O 1
ATOM 5681 N N . ARG B 1 340 ? 9.016 -6.797 -21.828 1 35.19 340 ARG B N 1
ATOM 5682 C CA . ARG B 1 340 ? 7.645 -7.297 -21.906 1 35.19 340 ARG B CA 1
ATOM 5683 C C . ARG B 1 340 ? 7.277 -7.652 -23.344 1 35.19 340 ARG B C 1
ATOM 5685 O O . ARG B 1 340 ? 6.242 -8.273 -23.594 1 35.19 340 ARG B O 1
ATOM 5692 N N . GLU B 1 341 ? 7.965 -7 -24.156 1 38.25 341 GLU B N 1
ATOM 5693 C CA . GLU B 1 341 ? 7.633 -7.266 -25.547 1 38.25 341 GLU B CA 1
ATOM 5694 C C . GLU B 1 341 ? 8.227 -8.594 -26.016 1 38.25 341 GLU B C 1
ATOM 5696 O O . GLU B 1 341 ? 7.809 -9.148 -27.031 1 38.25 341 GLU B O 1
ATOM 5701 N N . ALA B 1 342 ? 9.109 -9.055 -25.234 1 42.31 342 ALA B N 1
ATOM 5702 C CA . ALA B 1 342 ? 9.781 -10.258 -25.719 1 42.31 342 ALA B CA 1
ATOM 5703 C C . ALA B 1 342 ? 8.836 -11.445 -25.75 1 42.31 342 ALA B C 1
ATOM 5705 O O . ALA B 1 342 ? 8.766 -12.18 -26.734 1 42.31 342 ALA B O 1
ATOM 5706 N N . PRO B 1 343 ? 8.102 -11.523 -24.781 1 39.84 343 PRO B N 1
ATOM 5707 C CA . PRO B 1 343 ? 7.148 -12.633 -24.906 1 39.84 343 PRO B CA 1
ATOM 5708 C C . PRO B 1 343 ? 6.145 -12.43 -26.047 1 39.84 343 PRO B C 1
ATOM 5710 O O . PRO B 1 343 ? 5.797 -13.383 -26.734 1 39.84 343 PRO B O 1
ATOM 5713 N N . ILE B 1 344 ? 5.773 -11.133 -26.188 1 42.19 344 ILE B N 1
ATOM 5714 C CA . ILE B 1 344 ? 4.863 -10.844 -27.297 1 42.19 344 ILE B CA 1
ATOM 5715 C C . ILE B 1 344 ? 5.539 -11.156 -28.625 1 42.19 344 ILE B C 1
ATOM 5717 O O . ILE B 1 344 ? 4.934 -11.758 -29.516 1 42.19 344 ILE B O 1
ATOM 5721 N N . GLN B 1 345 ? 6.727 -10.766 -28.641 1 45.41 345 GLN B N 1
ATOM 5722 C CA . GLN B 1 345 ? 7.449 -11.016 -29.891 1 45.41 345 GLN B CA 1
ATOM 5723 C C . GLN B 1 345 ? 7.664 -12.516 -30.109 1 45.41 345 GLN B C 1
ATOM 5725 O O . GLN B 1 345 ? 7.562 -13 -31.234 1 45.41 345 GLN B O 1
ATOM 5730 N N . ARG B 1 346 ? 7.797 -13.188 -29.109 1 42.28 346 ARG B N 1
ATOM 5731 C CA . ARG B 1 346 ? 7.961 -14.625 -29.234 1 42.28 346 ARG B CA 1
ATOM 5732 C C . ARG B 1 346 ? 6.656 -15.289 -29.672 1 42.28 346 ARG B C 1
ATOM 5734 O O . ARG B 1 346 ? 6.652 -16.172 -30.531 1 42.28 346 ARG B O 1
ATOM 5741 N N . VAL B 1 347 ? 5.648 -14.773 -29.141 1 43.75 347 VAL B N 1
ATOM 5742 C CA . VAL B 1 347 ? 4.34 -15.305 -29.516 1 43.75 347 VAL B CA 1
ATOM 5743 C C . VAL B 1 347 ? 4.066 -15.008 -30.984 1 43.75 347 VAL B C 1
ATOM 5745 O O . VAL B 1 347 ? 3.604 -15.883 -31.719 1 43.75 347 VAL B O 1
ATOM 5748 N N . ARG B 1 348 ? 4.402 -13.852 -31.312 1 46.44 348 ARG B N 1
ATOM 5749 C CA . ARG B 1 348 ? 4.234 -13.508 -32.719 1 46.44 348 ARG B CA 1
ATOM 5750 C C . ARG B 1 348 ? 5.113 -14.383 -33.594 1 46.44 348 ARG B C 1
ATOM 5752 O O . ARG B 1 348 ? 4.699 -14.789 -34.688 1 46.44 348 ARG B O 1
ATOM 5759 N N . GLY B 1 349 ? 6.176 -14.719 -33.125 1 44.84 349 GLY B N 1
ATOM 5760 C CA . GLY B 1 349 ? 7.07 -15.586 -33.875 1 44.84 349 GLY B CA 1
ATOM 5761 C C . GLY B 1 349 ? 6.539 -17 -34 1 44.84 349 GLY B C 1
ATOM 5762 O O . GLY B 1 349 ? 6.645 -17.594 -35.094 1 44.84 349 GLY B O 1
ATOM 5763 N N . VAL B 1 350 ? 6.008 -17.484 -33.031 1 44.59 350 VAL B N 1
ATOM 5764 C CA . VAL B 1 350 ? 5.445 -18.828 -33.062 1 44.59 350 VAL B CA 1
ATOM 5765 C C . VAL B 1 350 ? 4.266 -18.859 -34.031 1 44.59 350 VAL B C 1
ATOM 5767 O O . VAL B 1 350 ? 4.145 -19.797 -34.844 1 44.59 350 VAL B O 1
ATOM 5770 N N . PHE B 1 351 ? 3.508 -17.828 -33.969 1 45.09 351 PHE B N 1
ATOM 5771 C CA . PHE B 1 351 ? 2.381 -17.797 -34.906 1 45.09 351 PHE B CA 1
ATOM 5772 C C . PHE B 1 351 ? 2.867 -17.703 -36.344 1 45.09 351 PHE B C 1
ATOM 5774 O O . PHE B 1 351 ? 2.314 -18.359 -37.219 1 45.09 351 PHE B O 1
ATOM 5781 N N . LYS B 1 352 ? 3.822 -16.953 -36.469 1 48.94 352 LYS B N 1
ATOM 5782 C CA . LYS B 1 352 ? 4.406 -16.875 -37.781 1 48.94 352 LYS B CA 1
ATOM 5783 C C . LYS B 1 352 ? 4.91 -18.234 -38.25 1 48.94 352 LYS B C 1
ATOM 5785 O O . LYS B 1 352 ? 4.734 -18.609 -39.406 1 48.94 352 LYS B O 1
ATOM 5790 N N . TRP B 1 353 ? 5.414 -18.891 -37.312 1 45.88 353 TRP B N 1
ATOM 5791 C CA . TRP B 1 353 ? 5.914 -20.234 -37.625 1 45.88 353 TRP B CA 1
ATOM 5792 C C . TRP B 1 353 ? 4.762 -21.188 -37.906 1 45.88 353 TRP B C 1
ATOM 5794 O O . TRP B 1 353 ? 4.785 -21.938 -38.875 1 45.88 353 TRP B O 1
ATOM 5804 N N . LEU B 1 354 ? 3.824 -21.141 -37.094 1 46.75 354 LEU B N 1
ATOM 5805 C CA . LEU B 1 354 ? 2.658 -21.984 -37.281 1 46.75 354 LEU B CA 1
ATOM 5806 C C . LEU B 1 354 ? 1.977 -21.672 -38.625 1 46.75 354 LEU B C 1
ATOM 5808 O O . LEU B 1 354 ? 1.542 -22.594 -39.312 1 46.75 354 LEU B O 1
ATOM 5812 N N . ASP B 1 355 ? 1.903 -20.469 -38.906 1 50.19 355 ASP B N 1
ATOM 5813 C CA . ASP B 1 355 ? 1.289 -20.031 -40.156 1 50.19 355 ASP B CA 1
ATOM 5814 C C . ASP B 1 355 ? 2.113 -20.484 -41.344 1 50.19 355 ASP B C 1
ATOM 5816 O O . ASP B 1 355 ? 1.578 -20.672 -42.438 1 50.19 355 ASP B O 1
ATOM 5820 N N . SER B 1 356 ? 3.32 -20.625 -41.062 1 48.09 356 SER B N 1
ATOM 5821 C CA . SER B 1 356 ? 4.191 -21.047 -42.156 1 48.09 356 SER B CA 1
ATOM 5822 C C . SER B 1 356 ? 4.141 -22.562 -42.344 1 48.09 356 SER B C 1
ATOM 5824 O O . SER B 1 356 ? 4.66 -23.078 -43.312 1 48.09 356 SER B O 1
ATOM 5826 N N . MET B 1 357 ? 3.641 -23.25 -41.344 1 43.28 357 MET B N 1
ATOM 5827 C CA . MET B 1 357 ? 3.564 -24.703 -41.5 1 43.28 357 MET B CA 1
ATOM 5828 C C . MET B 1 357 ? 2.486 -25.094 -42.5 1 43.28 357 MET B C 1
ATOM 5830 O O . MET B 1 357 ? 1.464 -24.422 -42.625 1 43.28 357 MET B O 1
ATOM 5834 N N . PRO B 1 358 ? 2.758 -25.953 -43.531 1 42.28 358 PRO B N 1
ATOM 5835 C CA . PRO B 1 358 ? 1.771 -26.422 -44.531 1 42.28 358 PRO B CA 1
ATOM 5836 C C . PRO B 1 358 ? 0.477 -26.906 -43.875 1 42.28 358 PRO B C 1
ATOM 5838 O O . PRO B 1 358 ? 0.489 -27.359 -42.719 1 42.28 358 PRO B O 1
ATOM 5841 N N . GLU B 1 359 ? -0.741 -26.438 -44.438 1 41.38 359 GLU B N 1
ATOM 5842 C CA . GLU B 1 359 ? -2.096 -26.75 -44 1 41.38 359 GLU B CA 1
ATOM 5843 C C . GLU B 1 359 ? -2.211 -28.203 -43.562 1 41.38 359 GLU B C 1
ATOM 5845 O O . GLU B 1 359 ? -2.924 -28.516 -42.594 1 41.38 359 GLU B O 1
ATOM 5850 N N . GLU B 1 360 ? -1.68 -29.172 -44.312 1 40.38 360 GLU B N 1
ATOM 5851 C CA . GLU B 1 360 ? -1.765 -30.609 -44.062 1 40.38 360 GLU B CA 1
ATOM 5852 C C . GLU B 1 360 ? -1.154 -30.984 -42.719 1 40.38 360 GLU B C 1
ATOM 5854 O O . GLU B 1 360 ? -1.52 -32 -42.125 1 40.38 360 GLU B O 1
ATOM 5859 N N . LYS B 1 361 ? -0.063 -30.422 -42.281 1 38.47 361 LYS B N 1
ATOM 5860 C CA . LYS B 1 361 ? 0.627 -30.734 -41.031 1 38.47 361 LYS B CA 1
ATOM 5861 C C . LYS B 1 361 ? 0.097 -29.875 -39.906 1 38.47 361 LYS B C 1
ATOM 5863 O O . LYS B 1 361 ? 0.551 -29.984 -38.75 1 38.47 361 LYS B O 1
ATOM 5868 N N . LYS B 1 362 ? -0.67 -28.984 -40.375 1 42.88 362 LYS B N 1
ATOM 5869 C CA . LYS B 1 362 ? -1.361 -28.219 -39.344 1 42.88 362 LYS B CA 1
ATOM 5870 C C . LYS B 1 362 ? -2.297 -29.125 -38.531 1 42.88 362 LYS B C 1
ATOM 5872 O O . LYS B 1 362 ? -2.406 -28.969 -37.312 1 42.88 362 LYS B O 1
ATOM 5877 N N . PHE B 1 363 ? -3.518 -29.75 -39.375 1 33.69 363 PHE B N 1
ATOM 5878 C CA . PHE B 1 363 ? -4.727 -30.422 -38.906 1 33.69 363 PHE B CA 1
ATOM 5879 C C . PHE B 1 363 ? -4.438 -31.875 -38.562 1 33.69 363 PHE B C 1
ATOM 5881 O O . PHE B 1 363 ? -5.359 -32.688 -38.375 1 33.69 363 PHE B O 1
ATOM 5888 N N . ALA B 1 364 ? -3.434 -32.469 -38.75 1 33.69 364 ALA B N 1
ATOM 5889 C CA . ALA B 1 364 ? -3.543 -33.875 -38.438 1 33.69 364 ALA B CA 1
ATOM 5890 C C . ALA B 1 364 ? -4.133 -34.094 -37.031 1 33.69 364 ALA B C 1
ATOM 5892 O O . ALA B 1 364 ? -4.312 -35.25 -36.594 1 33.69 364 ALA B O 1
ATOM 5893 N N . THR B 1 365 ? -4.238 -33.156 -36.125 1 30.03 365 THR B N 1
ATOM 5894 C CA . THR B 1 365 ? -5.141 -33.594 -35.094 1 30.03 365 THR B CA 1
ATOM 5895 C C . THR B 1 365 ? -6.598 -33.375 -35.5 1 30.03 365 THR B C 1
ATOM 5897 O O . THR B 1 365 ? -6.98 -32.25 -35.844 1 30.03 365 THR B O 1
ATOM 5900 N N . ASP B 1 366 ? -7.375 -34.344 -36.094 1 28.03 366 ASP B N 1
ATOM 5901 C CA . ASP B 1 366 ? -8.75 -34.688 -36.469 1 28.03 366 ASP B CA 1
ATOM 5902 C C . ASP B 1 366 ? -9.742 -34.094 -35.469 1 28.03 366 ASP B C 1
ATOM 5904 O O . ASP B 1 366 ? -10.398 -34.812 -34.719 1 28.03 366 ASP B O 1
ATOM 5908 N N . LEU B 1 367 ? -9.609 -33.125 -34.75 1 26.98 367 LEU B N 1
ATOM 5909 C CA . LEU B 1 367 ? -10.875 -32.688 -34.156 1 26.98 367 LEU B CA 1
ATOM 5910 C C . LEU B 1 367 ? -11.789 -32.094 -35.25 1 26.98 367 LEU B C 1
ATOM 5912 O O . LEU B 1 367 ? -11.578 -30.953 -35.688 1 26.98 367 LEU B O 1
ATOM 5916 N N . THR B 1 368 ? -12.25 -32.906 -36.25 1 27.67 368 THR B N 1
ATOM 5917 C CA . THR B 1 368 ? -13.305 -32.656 -37.219 1 27.67 368 THR B CA 1
ATOM 5918 C C . THR B 1 368 ? -14.57 -32.156 -36.531 1 27.67 368 THR B C 1
ATOM 5920 O O . THR B 1 368 ? -14.953 -32.688 -35.469 1 27.67 368 THR B O 1
ATOM 5923 N N . PRO B 1 369 ? -15.062 -31.016 -36.844 1 26.03 369 PRO B N 1
ATOM 5924 C CA . PRO B 1 369 ? -16.438 -30.562 -36.594 1 26.03 369 PRO B CA 1
ATOM 5925 C C . PRO B 1 369 ? -17.484 -31.516 -37.188 1 26.03 369 PRO B C 1
ATOM 5927 O O . PRO B 1 369 ? -17.609 -31.609 -38.406 1 26.03 369 PRO B O 1
ATOM 5930 N N . LYS B 1 370 ? -17.531 -32.844 -36.906 1 27.86 370 LYS B N 1
ATOM 5931 C CA . LYS B 1 370 ? -18.688 -33.656 -37.281 1 27.86 370 LYS B CA 1
ATOM 5932 C C . LYS B 1 370 ? -20 -32.969 -36.906 1 27.86 370 LYS B C 1
ATOM 5934 O O . LYS B 1 370 ? -21.078 -33.531 -37.094 1 27.86 370 LYS B O 1
ATOM 5939 N N . LEU B 1 371 ? -20.141 -31.906 -36.281 1 21.92 371 LEU B N 1
ATOM 5940 C CA . LEU B 1 371 ? -21.531 -31.562 -36 1 21.92 371 LEU B CA 1
ATOM 5941 C C . LEU B 1 371 ? -22.266 -31.141 -37.25 1 21.92 371 LEU B C 1
ATOM 5943 O O . LEU B 1 371 ? -23.453 -30.812 -37.219 1 21.92 371 LEU B O 1
ATOM 5947 N N . ALA B 1 372 ? -21.656 -30.859 -38.438 1 22 372 ALA B N 1
ATOM 5948 C CA . ALA B 1 372 ? -22.656 -30.453 -39.438 1 22 372 ALA B CA 1
ATOM 5949 C C . ALA B 1 372 ? -23.469 -31.641 -39.906 1 22 372 ALA B C 1
ATOM 5951 O O . ALA B 1 372 ? -24.594 -31.484 -40.406 1 22 372 ALA B O 1
ATOM 5952 N N . LEU B 1 373 ? -22.812 -32.812 -40.188 1 20.12 373 LEU B N 1
ATOM 5953 C CA . LEU B 1 373 ? -23.547 -33.656 -41.125 1 20.12 373 LEU B CA 1
ATOM 5954 C C . LEU B 1 373 ? -24.672 -34.406 -40.406 1 20.12 373 LEU B C 1
ATOM 5956 O O . LEU B 1 373 ? -25.688 -34.719 -41 1 20.12 373 LEU B O 1
ATOM 5960 N N . GLN B 1 374 ? -24.5 -35.094 -39.219 1 19.36 374 GLN B N 1
ATOM 5961 C CA . GLN B 1 374 ? -25.781 -35.75 -38.969 1 19.36 374 GLN B CA 1
ATOM 5962 C C . GLN B 1 374 ? -26.781 -34.781 -38.344 1 19.36 374 GLN B C 1
ATOM 5964 O O . GLN B 1 374 ? -26.406 -33.938 -37.562 1 19.36 374 GLN B O 1
#

pLDDT: mean 80.03, std 22.33, range [19.36, 98.44]

Sequence (748 aa):
MAMTLKIPLSDLEGEHWNVRSSQRTDILKQLKTVLNDVTGSVTVPPCFWALCQTADVSQLESMIRDVSEMPKAAVTRGFLEATIYDSDLVVDRWLQNASAKSSASSIHRSSSAMDQCEARDNYRCILTGWTYPEVAHIYPLCLLRTAQREPRVSQRFWDLLKIFWEKERVDRWKAEVFRDSPNLTDPVDTCSNMLSLDKRAHALWGAGRFALRPVALSADRKAMQIEFYWQKKPAHGKDEIDLLSEPETSRGLYDYDDGEGLSCVTGKREKNGQPKYEALVSGQRVTVSTDDPDKRPLPSWDLLEMQWVLQRVAGMSGAAEPSDHKREDSGDTDETVVDREAPIQRVRGVFKWLDSMPEEKKFATDLTPKLALQMAMTLKIPLSDLEGEHWNVRSSQRTDILKQLKTVLNDVTGSVTVPPCFWALCQTADVSQLESMIRDVSEMPKAAVTRGFLEATIYDSDLVVDRWLQNASAKSSASSIHRSSSAMDQCEARDNYRCILTGWTYPEVAHIYPLCLLRTAQREPRVSQRFWDLLKIFWEKERVDRWKAEVFRDSPNLTDPVDTCSNMLSLDKRAHALWGAGRFALRPVALSADRKAMQIEFYWQKKPAHGKDEIDLLSEPETSRGLYDYDDGEGLSCVTGKREKNGQPKYEALVSGQRVTVSTDDPDKRPLPSWDLLEMQWVLQRVAGMSGAAEPSDHKREDSGDTDETVVDREAPIQRVRGVFKWLDSMPEEKKFATDLTPKLALQ

InterPro domains:
  IPR003615 HNH nuclease [PF13391] (125-212)

Secondary structure (DSSP, 8-state):
--EE--S--S--TTGGGT---HHHHHHHHHHHHHHHHHHS-SEE-HHHHHHHHHS-HHHHHHHHHHHHH-S-HHHHHHHHHHHHHHHHHHHHHHHTTTT-------S---HHHHHHHHHHTTTB-TTT--BS-EEEESS-HHHHHHHHH-HHHHHHHHHHHHHHS-HHHHHHHHHHHSTT-TTS-S----GGGEEEE-HHHHHHHHTT-EEEEEEEEETTSSEEEEEEEE-PPPSS-SS-EETTPPPPP-TT-SSSSSS---EEEEEEE-TTSPEEEEE--TTEEEEEE-S-TTTSPPPPHHHHHHHHHHHHHHHHHTTTSPP-------SS-------THHHHHHHHHHHHHHHHS-HHHHS-S-----TTT-/--EE--S--S--TTGGGT---HHHHHHHHHHHHHHHHHHS-SEE-HHHHHHHHHS-HHHHHHHHHHHHH-S-HHHHHHHHHHHHHHHHHHHHHHHGGGT-------S---HHHHHHHHHHTTTB-TTT--BS-EEEESS-HHHHHHHHH-HHHHHHHHHHHHHHS-HHHHHHHHHHHSTT-TTS-S----GGGEEEE-HHHHHHHHTT-EEEEEEEEETTSSEEEEEEEE-PPPSS-SS-EETTPPPPP-TT-SSSSSS---EEEEEEE-TTSPEEEEE--TTEEEEEE-S-TTTSPPPPHHHHHHHHHHHHHHHHHTTTSPP-------SS-------THHHHHHHHHHHHHHHHS-HHHHS-S-----TTT-

Organism: Ajellomyces capsulatus (strain G186AR / H82 / ATCC MYA-2454 / RMSCC 2432) (NCBI:txid447093)

Foldseek 3Di:
DDWDFPDDFLDDDQCLQLFADPLLLVLLVLVLVLCCVLVVDQWAFLLVLLLSSQFRSVLSVVLSVVLVPDDDSVVSNVVVVCLRVCSLLLLLQQLLQQQDDPPVDPPPPVPQQQVLQCVLCVQAAQQFRHHNWGKAFLRGPSLQVCLQVPVPSNVVSLVSSVSRYPPVLSVVLLCVQQVPPPVSRHGDDHNLRIHTHHPVVRNCLSLLQKAKAWGTADPVQFKTKIFIFGQAAEPDDRDIDRSSDGFDTRPFDLGRYPDDAHKHFDVDADPVGHGDIDGRGGGDMTMRGGPDCVSNNHHDNSSSSVSRSSSNSSSRSNSSPQDPPDPDPPPDDPPSRPCSCVSVVVSVVVVVVLVPPPPVVNVPVPPDPVVPPD/DDWDFPDDFLDDDQCLQLFADPLLLVLLVLVLVLCCVLPVDQWAFLLVLLLSSRFRSVLSVVLSVVLVPDDDSVVSNVVVVVLRVCSLLLLLQQLLLQQDDPPVDPPPPVPQQQVLQCVLCVQAAQQFRHHNWDKAFLRGPSLQVCLQVPVVSNVVSLVSSVSRYPPVLSVVLLCVQQVPPPVSRHGDDHNLRIHTHHPVVRNCLSLLQKAKAWGTADPVQFKTKIFIFGQAAEPDDRDIDRSSDGFDTRPFDLGRYPDDAHWHFDVDADPVGHGDIDGRGGGDMTMRGGPDCVSNNHHDNSSSSVSRSSSNSSSRSNSSPQDPPDPDPPPDDPPSNPCSCVSVVVSVVVVVVLVPPPPVVNVVVPPDPVVPPD